Protein AF-0000000067927136 (afdb_homodimer)

Sequence (472 aa):
MTPHIEAGRGDYAETVLLPGDPERAQWMAERFLEAPRCVNRRRGALGFTGRFRGKPVSIQTTGIGVSSFLIYTHELLDYHGVKTLIRTGTCGGLSEAAPLRGMVISSEVRAEGPISGQVFGLYQPAGPDPALHALALRRAADLGIACSAGLTICSDVFHHPGGRARFDEPRALGALAVDMETSALYRIAAQFGARALSLLTVVDHIVTGELTDYSERQALFTDMTRLALEVAAESSMTPHIEAGRGDYAETVLLPGDPERAQWMAERFLEAPRCVNRRRGALGFTGRFRGKPVSIQTTGIGVSSFLIYTHELLDYHGVKTLIRTGTCGGLSEAAPLRGMVISSEVRAEGPISGQVFGLYQPAGPDPALHALALRRAADLGIACSAGLTICSDVFHHPGGRARFDEPRALGALAVDMETSALYRIAAQFGARALSLLTVVDHIVTGELTDYSERQALFTDMTRLALEVAAESS

Foldseek 3Di:
DDPQFQAAAPQADLEEEEEQDLVLQVVLCVPAFDPKDWRGCGVHFTKIWGHHPRHIYMYTHQHAFAVSNCVVVVCCCPPRVHFEYEYQYAWAFLDPLQDALAKEWEFEEDELDPVWRPSPVPFDWFGADPVLSVLLVVVCVVVVGRYYYYYEYAGRDDDDPVALVSCVVVVVVVHGTYGGHRRSQGGVSVVSVHGYIYMYTHQHYSVVGDGHDPVVDSVSRVSVSVSSNVSVRVVD/DDPQFPAAAPQADLEEEEEQDLVLQVVLCVPAFDPKDWRGCGVHFTKIWGDHPRHIYMYTHQHAFAVSNCVVVVCCCPPRVHFEYEYQYAWAFLDPLQDALAKEWEFEEDELDPVFPPPVVPFDWFGADPVLSVLLVVVCVVVVGRYYYYYEYAGRDDDDPVALVSCVVVVVVVHGTYGGHRRSQGGVSVVSVGGYIYMYTHQHYSVVGDGHDPVVDSVSRVSVSVSSNVSVRVVD

Organism: Mesorhizobium plurifarium (NCBI:txid69974)

Nearest PDB structures (foldseek):
  4m7w-assembly1_A  TM=9.208E-01  e=7.621E-29  Leptotrichia buccalis C-1013-b
  3uaw-assembly1_A  TM=9.325E-01  e=9.752E-29  Bacillus cereus
  1oum-assembly1_C  TM=9.290E-01  e=1.806E-28  Escherichia coli
  1pr6-assembly1_C-2  TM=9.394E-01  e=5.827E-28  Escherichia coli O157:H7
  1pr4-assembly1_C-2  TM=9.368E-01  e=1.015E-27  Escherichia coli O157:H7

pLDDT: mean 93.88, std 8.24, range [58.12, 98.94]

Secondary structure (DSSP, 8-state):
--SS--PPTTSS-SEEEE-S-HHHHHHHHHHH-EEEEEEE-GGG--EEEEEETTEEEEEE---SSHHHHHHHHHHHHHTS---EEEEEEEEEE-STTS-TT-EEEEEEEEESSSSSS---S-S------HHHHHHHHHHHHHHT--EEEEEEEE-S-SS-TTGGGGGHHHHHTT--EEESSHHHHHHHHHHTT-EEEEEEEEEEETTT--B--GGGGGGGGHHHHHHHHHHHHHH-/--SS--PPTTSS-SEEEE-S-HHHHHHHHHHH-EEEEEEE-GGG--EEEEEETTEEEEEE---SSHHHHHHHHHHHHHTS---EEEEEEEEEE-STTS-TT-EEEEEEEEESSSSTT---S-S------HHHHHHHHHHHHHHT--EEEEEEEE-S-SS-TTGGGGGHHHHHTT--EEESSHHHHHHHHHHTT-EEEEEEEEEEETTT--B--GGGGGGGGHHHHHHHHHHHHHH-

Solvent-accessible surface area (backbone atoms only — not comparable to full-atom values): 23559 Å² total; per-residue (Å²): 93,53,99,70,40,66,36,48,76,73,59,52,32,48,36,33,36,34,22,38,34,24,61,54,35,51,49,49,35,72,73,63,32,49,78,55,38,78,47,24,57,49,67,57,41,28,21,34,25,28,22,42,96,85,33,65,33,19,35,39,25,29,46,48,24,44,34,24,33,49,47,47,53,46,46,38,40,72,69,43,57,35,44,33,42,34,35,48,39,64,25,31,11,50,35,85,74,26,37,75,71,27,32,37,40,45,60,35,59,41,47,61,40,94,57,31,30,49,63,56,78,77,55,62,90,50,48,44,28,65,66,55,49,53,47,43,55,53,49,27,58,76,70,67,50,75,63,34,70,38,36,28,30,13,33,44,59,83,85,45,93,65,54,74,65,64,46,52,63,49,38,74,73,57,24,32,29,37,34,37,41,61,47,51,48,18,15,53,23,53,74,72,73,33,36,24,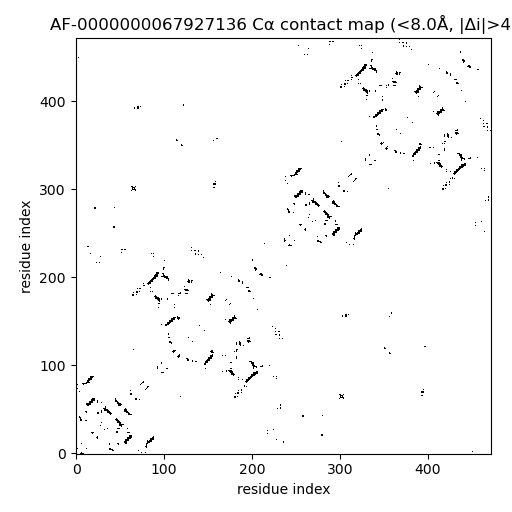39,45,38,28,36,18,47,28,21,69,81,82,65,49,70,61,57,86,75,62,39,71,66,73,44,45,66,60,50,50,50,52,50,54,44,49,50,68,71,104,93,53,100,69,40,66,35,49,75,73,58,51,32,48,35,33,36,34,25,37,34,24,62,55,34,50,49,50,35,72,73,64,32,49,78,56,38,78,46,25,58,48,66,59,39,28,21,33,24,28,22,42,95,84,33,66,32,19,35,39,24,28,47,48,23,44,34,26,33,49,46,48,51,46,47,37,41,71,68,43,57,35,44,34,42,34,34,49,39,65,24,32,11,50,35,84,76,26,38,74,71,28,32,38,40,47,59,36,60,44,49,62,40,91,56,31,34,50,57,55,76,76,55,63,91,49,49,44,29,67,67,56,49,52,45,44,54,53,50,27,58,74,70,67,48,76,65,33,72,37,34,27,31,16,33,44,58,83,84,45,93,64,56,75,66,63,46,51,62,49,38,74,74,58,22,32,28,36,35,39,40,60,49,51,48,18,15,54,24,53,75,71,73,31,38,25,38,43,39,28,37,17,46,27,23,68,81,80,64,50,68,61,58,85,74,62,39,72,65,73,45,47,66,60,49,50,48,52,51,53,44,51,49,68,69,104

Radius of gyration: 21.46 Å; Cα contacts (8 Å, |Δi|>4): 1158; chains: 2; bounding box: 45×63×50 Å

InterPro domains:
  IPR000845 Nucleoside phosphorylase domain [PF01048] (16-230)
  IPR035994 Nucleoside phosphorylase superfamily [G3DSA:3.40.50.1580] (2-233)
  IPR035994 Nucleoside phosphorylase superfamily [SSF53167] (1-233)

Structure (mmCIF, N/CA/C/O backbone):
data_AF-0000000067927136-model_v1
#
loop_
_entity.id
_entity.type
_entity.pdbx_description
1 polymer 'Uridine phosphorylase'
#
loop_
_atom_site.group_PDB
_atom_site.id
_atom_site.type_symbol
_atom_site.label_atom_id
_atom_site.label_alt_id
_atom_site.label_comp_id
_atom_site.label_asym_id
_atom_site.label_entity_id
_atom_site.label_seq_id
_atom_site.pdbx_PDB_ins_code
_atom_site.Cartn_x
_atom_site.Cartn_y
_atom_site.Cartn_z
_atom_site.occupancy
_atom_site.B_iso_or_equiv
_atom_site.auth_seq_id
_atom_site.auth_comp_id
_atom_site.auth_asym_id
_atom_site.auth_atom_id
_atom_site.pdbx_PDB_model_num
ATOM 1 N N . MET A 1 1 ? -19.125 -2.111 8.133 1 90.19 1 MET A N 1
ATOM 2 C CA . MET A 1 1 ? -17.812 -2.629 7.77 1 90.19 1 MET A CA 1
ATOM 3 C C . MET A 1 1 ? -17.578 -2.52 6.266 1 90.19 1 MET A C 1
ATOM 5 O O . MET A 1 1 ? -18.531 -2.518 5.484 1 90.19 1 MET A O 1
ATOM 9 N N . THR A 1 2 ? -16.406 -2.23 5.996 1 91.38 2 THR A N 1
ATOM 10 C CA . THR A 1 2 ? -15.992 -2.207 4.598 1 91.38 2 THR A CA 1
ATOM 11 C C . THR A 1 2 ? -15 -3.334 4.312 1 91.38 2 THR A C 1
ATOM 13 O O . THR A 1 2 ? -14.586 -4.051 5.227 1 91.38 2 THR A O 1
ATOM 16 N N . PRO A 1 3 ? -14.641 -3.578 3.082 1 88.81 3 PRO A N 1
ATOM 17 C CA . PRO A 1 3 ? -13.711 -4.66 2.752 1 88.81 3 PRO A CA 1
ATOM 18 C C . PRO A 1 3 ? -12.359 -4.516 3.455 1 88.81 3 PRO A C 1
ATOM 20 O O . PRO A 1 3 ? -11.703 -5.516 3.75 1 88.81 3 PRO A O 1
ATOM 23 N N . HIS A 1 4 ? -11.945 -3.252 3.811 1 95.31 4 HIS A N 1
ATOM 24 C CA . HIS A 1 4 ? -10.586 -3.08 4.309 1 95.31 4 HIS A CA 1
ATOM 25 C C . HIS A 1 4 ? -10.586 -2.541 5.734 1 95.31 4 HIS A C 1
ATOM 27 O O . HIS A 1 4 ? -9.539 -2.516 6.391 1 95.31 4 HIS A O 1
ATOM 33 N N . ILE A 1 5 ? -11.719 -2.059 6.156 1 96.31 5 ILE A N 1
ATOM 34 C CA . ILE A 1 5 ? -11.859 -1.542 7.512 1 96.31 5 ILE A CA 1
ATOM 35 C C . ILE A 1 5 ? -12.953 -2.318 8.25 1 96.31 5 ILE A C 1
ATOM 37 O O . ILE A 1 5 ? -14.117 -2.291 7.848 1 96.31 5 ILE A O 1
ATOM 41 N N . GLU A 1 6 ? -12.602 -2.91 9.383 1 95.75 6 GLU A N 1
ATOM 42 C CA . GLU A 1 6 ? -13.547 -3.773 10.07 1 95.75 6 GLU A CA 1
ATOM 43 C C . GLU A 1 6 ? -14.414 -2.977 11.039 1 95.75 6 GLU A C 1
ATOM 45 O O . GLU A 1 6 ? -15.391 -3.5 11.586 1 95.75 6 GLU A O 1
ATOM 50 N N . ALA A 1 7 ? -14.078 -1.688 11.234 1 97.06 7 ALA A N 1
ATOM 51 C CA . ALA A 1 7 ? -14.852 -0.831 12.125 1 97.06 7 ALA A CA 1
ATOM 52 C C . ALA A 1 7 ? -16.281 -0.657 11.617 1 97.06 7 ALA A C 1
ATOM 54 O O . ALA A 1 7 ? -16.531 -0.706 10.414 1 97.06 7 ALA A O 1
ATOM 55 N N . GLY A 1 8 ? -17.203 -0.463 12.523 1 96.81 8 GLY A N 1
ATOM 56 C CA . GLY A 1 8 ? -18.578 -0.153 12.172 1 96.81 8 GLY A CA 1
ATOM 57 C C . GLY A 1 8 ? -18.828 1.332 11.984 1 96.81 8 GLY A C 1
ATOM 58 O O . GLY A 1 8 ? -17.984 2.156 12.344 1 96.81 8 GLY A O 1
ATOM 59 N N . ARG A 1 9 ? -20.031 1.605 11.414 1 96.56 9 ARG A N 1
ATOM 60 C CA . ARG A 1 9 ? -20.422 3.006 11.32 1 96.56 9 ARG A CA 1
ATOM 61 C C . ARG A 1 9 ? -20.422 3.672 12.695 1 96.56 9 ARG A C 1
ATOM 63 O O . ARG A 1 9 ? -20.859 3.072 13.68 1 96.56 9 ARG A O 1
ATOM 70 N N . GLY A 1 10 ? -19.859 4.848 12.742 1 97.44 10 GLY A N 1
ATOM 71 C CA . GLY A 1 10 ? -19.828 5.582 14 1 97.44 10 GLY A CA 1
ATOM 72 C C . GLY A 1 10 ? -18.562 5.359 14.797 1 97.44 10 GLY A C 1
ATOM 73 O O . GLY A 1 10 ? -18.297 6.082 15.758 1 97.44 10 GLY A O 1
ATOM 74 N N . ASP A 1 11 ? -17.734 4.438 14.383 1 98.5 11 ASP A N 1
ATOM 75 C CA . ASP A 1 11 ? -16.5 4.125 15.117 1 98.5 11 ASP A CA 1
ATOM 76 C C . ASP A 1 11 ? -15.43 5.18 14.867 1 98.5 11 ASP A C 1
ATOM 78 O O . ASP A 1 11 ? -14.508 5.34 15.68 1 98.5 11 ASP A O 1
ATOM 82 N N . TYR A 1 12 ? -15.516 5.867 13.789 1 98.69 12 TYR A N 1
ATOM 83 C CA . TYR A 1 12 ? -14.539 6.898 13.469 1 98.69 12 TYR A CA 1
ATOM 84 C C . TYR A 1 12 ? -15.078 8.281 13.797 1 98.69 12 TYR A C 1
ATOM 86 O O . TYR A 1 12 ? -16.266 8.547 13.633 1 98.69 12 TYR A O 1
ATOM 94 N N . ALA A 1 13 ? -14.234 9.133 14.273 1 98.5 13 ALA A N 1
ATOM 95 C CA . ALA A 1 13 ? -14.547 10.555 14.414 1 98.5 13 ALA A CA 1
ATOM 96 C C . ALA A 1 13 ? -14.633 11.234 13.047 1 98.5 13 ALA A C 1
ATOM 98 O O . ALA A 1 13 ? -14.234 10.656 12.039 1 98.5 13 ALA A O 1
ATOM 99 N N . GLU A 1 14 ? -15.141 12.438 13.039 1 98.38 14 GLU A N 1
ATOM 100 C CA . GLU A 1 14 ? -15.258 13.203 11.805 1 98.38 14 GLU A CA 1
ATOM 101 C C . GLU A 1 14 ? -13.891 13.617 11.273 1 98.38 14 GLU A C 1
ATOM 103 O O . GLU A 1 14 ? -13.734 13.875 10.078 1 98.38 14 GLU A O 1
ATOM 108 N N . THR A 1 15 ? -12.914 13.766 12.18 1 98.81 15 THR A N 1
ATOM 109 C CA . THR A 1 15 ? -11.539 14.086 11.805 1 98.81 15 THR A CA 1
ATOM 110 C C . THR A 1 15 ? -10.633 12.867 11.992 1 98.81 15 THR A C 1
ATOM 112 O O . THR A 1 15 ? -10.625 12.258 13.062 1 98.81 15 THR A O 1
ATOM 115 N N . VAL A 1 16 ? -9.883 12.5 10.969 1 98.94 16 VAL A N 1
ATOM 116 C CA . VAL A 1 16 ? -9.008 11.336 11.008 1 98.94 16 VAL A CA 1
ATOM 117 C C . VAL A 1 16 ? -7.594 11.727 10.594 1 98.94 16 VAL A C 1
ATOM 119 O O . VAL A 1 16 ? -7.398 12.367 9.562 1 98.94 16 VAL A O 1
ATOM 122 N N . LEU A 1 17 ? -6.605 11.445 11.445 1 98.94 17 LEU A N 1
ATOM 123 C CA . LEU A 1 17 ? -5.199 11.523 11.078 1 98.94 17 LEU A CA 1
ATOM 124 C C . LEU A 1 17 ? -4.773 10.297 10.281 1 98.94 17 LEU A C 1
ATOM 126 O O . LEU A 1 17 ? -5.199 9.18 10.586 1 98.94 17 LEU A O 1
ATOM 130 N N . LEU A 1 18 ? -3.893 10.508 9.305 1 98.94 18 LEU A N 1
ATOM 131 C CA . LEU A 1 18 ? -3.586 9.445 8.359 1 98.94 18 LEU A CA 1
ATOM 132 C C . LEU A 1 18 ? -2.082 9.211 8.273 1 98.94 18 LEU A C 1
ATOM 134 O O . LEU A 1 18 ? -1.439 9.625 7.305 1 98.94 18 LEU A O 1
ATOM 138 N N . PRO A 1 19 ? -1.499 8.492 9.195 1 98.62 19 PRO A N 1
ATOM 139 C CA . PRO A 1 19 ? -0.131 8.008 9 1 98.62 19 PRO A CA 1
ATOM 140 C C . PRO A 1 19 ? -0.058 6.816 8.047 1 98.62 19 PRO A C 1
ATOM 142 O O . PRO A 1 19 ? -1.011 6.039 7.953 1 98.62 19 PRO A O 1
ATOM 145 N N . GLY A 1 20 ? 1.067 6.688 7.316 1 97.38 20 GLY A N 1
ATOM 146 C CA . GLY A 1 20 ? 1.25 5.531 6.449 1 97.38 20 GLY A CA 1
ATOM 147 C C . GLY A 1 20 ? 1.643 4.277 7.207 1 97.38 20 GLY A C 1
ATOM 148 O O . GLY A 1 20 ? 1.33 3.164 6.777 1 97.38 20 GLY A O 1
ATOM 149 N N . ASP A 1 21 ? 2.307 4.43 8.328 1 96.38 21 ASP A N 1
ATOM 150 C CA . ASP A 1 21 ? 2.914 3.357 9.117 1 96.38 21 ASP A CA 1
ATOM 151 C C . ASP A 1 21 ? 2.021 2.959 10.289 1 96.38 21 ASP A C 1
ATOM 153 O O . ASP A 1 21 ? 1.769 3.768 11.18 1 96.38 21 ASP A O 1
ATOM 157 N N . PRO A 1 22 ? 1.607 1.635 10.328 1 97.12 22 PRO A N 1
ATOM 158 C CA . PRO A 1 22 ? 0.753 1.205 11.438 1 97.12 22 PRO A CA 1
ATOM 159 C C . PRO A 1 22 ? 1.44 1.333 12.797 1 97.12 22 PRO A C 1
ATOM 161 O O . PRO A 1 22 ? 0.778 1.587 13.805 1 97.12 22 PRO A O 1
ATOM 164 N N . GLU A 1 23 ? 2.723 1.166 12.812 1 94.38 23 GLU A N 1
ATOM 165 C CA . GLU A 1 23 ? 3.438 1.353 14.078 1 94.38 23 GLU A CA 1
ATOM 166 C C . GLU A 1 23 ? 3.342 2.799 14.555 1 94.38 23 GLU A C 1
ATOM 168 O O . GLU A 1 23 ? 3.209 3.051 15.75 1 94.38 23 GLU A O 1
ATOM 173 N N . ARG A 1 24 ? 3.408 3.717 13.648 1 95.75 24 ARG A N 1
ATOM 174 C CA . ARG A 1 24 ? 3.25 5.125 14 1 95.75 24 ARG A CA 1
ATOM 175 C C . ARG A 1 24 ? 1.826 5.418 14.461 1 95.75 24 ARG A C 1
ATOM 177 O O . ARG A 1 24 ? 1.621 6.188 15.406 1 95.75 24 ARG A O 1
ATOM 184 N N . ALA A 1 25 ? 0.865 4.816 13.781 1 97.75 25 ALA A N 1
ATOM 185 C CA . ALA A 1 25 ? -0.525 4.996 14.188 1 97.75 25 ALA A CA 1
ATOM 186 C C . ALA A 1 25 ? -0.727 4.566 15.641 1 97.75 25 ALA A C 1
ATOM 188 O O . ALA A 1 25 ? -1.354 5.285 16.422 1 97.75 25 ALA A O 1
ATOM 189 N N . GLN A 1 26 ? -0.212 3.424 15.953 1 97.25 26 GLN A N 1
ATOM 190 C CA . GLN A 1 26 ? -0.335 2.898 17.312 1 97.25 26 GLN A CA 1
ATOM 191 C C . GLN A 1 26 ? 0.373 3.803 18.312 1 97.25 26 GLN A C 1
ATOM 193 O O . GLN A 1 26 ? -0.179 4.117 19.375 1 97.25 26 GLN A O 1
ATOM 198 N N . TRP A 1 27 ? 1.562 4.211 18 1 96.62 27 TRP A N 1
ATOM 199 C CA . TRP A 1 27 ? 2.332 5.094 18.859 1 96.62 27 TRP A CA 1
ATOM 200 C C . TRP A 1 27 ? 1.589 6.402 19.109 1 96.62 27 TRP A C 1
ATOM 202 O O . TRP A 1 27 ? 1.489 6.859 20.25 1 96.62 27 TRP A O 1
ATOM 212 N N . MET A 1 28 ? 1.058 6.996 18.047 1 97.81 28 MET A N 1
ATOM 213 C CA . MET A 1 28 ? 0.306 8.242 18.156 1 97.81 28 MET A CA 1
ATOM 214 C C . MET A 1 28 ? -0.893 8.078 19.078 1 97.81 28 MET A C 1
ATOM 216 O O . MET A 1 28 ? -1.133 8.922 19.938 1 97.81 28 MET A O 1
ATOM 220 N N . ALA A 1 29 ? -1.623 7.008 18.859 1 98.5 29 ALA A N 1
ATOM 221 C CA . ALA A 1 29 ? -2.83 6.766 19.656 1 98.5 29 ALA A CA 1
ATOM 222 C C . ALA A 1 29 ? -2.494 6.594 21.125 1 98.5 29 ALA A C 1
ATOM 224 O O . ALA A 1 29 ? -3.1 7.238 21.984 1 98.5 29 ALA A O 1
ATOM 225 N N . GLU A 1 30 ? -1.54 5.781 21.438 1 97.69 30 GLU A N 1
ATOM 226 C CA . GLU A 1 30 ? -1.191 5.422 22.812 1 97.69 30 GLU A CA 1
ATOM 227 C C . GLU A 1 30 ? -0.555 6.602 23.547 1 97.69 30 GLU A C 1
ATOM 229 O O . GLU A 1 30 ? -0.751 6.766 24.75 1 97.69 30 GLU A O 1
ATOM 234 N N . ARG A 1 31 ? 0.146 7.391 22.812 1 96.88 31 ARG A N 1
ATOM 235 C CA . ARG A 1 31 ? 0.913 8.461 23.438 1 96.88 31 ARG A CA 1
ATOM 236 C C . ARG A 1 31 ? 0.064 9.711 23.609 1 96.88 31 ARG A C 1
ATOM 238 O O . ARG A 1 31 ? 0.239 10.461 24.578 1 96.88 31 ARG A O 1
ATOM 245 N N . PHE A 1 32 ? -0.867 9.953 22.672 1 98.06 32 PHE A N 1
ATOM 246 C CA . PHE A 1 32 ? -1.428 11.305 22.656 1 98.06 32 PHE A CA 1
ATOM 247 C C . PHE A 1 32 ? -2.932 11.266 22.891 1 98.06 32 PHE A C 1
ATOM 249 O O . PHE A 1 32 ? -3.527 12.273 23.281 1 98.06 32 PHE A O 1
ATOM 256 N N . LEU A 1 33 ? -3.578 10.148 22.609 1 98.56 33 LEU A N 1
ATOM 257 C CA . LEU A 1 33 ? -5.035 10.148 22.703 1 98.56 33 LEU A CA 1
ATOM 258 C C . LEU A 1 33 ? -5.48 9.727 24.109 1 98.56 33 LEU A C 1
ATOM 260 O O . LEU A 1 33 ? -4.84 8.875 24.734 1 98.56 33 LEU A O 1
ATOM 264 N N . GLU A 1 34 ? -6.531 10.289 24.516 1 98.12 34 GLU A N 1
ATOM 265 C CA . GLU A 1 34 ? -7.258 9.828 25.688 1 98.12 34 GLU A CA 1
ATOM 266 C C . GLU A 1 34 ? -8.125 8.617 25.359 1 98.12 34 GLU A C 1
ATOM 268 O O . GLU A 1 34 ? -8.898 8.641 24.406 1 98.12 34 GLU A O 1
ATOM 273 N N . ALA A 1 35 ? -8.031 7.516 26.078 1 97.12 35 ALA A N 1
ATOM 274 C CA . ALA A 1 35 ? -8.836 6.305 25.984 1 97.12 35 ALA A CA 1
ATOM 275 C C . ALA A 1 35 ? -8.844 5.77 24.547 1 97.12 35 ALA A C 1
ATOM 277 O O . ALA A 1 35 ? -9.914 5.516 23.984 1 97.12 35 ALA A O 1
ATOM 278 N N . PRO A 1 36 ? -7.719 5.59 23.984 1 98.5 36 PRO A N 1
ATOM 279 C CA . PRO A 1 36 ? -7.699 5.074 22.609 1 98.5 36 PRO A CA 1
ATOM 280 C C . PRO A 1 36 ? -8.281 3.666 22.5 1 98.5 36 PRO A C 1
ATOM 282 O O . PRO A 1 36 ? -8.07 2.834 23.391 1 98.5 36 PRO A O 1
ATOM 285 N N . ARG A 1 37 ? -9.008 3.416 21.5 1 98.5 37 ARG A N 1
ATOM 286 C CA . ARG A 1 37 ? -9.555 2.109 21.141 1 98.5 37 ARG A CA 1
ATOM 287 C C . ARG A 1 37 ? -9.156 1.724 19.719 1 98.5 37 ARG A C 1
ATOM 289 O O . ARG A 1 37 ? -9.328 2.51 18.781 1 98.5 37 ARG A O 1
ATOM 296 N N . CYS A 1 38 ? -8.648 0.58 19.609 1 98.75 38 CYS A N 1
ATOM 297 C CA . CYS A 1 38 ? -8.352 0.082 18.266 1 98.75 38 CYS A CA 1
ATOM 298 C C . CYS A 1 38 ? -9.633 -0.303 17.531 1 98.75 38 CYS A C 1
ATOM 300 O O . CYS A 1 38 ? -10.422 -1.103 18.031 1 98.75 38 CYS A O 1
ATOM 302 N N . VAL A 1 39 ? -9.844 0.236 16.359 1 98.62 39 VAL A N 1
ATOM 303 C CA . VAL A 1 39 ? -11.125 0.024 15.688 1 98.62 39 VAL A CA 1
ATOM 304 C C . VAL A 1 39 ? -10.898 -0.708 14.367 1 98.62 39 VAL A C 1
ATOM 306 O O . VAL A 1 39 ? -11.852 -1.109 13.703 1 98.62 39 VAL A O 1
ATOM 309 N N . ASN A 1 40 ? -9.641 -0.879 13.977 1 98.31 40 ASN A N 1
ATOM 310 C CA . ASN A 1 40 ? -9.32 -1.669 12.797 1 98.31 40 ASN A CA 1
ATOM 311 C C . ASN A 1 40 ? -8 -2.41 12.953 1 98.31 40 ASN A C 1
ATOM 313 O O . ASN A 1 40 ? -7.012 -1.834 13.414 1 98.31 40 ASN A O 1
ATOM 317 N N . ARG A 1 41 ?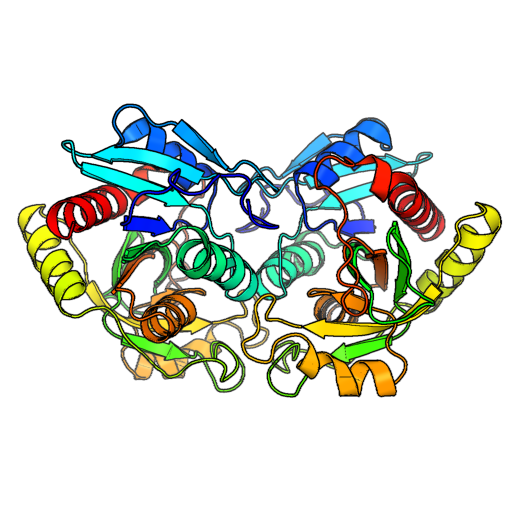 -7.953 -3.65 12.555 1 96.25 41 ARG A N 1
ATOM 318 C CA . ARG A 1 41 ? -6.738 -4.457 12.57 1 96.25 41 ARG A CA 1
ATOM 319 C C . ARG A 1 41 ? -6.566 -5.203 11.25 1 96.25 41 ARG A C 1
ATOM 321 O O . ARG A 1 41 ? -5.551 -5.871 11.031 1 96.25 41 ARG A O 1
ATOM 328 N N . ARG A 1 42 ? -7.578 -5.082 10.375 1 93.81 42 ARG A N 1
ATOM 329 C CA . ARG A 1 42 ? -7.57 -5.836 9.125 1 93.81 42 ARG A CA 1
ATOM 330 C C . ARG A 1 42 ? -6.312 -5.547 8.32 1 93.81 42 ARG A C 1
ATOM 332 O O . ARG A 1 42 ? -5.988 -4.387 8.055 1 93.81 42 ARG A O 1
ATOM 339 N N . ARG A 1 43 ? -5.598 -6.625 7.953 1 94.19 43 ARG A N 1
ATOM 340 C CA . ARG A 1 43 ? -4.379 -6.562 7.152 1 94.19 43 ARG A CA 1
ATOM 341 C C . ARG A 1 43 ? -3.281 -5.801 7.883 1 94.19 43 ARG A C 1
ATOM 343 O O . ARG A 1 43 ? -2.355 -5.281 7.254 1 94.19 43 ARG A O 1
ATOM 350 N N . GLY A 1 44 ? -3.418 -5.613 9.164 1 95.19 44 GLY A N 1
ATOM 351 C CA . GLY A 1 44 ? -2.424 -4.891 9.945 1 95.19 44 GLY A CA 1
ATOM 352 C C . GLY A 1 44 ? -2.531 -3.385 9.797 1 95.19 44 GLY A C 1
ATOM 353 O O . GLY A 1 44 ? -1.69 -2.64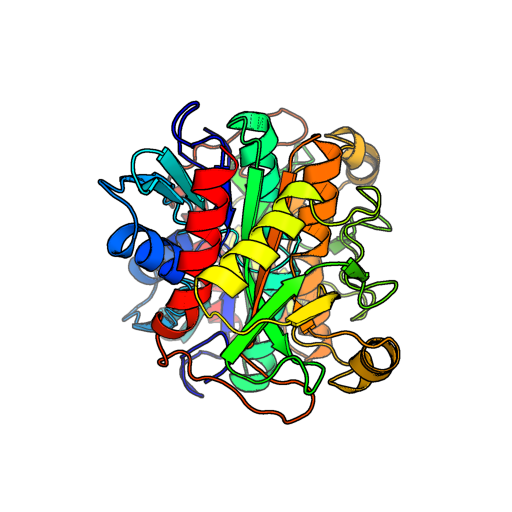3 10.305 1 95.19 44 GLY A O 1
ATOM 354 N N . ALA A 1 45 ? -3.547 -2.938 9.055 1 97.62 45 ALA A N 1
ATOM 355 C CA . ALA A 1 45 ? -3.771 -1.503 8.898 1 97.62 45 ALA A CA 1
ATOM 356 C C . ALA A 1 45 ? -4.477 -0.924 10.117 1 97.62 45 ALA A C 1
ATOM 358 O O . ALA A 1 45 ? -5.676 -0.634 10.078 1 97.62 45 ALA A O 1
ATOM 359 N N . LEU A 1 46 ? -3.764 -0.619 11.109 1 98.56 46 LEU A N 1
ATOM 360 C CA . LEU A 1 46 ? -4.309 -0.279 12.422 1 98.56 46 LEU A CA 1
ATOM 361 C C . LEU A 1 46 ? -5.059 1.047 12.375 1 98.56 46 LEU A C 1
ATOM 363 O O . LEU A 1 46 ? -4.625 1.985 11.703 1 98.56 46 LEU A O 1
ATOM 367 N N . GLY A 1 47 ? -6.176 1.089 12.992 1 98.75 47 GLY A N 1
ATOM 368 C CA . GLY A 1 47 ? -6.98 2.277 13.219 1 98.75 47 GLY A CA 1
ATOM 369 C C . GLY A 1 47 ? -7.371 2.469 14.672 1 98.75 47 GLY A C 1
ATOM 370 O O . GLY A 1 47 ? -7.637 1.497 15.383 1 98.75 47 GLY A O 1
ATOM 371 N N . PHE A 1 48 ? -7.422 3.682 15.102 1 98.94 48 PHE A N 1
ATOM 372 C CA . PHE A 1 48 ? -7.75 4.008 16.484 1 98.94 48 PHE A CA 1
ATOM 373 C C . PHE A 1 48 ? -8.719 5.184 16.547 1 98.94 48 PHE A C 1
ATOM 375 O O . PHE A 1 48 ? -8.688 6.062 15.688 1 98.94 48 PHE A O 1
ATOM 382 N N . THR A 1 49 ? -9.547 5.145 17.531 1 98.88 49 THR A N 1
ATOM 383 C CA . THR A 1 49 ? -10.391 6.289 17.875 1 98.88 49 THR A CA 1
ATOM 384 C C . THR A 1 49 ? -10.242 6.652 19.344 1 98.88 49 THR A C 1
ATOM 386 O O . THR A 1 49 ? -10.164 5.77 20.203 1 98.88 49 THR A O 1
ATOM 389 N N . GLY A 1 50 ? -10.141 7.879 19.609 1 98.62 50 GLY A N 1
ATOM 390 C CA . GLY A 1 50 ? -10.062 8.406 20.969 1 98.62 50 GLY A CA 1
ATOM 391 C C . GLY A 1 50 ? -10.43 9.875 21.047 1 98.62 50 GLY A C 1
ATOM 392 O O . GLY A 1 50 ? -11.344 10.336 20.359 1 98.62 50 GLY A O 1
ATOM 393 N N . ARG A 1 51 ? -9.828 10.484 22.031 1 98.5 51 ARG A N 1
ATOM 394 C CA . ARG A 1 51 ? -10.047 11.922 22.219 1 98.5 51 ARG A CA 1
ATOM 395 C C . ARG A 1 51 ? -8.719 12.648 22.422 1 98.5 51 ARG A C 1
ATOM 397 O O . ARG A 1 51 ? -7.75 12.055 22.891 1 98.5 51 ARG A O 1
ATOM 404 N N . PHE A 1 52 ? -8.672 13.852 22.016 1 98.62 52 PHE A N 1
ATOM 405 C CA . PHE A 1 52 ? -7.602 14.797 22.312 1 98.62 52 PHE A CA 1
ATOM 406 C C . PHE A 1 52 ? -8.164 16.109 22.812 1 98.62 52 PHE A C 1
ATOM 408 O O . PHE A 1 52 ? -8.922 16.781 22.109 1 98.62 52 PHE A O 1
ATOM 415 N N . ARG A 1 53 ? -7.867 16.406 24.078 1 96.19 53 ARG A N 1
ATOM 416 C CA . ARG A 1 53 ? -8.445 17.562 24.766 1 96.19 53 ARG A CA 1
ATOM 417 C C . ARG A 1 53 ? -9.969 17.531 24.688 1 96.19 53 ARG A C 1
ATOM 419 O O . ARG A 1 53 ? -10.594 18.531 24.328 1 96.19 53 ARG A O 1
ATOM 426 N N . GLY A 1 54 ? -10.508 16.375 24.844 1 96.62 54 GLY A N 1
ATOM 427 C CA . GLY A 1 54 ? -11.938 16.156 24.938 1 96.62 54 GLY A CA 1
ATOM 428 C C . GLY A 1 54 ? -12.617 16.031 23.594 1 96.62 54 GLY A C 1
ATOM 429 O O . GLY A 1 54 ? -13.805 15.688 23.516 1 96.62 54 GLY A O 1
ATOM 430 N N . LYS A 1 55 ? -11.93 16.266 22.5 1 97.62 55 LYS A N 1
ATOM 431 C CA . LYS A 1 55 ? -12.523 16.219 21.156 1 97.62 55 LYS A CA 1
ATOM 432 C C . LYS A 1 55 ? -12.258 14.875 20.484 1 97.62 55 LYS A C 1
ATOM 434 O O . LYS A 1 55 ? -11.141 14.359 20.547 1 97.62 55 LYS A O 1
ATOM 439 N N . PRO A 1 56 ? -13.266 14.273 19.891 1 98.12 56 PRO A N 1
ATOM 440 C CA . PRO A 1 56 ? -13.055 13.008 19.188 1 98.12 56 PRO A CA 1
ATOM 441 C C . PRO A 1 56 ? -12.109 13.133 18 1 98.12 56 PRO A C 1
ATOM 443 O O . PRO A 1 56 ? -12.164 14.117 17.266 1 98.12 56 PRO A O 1
ATOM 446 N N . VAL A 1 57 ? -11.258 12.234 17.906 1 98.81 57 VAL A N 1
ATOM 447 C CA . VAL A 1 57 ? -10.328 12.164 16.781 1 98.81 57 VAL A CA 1
ATOM 448 C C . VAL A 1 57 ? -9.938 10.711 16.531 1 98.81 57 VAL A C 1
ATOM 450 O O . VAL A 1 57 ? -9.883 9.898 17.453 1 98.81 57 VAL A O 1
ATOM 453 N N . SER A 1 58 ? -9.766 10.336 15.289 1 98.88 58 SER A N 1
ATOM 454 C CA . SER A 1 58 ? -9.328 8.984 14.93 1 98.88 58 SER A CA 1
ATOM 455 C C . SER A 1 58 ? -8 9.016 14.172 1 98.88 58 SER A C 1
ATOM 457 O O . SER A 1 58 ? -7.559 10.078 13.727 1 98.88 58 SER A O 1
ATOM 459 N N . ILE A 1 59 ? -7.359 7.938 14.18 1 98.94 59 ILE A N 1
ATOM 460 C CA . ILE A 1 59 ? -6.133 7.676 13.438 1 98.94 59 ILE A CA 1
ATOM 461 C C . ILE A 1 59 ? -6.301 6.414 12.594 1 98.94 59 ILE A C 1
ATOM 463 O O . ILE A 1 59 ? -6.785 5.391 13.086 1 98.94 59 ILE A O 1
ATOM 467 N N . GLN A 1 60 ? -5.973 6.445 11.289 1 98.94 60 GLN A N 1
ATOM 468 C CA . GLN A 1 60 ? -6.07 5.285 10.406 1 98.94 60 GLN A CA 1
ATOM 469 C C . GLN A 1 60 ? -4.852 5.18 9.5 1 98.94 60 GLN A C 1
ATOM 471 O O . GLN A 1 60 ? -4.559 6.105 8.734 1 98.94 60 GLN A O 1
ATOM 476 N N . THR A 1 61 ? -4.168 4.074 9.594 1 98.69 61 THR A N 1
ATOM 477 C CA . THR A 1 61 ? -3.043 3.803 8.711 1 98.69 61 THR A CA 1
ATOM 478 C C . THR A 1 61 ? -3.516 3.645 7.27 1 98.69 61 THR A C 1
ATOM 480 O O . THR A 1 61 ? -4.539 3.006 7.012 1 98.69 61 THR A O 1
ATOM 483 N N . THR A 1 62 ? -2.66 4.148 6.363 1 98.44 62 THR A N 1
ATOM 484 C CA . THR A 1 62 ? -3.082 4.102 4.969 1 98.44 62 THR A CA 1
ATOM 485 C C . THR A 1 62 ? -2.107 3.273 4.137 1 98.44 62 THR A C 1
ATOM 487 O O . THR A 1 62 ? -2.375 2.98 2.971 1 98.44 62 THR A O 1
ATOM 490 N N . GLY A 1 63 ? -0.965 2.9 4.734 1 97.38 63 GLY A N 1
ATOM 491 C CA . GLY A 1 63 ? 0.051 2.209 3.955 1 97.38 63 GLY A CA 1
ATOM 492 C C . GLY A 1 63 ? 0.847 3.135 3.055 1 97.38 63 GLY A C 1
ATOM 493 O O . GLY A 1 63 ? 0.967 4.328 3.336 1 97.38 63 GLY A O 1
ATOM 494 N N . ILE A 1 64 ? 1.468 2.537 2.033 1 96.88 64 ILE A N 1
ATOM 495 C CA . ILE A 1 64 ? 2.363 3.299 1.17 1 96.88 64 ILE A CA 1
ATOM 496 C C . ILE A 1 64 ? 1.753 3.424 -0.225 1 96.88 64 ILE A C 1
ATOM 498 O O . ILE A 1 64 ? 1.335 2.428 -0.818 1 96.88 64 ILE A O 1
ATOM 502 N N . GLY A 1 65 ? 1.672 4.68 -0.672 1 94.12 65 GLY A N 1
ATOM 503 C CA . GLY A 1 65 ? 1.353 4.887 -2.076 1 94.12 65 GLY A CA 1
ATOM 504 C C . GLY A 1 65 ? -0.118 5.172 -2.318 1 94.12 65 GLY A C 1
ATOM 505 O O . GLY A 1 65 ? -0.955 4.922 -1.447 1 94.12 65 GLY A O 1
ATOM 506 N N . VAL A 1 66 ? -0.389 5.516 -3.516 1 91.56 66 VAL A N 1
ATOM 507 C CA . VAL A 1 66 ? -1.676 6.098 -3.883 1 91.56 66 VAL A CA 1
ATOM 508 C C . VAL A 1 66 ? -2.758 5.02 -3.852 1 91.56 66 VAL A C 1
ATOM 510 O O . VAL A 1 66 ? -3.881 5.27 -3.412 1 91.56 66 VAL A O 1
ATOM 513 N N . SER A 1 67 ? -2.459 3.818 -4.305 1 91.81 67 SER A N 1
ATOM 514 C CA . SER A 1 67 ? -3.477 2.777 -4.414 1 91.81 67 SER A CA 1
ATOM 515 C C . SER A 1 67 ? -4.027 2.391 -3.047 1 91.81 67 SER A C 1
ATOM 517 O O . SER A 1 67 ? -5.242 2.365 -2.846 1 91.81 67 SER A O 1
ATOM 519 N N . SER A 1 68 ? -3.109 2.104 -2.125 1 96 68 SER A N 1
ATOM 520 C CA . SER A 1 68 ? -3.529 1.777 -0.766 1 96 68 SER A CA 1
ATOM 521 C C . SER A 1 68 ? -4.211 2.967 -0.097 1 96 68 SER A C 1
ATOM 523 O O . SER A 1 68 ? -5.262 2.814 0.531 1 96 68 SER A O 1
ATOM 525 N N . PHE A 1 69 ? -3.666 4.125 -0.261 1 96.81 69 PHE A N 1
ATOM 526 C CA . PHE A 1 69 ? -4.176 5.352 0.342 1 96.81 69 PHE A CA 1
ATOM 527 C C . PHE A 1 69 ? -5.621 5.594 -0.067 1 96.81 69 PHE A C 1
ATOM 529 O O . PHE A 1 69 ? -6.469 5.902 0.777 1 96.81 69 PHE A O 1
ATOM 536 N N . LEU A 1 70 ? -5.926 5.426 -1.346 1 95.19 70 LEU A N 1
ATOM 537 C CA . LEU A 1 70 ? -7.246 5.73 -1.886 1 95.19 70 LEU A CA 1
ATOM 538 C C . LEU A 1 70 ? -8.289 4.75 -1.357 1 95.19 70 LEU A C 1
ATOM 540 O O . LEU A 1 70 ? -9.453 5.113 -1.168 1 95.19 70 LEU A O 1
ATOM 544 N N . ILE A 1 71 ? -7.883 3.525 -1.108 1 96.81 71 ILE A N 1
ATOM 545 C CA . ILE A 1 71 ? -8.812 2.555 -0.54 1 96.81 71 ILE A CA 1
ATOM 546 C C . ILE A 1 71 ? -9.297 3.043 0.822 1 96.81 71 ILE A C 1
ATOM 548 O O . ILE A 1 71 ? -10.508 3.186 1.041 1 96.81 71 ILE A O 1
ATOM 552 N N . TYR A 1 72 ? -8.383 3.365 1.687 1 98.56 72 TYR A N 1
ATOM 553 C CA . TYR A 1 72 ? -8.734 3.705 3.061 1 98.56 72 TYR A CA 1
ATOM 554 C C . TYR A 1 72 ? -9.453 5.047 3.121 1 98.56 72 TYR A C 1
ATOM 556 O O . TYR A 1 72 ? -10.453 5.191 3.826 1 98.56 72 TYR A O 1
ATOM 564 N N . THR A 1 73 ? -8.992 6.035 2.375 1 98.31 73 THR A N 1
ATOM 565 C CA . THR A 1 73 ? -9.641 7.344 2.42 1 98.31 73 THR A CA 1
ATOM 566 C C . THR A 1 73 ? -11.023 7.289 1.79 1 98.31 73 THR A C 1
ATOM 568 O O . THR A 1 73 ? -11.961 7.93 2.275 1 98.31 73 THR A O 1
ATOM 571 N N . HIS A 1 74 ? -11.156 6.527 0.711 1 97.5 74 HIS A N 1
ATOM 572 C CA . HIS A 1 74 ? -12.484 6.379 0.123 1 97.5 74 HIS A CA 1
ATOM 573 C C . HIS A 1 74 ? -13.469 5.781 1.124 1 97.5 74 HIS A C 1
ATOM 575 O O . HIS A 1 74 ? -14.586 6.277 1.275 1 97.5 74 HIS A O 1
ATOM 581 N N . GLU A 1 75 ? -13.062 4.707 1.789 1 98.38 75 GLU A N 1
ATOM 582 C CA . GLU A 1 75 ? -13.953 4.027 2.725 1 98.38 75 GLU A CA 1
ATOM 583 C C . GLU A 1 75 ? -14.258 4.906 3.934 1 98.38 75 GLU A C 1
ATOM 585 O O . GLU A 1 75 ? -15.383 4.906 4.441 1 98.38 75 GLU A O 1
ATOM 590 N N . LEU A 1 76 ? -13.266 5.672 4.414 1 98.81 76 LEU A N 1
ATOM 591 C CA . LEU A 1 76 ? -13.477 6.609 5.508 1 98.81 76 LEU A CA 1
ATOM 592 C C . LEU A 1 76 ? -14.5 7.676 5.117 1 98.81 76 LEU A C 1
ATOM 594 O O . LEU A 1 76 ? -15.391 8 5.902 1 98.81 76 LEU A O 1
ATOM 598 N N . LEU A 1 77 ? -14.359 8.211 3.902 1 98.56 77 LEU A N 1
ATOM 599 C CA . LEU A 1 77 ? -15.219 9.297 3.441 1 98.56 77 LEU A CA 1
ATOM 600 C C . LEU A 1 77 ? -16.609 8.781 3.1 1 98.56 77 LEU A C 1
ATOM 602 O O . LEU A 1 77 ? -17.609 9.344 3.549 1 98.56 77 LEU A O 1
ATOM 606 N N . ASP A 1 78 ? -16.672 7.73 2.361 1 97.69 78 ASP A N 1
ATOM 607 C CA . ASP A 1 78 ? -17.922 7.246 1.79 1 97.69 78 ASP A CA 1
ATOM 608 C C . ASP A 1 78 ? -18.75 6.492 2.832 1 97.69 78 ASP A C 1
ATOM 610 O O . ASP A 1 78 ? -19.953 6.727 2.971 1 97.69 78 ASP A O 1
ATOM 614 N N . TYR A 1 79 ? -18.141 5.598 3.59 1 97.69 79 TYR A N 1
ATOM 615 C CA . TYR A 1 79 ? -18.875 4.715 4.492 1 97.69 79 TYR A CA 1
ATOM 616 C C . TYR A 1 79 ? -18.906 5.289 5.902 1 97.69 79 TYR A C 1
ATOM 618 O O . TYR A 1 79 ? -19.953 5.27 6.559 1 97.69 79 TYR A O 1
ATOM 626 N N . HIS A 1 80 ? -17.797 5.82 6.414 1 98.44 80 HIS A N 1
ATOM 627 C CA . HIS A 1 80 ? -17.703 6.203 7.82 1 98.44 80 HIS A CA 1
ATOM 628 C C . HIS A 1 80 ? -18.047 7.676 8.016 1 98.44 80 HIS A C 1
ATOM 630 O O . HIS A 1 80 ? -18.109 8.156 9.148 1 98.44 80 HIS A O 1
ATOM 636 N N . GLY A 1 81 ? -18.219 8.43 6.902 1 98 81 GLY A N 1
ATOM 637 C CA . GLY A 1 81 ? -18.719 9.789 6.977 1 98 81 GLY A CA 1
ATOM 638 C C . GLY A 1 81 ? -17.688 10.773 7.508 1 98 81 GLY A C 1
ATOM 639 O O . GLY A 1 81 ? -18.047 11.805 8.086 1 98 81 GLY A O 1
ATOM 640 N N . VAL A 1 82 ? -16.453 10.492 7.387 1 98.56 82 VAL A N 1
ATOM 641 C CA . VAL A 1 82 ? -15.367 11.367 7.797 1 98.56 82 VAL A CA 1
ATOM 642 C C . VAL A 1 82 ? -15.43 12.672 6.996 1 98.56 82 VAL A C 1
ATOM 644 O O . VAL A 1 82 ? -15.742 12.656 5.805 1 98.56 82 VAL A O 1
ATOM 647 N N . LYS A 1 83 ? -15.062 13.789 7.633 1 98.75 83 LYS A N 1
ATOM 648 C CA . LYS A 1 83 ? -15.219 15.094 7 1 98.75 83 LYS A CA 1
ATOM 649 C C . LYS A 1 83 ? -13.875 15.797 6.855 1 98.75 83 LYS A C 1
ATOM 651 O O . LYS A 1 83 ? -13.742 16.75 6.074 1 98.75 83 LYS A O 1
ATOM 656 N N . THR A 1 84 ? -12.938 15.414 7.652 1 98.88 84 THR A N 1
ATOM 657 C CA . THR A 1 84 ? -11.625 16.047 7.652 1 98.88 84 THR A CA 1
ATOM 658 C C . THR A 1 84 ? -10.516 15 7.688 1 98.88 84 THR A C 1
ATOM 660 O O . THR A 1 84 ? -10.523 14.109 8.547 1 98.88 84 THR A O 1
ATOM 663 N N . LEU A 1 85 ? -9.641 15.102 6.742 1 98.94 85 LEU A N 1
ATOM 664 C CA . LEU A 1 85 ? -8.484 14.211 6.645 1 98.94 85 LEU A CA 1
ATOM 665 C C . LEU A 1 85 ? -7.188 14.992 6.84 1 98.94 85 LEU A C 1
ATOM 667 O O . LEU A 1 85 ? -6.93 15.961 6.133 1 98.94 85 LEU A O 1
ATOM 671 N N . ILE A 1 86 ? -6.367 14.578 7.793 1 98.94 86 ILE A N 1
ATOM 672 C CA . ILE A 1 86 ? -5.055 15.18 8.008 1 98.94 86 ILE A CA 1
ATOM 673 C C . ILE A 1 86 ? -3.971 14.109 7.875 1 98.94 86 ILE A C 1
ATOM 675 O O . ILE A 1 86 ? -3.85 13.227 8.734 1 98.94 86 ILE A O 1
ATOM 679 N N . ARG A 1 87 ? -3.236 14.203 6.828 1 98.88 87 ARG A N 1
ATOM 680 C CA . ARG A 1 87 ? -2.129 13.266 6.652 1 98.88 87 ARG A CA 1
ATOM 681 C C . ARG A 1 87 ? -0.96 13.625 7.562 1 98.88 87 ARG A C 1
ATOM 683 O O . ARG A 1 87 ? -0.574 14.797 7.66 1 98.88 87 ARG A O 1
ATOM 690 N N . THR A 1 88 ? -0.506 12.711 8.281 1 98.69 88 THR A N 1
ATOM 691 C CA . THR A 1 88 ? 0.74 12.75 9.031 1 98.69 88 THR A CA 1
ATOM 692 C C . THR A 1 88 ? 1.761 11.781 8.445 1 98.69 88 THR A C 1
ATOM 694 O O . THR A 1 88 ? 1.848 10.625 8.875 1 98.69 88 THR A O 1
ATOM 697 N N . GLY A 1 89 ? 2.518 12.266 7.512 1 97.62 89 GLY A N 1
ATOM 698 C CA . GLY A 1 89 ? 3.32 11.352 6.711 1 97.62 89 GLY A CA 1
ATOM 699 C C . GLY A 1 89 ? 4.793 11.719 6.695 1 97.62 89 GLY A C 1
ATOM 700 O O . GLY A 1 89 ? 5.23 12.586 7.449 1 97.62 89 GLY A O 1
ATOM 701 N N . THR A 1 90 ? 5.574 10.938 5.938 1 96.75 90 THR A N 1
ATOM 702 C CA . THR A 1 90 ? 6.992 11.18 5.695 1 96.75 90 THR A CA 1
ATOM 703 C C . THR A 1 90 ? 7.227 11.641 4.258 1 96.75 90 THR A C 1
ATOM 705 O O . THR A 1 90 ? 6.375 11.438 3.391 1 96.75 90 THR A O 1
ATOM 708 N N . CYS A 1 91 ? 8.328 12.312 4.07 1 97.25 91 CYS A N 1
ATOM 709 C CA . CYS A 1 91 ? 8.703 12.789 2.74 1 97.25 91 CYS A CA 1
ATOM 710 C C . CYS A 1 91 ? 10.219 12.875 2.598 1 97.25 91 CYS A C 1
ATOM 712 O O . CYS A 1 91 ? 10.945 12.727 3.58 1 97.25 91 CYS A O 1
ATOM 714 N N . GLY A 1 92 ? 10.641 12.93 1.353 1 96.88 92 GLY A N 1
ATOM 715 C CA . GLY A 1 92 ? 12.016 13.297 1.044 1 96.88 92 GLY A CA 1
ATOM 716 C C . GLY A 1 92 ? 12.203 14.781 0.831 1 96.88 92 GLY A C 1
ATOM 717 O O . GLY A 1 92 ? 11.43 15.414 0.11 1 96.88 92 GLY A O 1
ATOM 718 N N . GLY A 1 93 ? 13.234 15.297 1.452 1 97.69 93 GLY A N 1
ATOM 719 C CA . GLY A 1 93 ? 13.531 16.703 1.253 1 97.69 93 GLY A CA 1
ATOM 720 C C . GLY A 1 93 ? 14.141 17 -0.106 1 97.69 93 GLY A C 1
ATOM 721 O O . GLY A 1 93 ? 14.984 16.234 -0.589 1 97.69 93 GLY A O 1
ATOM 722 N N . LEU A 1 94 ? 13.734 18.109 -0.733 1 97.56 94 LEU A N 1
ATOM 723 C CA . LEU A 1 94 ? 14.227 18.484 -2.055 1 97.56 94 LEU A CA 1
ATOM 724 C C . LEU A 1 94 ? 14.93 19.844 -2.014 1 97.56 94 LEU A C 1
ATOM 726 O O . LEU A 1 94 ? 15.422 20.312 -3.037 1 97.56 94 LEU A O 1
ATOM 730 N N . SER A 1 95 ? 14.914 20.516 -0.875 1 96.38 95 SER A N 1
ATOM 731 C CA . SER A 1 95 ? 15.453 21.859 -0.733 1 96.38 95 SER A CA 1
ATOM 732 C C . SER A 1 95 ? 16.062 22.062 0.646 1 96.38 95 SER A C 1
ATOM 734 O O . SER A 1 95 ? 15.773 21.312 1.58 1 96.38 95 SER A O 1
ATOM 736 N N . GLU A 1 96 ? 16.859 23.109 0.795 1 95.19 96 GLU A N 1
ATOM 737 C CA . GLU A 1 96 ? 17.438 23.453 2.088 1 95.19 96 GLU A CA 1
ATOM 738 C C . GLU A 1 96 ? 16.375 23.922 3.064 1 95.19 96 GLU A C 1
ATOM 740 O O . GLU A 1 96 ? 16.531 23.812 4.281 1 95.19 96 GLU A O 1
ATOM 745 N N . ALA A 1 97 ? 15.344 24.344 2.531 1 96.69 97 ALA A N 1
ATOM 746 C CA . ALA A 1 97 ? 14.234 24.812 3.357 1 96.69 97 ALA A CA 1
ATOM 747 C C . ALA A 1 97 ? 13.492 23.656 3.994 1 96.69 97 ALA A C 1
ATOM 749 O O . ALA A 1 97 ? 12.695 23.844 4.914 1 96.69 97 ALA A O 1
ATOM 750 N N . ALA A 1 98 ? 13.727 22.438 3.539 1 97.19 98 ALA A N 1
ATOM 751 C CA . ALA A 1 98 ? 13.18 21.219 4.109 1 97.19 98 ALA A CA 1
ATOM 752 C C . ALA A 1 98 ? 14.289 20.281 4.582 1 97.19 98 ALA A C 1
ATOM 754 O O . ALA A 1 98 ? 14.492 19.203 4.008 1 97.19 98 ALA A O 1
ATOM 755 N N . PRO A 1 99 ? 14.969 20.688 5.664 1 95.44 99 PRO A N 1
ATOM 756 C CA . PRO A 1 99 ? 16.094 19.891 6.141 1 95.44 99 PRO A CA 1
ATOM 757 C C . PRO A 1 99 ? 15.664 18.547 6.727 1 95.44 99 PRO A C 1
ATOM 759 O O . PRO A 1 99 ? 14.492 18.375 7.07 1 95.44 99 PRO A O 1
ATOM 762 N N . LEU A 1 100 ? 16.641 17.656 6.824 1 93.75 100 LEU A N 1
ATOM 763 C CA . LEU A 1 100 ? 16.391 16.391 7.492 1 93.75 100 LEU A CA 1
ATOM 764 C C .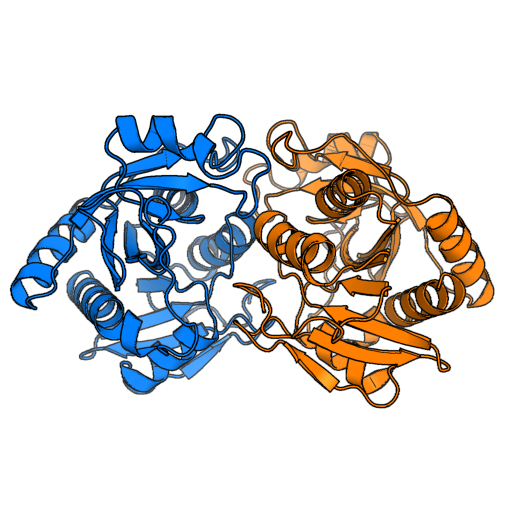 LEU A 1 100 ? 15.773 16.609 8.867 1 93.75 100 LEU A C 1
ATOM 766 O O . LEU A 1 100 ? 16.219 17.484 9.617 1 93.75 100 LEU A O 1
ATOM 770 N N . ARG A 1 101 ? 14.656 15.898 9.188 1 94.19 101 ARG A N 1
ATOM 771 C CA . ARG A 1 101 ? 13.922 15.938 10.445 1 94.19 101 ARG A CA 1
ATOM 772 C C . ARG A 1 101 ? 13.031 17.172 10.516 1 94.19 101 ARG A C 1
ATOM 774 O O . ARG A 1 101 ? 12.32 17.375 11.5 1 94.19 101 ARG A O 1
ATOM 781 N N . GLY A 1 102 ? 13.141 17.984 9.516 1 95.56 102 GLY A N 1
ATOM 782 C CA . GLY A 1 102 ? 12.242 19.125 9.438 1 95.56 102 GLY A CA 1
ATOM 783 C C . GLY A 1 102 ? 10.82 18.734 9.094 1 95.56 102 GLY A C 1
ATOM 784 O O . GLY A 1 102 ? 10.531 17.562 8.82 1 95.56 102 GLY A O 1
ATOM 785 N N . MET A 1 103 ? 9.93 19.766 9.141 1 97.75 103 MET A N 1
ATOM 786 C CA . MET A 1 103 ? 8.523 19.547 8.852 1 97.75 103 MET A CA 1
ATOM 787 C C . MET A 1 103 ? 8.055 20.406 7.688 1 97.75 103 MET A C 1
ATOM 789 O O . MET A 1 103 ? 8.43 21.578 7.586 1 97.75 103 MET A O 1
ATOM 793 N N . VAL A 1 104 ? 7.266 19.828 6.848 1 98.75 104 VAL A N 1
ATOM 794 C CA . VAL A 1 104 ? 6.699 20.531 5.703 1 98.75 104 VAL A CA 1
ATOM 795 C C . VAL A 1 104 ? 5.176 20.547 5.805 1 98.75 104 VAL A C 1
ATOM 797 O O . VAL A 1 104 ? 4.551 19.5 6.035 1 98.75 104 VAL A O 1
ATOM 800 N N . ILE A 1 105 ? 4.582 21.703 5.77 1 98.88 105 ILE A N 1
ATOM 801 C CA . ILE A 1 105 ? 3.146 21.859 5.57 1 98.88 105 ILE A CA 1
ATOM 802 C C . ILE A 1 105 ? 2.848 22.047 4.086 1 98.88 105 ILE A C 1
ATOM 804 O O . ILE A 1 105 ? 3.186 23.078 3.502 1 98.88 105 ILE A O 1
ATOM 808 N N . SER A 1 106 ? 2.234 21.094 3.467 1 98.88 106 SER A N 1
ATOM 809 C CA . SER A 1 106 ? 2.033 21.141 2.021 1 98.88 106 SER A CA 1
ATOM 810 C C . SER A 1 106 ? 1.003 22.188 1.636 1 98.88 106 SER A C 1
ATOM 812 O O . SER A 1 106 ? -0.163 22.094 2.025 1 98.88 106 SER A O 1
ATOM 814 N N . SER A 1 107 ? 1.383 23.141 0.842 1 98.75 107 SER A N 1
ATOM 815 C CA . SER A 1 107 ? 0.514 24.234 0.414 1 98.75 107 SER A CA 1
ATOM 816 C C . SER A 1 107 ? -0.024 23.984 -0.993 1 98.75 107 SER A C 1
ATOM 818 O O . SER A 1 107 ? -1.049 24.547 -1.377 1 98.75 107 SER A O 1
ATOM 820 N N . GLU A 1 108 ? 0.75 23.312 -1.742 1 97.38 108 GLU A N 1
ATOM 821 C CA . GLU A 1 108 ? 0.453 22.922 -3.117 1 97.38 108 GLU A CA 1
ATOM 822 C C . GLU A 1 108 ? 1.089 21.578 -3.463 1 97.38 108 GLU A C 1
ATOM 824 O O . GLU A 1 108 ? 2.098 21.203 -2.869 1 97.38 108 GLU A O 1
ATOM 829 N N . VAL A 1 109 ? 0.45 20.906 -4.398 1 96.38 109 VAL A N 1
ATOM 830 C CA . VAL A 1 109 ? 0.992 19.609 -4.781 1 96.38 109 VAL A CA 1
ATOM 831 C C . VAL A 1 109 ? 1.001 19.484 -6.305 1 96.38 109 VAL A C 1
ATOM 833 O O . VAL A 1 109 ? 0.093 19.969 -6.98 1 96.38 109 VAL A O 1
ATOM 836 N N . ARG A 1 110 ? 2.006 18.906 -6.797 1 92.88 110 ARG A N 1
ATOM 837 C CA . ARG A 1 110 ? 2.129 18.594 -8.211 1 92.88 110 ARG A CA 1
ATOM 838 C C . ARG A 1 110 ? 2.615 17.156 -8.414 1 92.88 110 ARG A C 1
ATOM 840 O O . ARG A 1 110 ? 3.418 16.656 -7.633 1 92.88 110 ARG A O 1
ATOM 847 N N . ALA A 1 111 ? 2.131 16.594 -9.477 1 87.81 111 ALA A N 1
ATOM 848 C CA . ALA A 1 111 ? 2.648 15.281 -9.859 1 87.81 111 ALA A CA 1
ATOM 849 C C . ALA A 1 111 ? 4.117 15.367 -10.266 1 87.81 111 ALA A C 1
ATOM 851 O O . ALA A 1 111 ? 4.562 16.375 -10.797 1 87.81 111 ALA A O 1
ATOM 852 N N . GLU A 1 112 ? 4.824 14.32 -9.938 1 86.5 112 GLU A N 1
ATOM 853 C CA . GLU A 1 112 ? 6.223 14.258 -10.344 1 86.5 112 GLU A CA 1
ATOM 854 C C . GLU A 1 112 ? 6.355 14.375 -11.859 1 86.5 112 GLU A C 1
ATOM 856 O O . GLU A 1 112 ? 7.312 14.977 -12.359 1 86.5 112 GLU A O 1
ATOM 861 N N . GLY A 1 113 ? 5.457 13.781 -12.555 1 76.56 113 GLY A N 1
ATOM 862 C CA . GLY A 1 113 ? 5.477 13.781 -14.008 1 76.56 113 GLY A CA 1
ATOM 863 C C . GLY A 1 113 ? 4.184 13.281 -14.625 1 76.56 113 GLY A C 1
ATOM 864 O O . GLY A 1 113 ? 3.211 13.023 -13.914 1 76.56 113 GLY A O 1
ATOM 865 N N . PRO A 1 114 ? 4.203 13.25 -15.938 1 68.88 114 PRO A N 1
ATOM 866 C CA . PRO A 1 114 ? 2.984 12.836 -16.641 1 68.88 114 PRO A CA 1
ATOM 867 C C . PRO A 1 114 ? 2.582 11.398 -16.328 1 68.88 114 PRO A C 1
ATOM 869 O O . PRO A 1 114 ? 1.405 11.047 -16.438 1 68.88 114 PRO A O 1
ATOM 872 N N . ILE A 1 115 ? 3.561 10.656 -15.961 1 64.81 115 ILE A N 1
ATOM 873 C CA . ILE A 1 115 ? 3.311 9.242 -15.711 1 64.81 115 ILE A CA 1
ATOM 874 C C . ILE A 1 115 ? 3.146 9 -14.211 1 64.81 115 ILE A C 1
ATOM 876 O O . ILE A 1 115 ? 2.203 8.336 -13.781 1 64.81 115 ILE A O 1
ATOM 880 N N . SER A 1 116 ? 4.039 9.695 -13.469 1 66.06 116 SER A N 1
ATOM 881 C CA . SER A 1 116 ? 4.117 9.438 -12.031 1 66.06 116 SER A CA 1
ATOM 882 C C . SER A 1 116 ? 3.432 10.547 -11.234 1 66.06 116 SER A C 1
ATOM 884 O O . SER A 1 116 ? 3.721 11.727 -11.43 1 66.06 116 SER A O 1
ATOM 886 N N . GLY A 1 117 ? 2.621 10.18 -10.352 1 64.44 117 GLY A N 1
ATOM 887 C CA . GLY A 1 117 ? 2.066 11.133 -9.406 1 64.44 117 GLY A CA 1
ATOM 888 C C . GLY A 1 117 ? 0.708 11.664 -9.82 1 64.44 117 GLY A C 1
ATOM 889 O O . GLY A 1 117 ? 0.134 12.516 -9.141 1 64.44 117 GLY A O 1
ATOM 890 N N . GLN A 1 118 ? 0.344 11.234 -11.117 1 61.69 118 GLN A N 1
ATOM 891 C CA . GLN A 1 118 ? -0.955 11.773 -11.508 1 61.69 118 GLN A CA 1
ATOM 892 C C . GLN A 1 118 ? -2.092 10.891 -11 1 61.69 118 GLN A C 1
ATOM 894 O O . GLN A 1 118 ? -2.023 9.664 -11.102 1 61.69 118 GLN A O 1
ATOM 899 N N . VAL A 1 119 ? -2.338 10.883 -9.977 1 58.88 119 VAL A N 1
ATOM 900 C CA . VAL A 1 119 ? -3.383 10.008 -9.445 1 58.88 119 VAL A CA 1
ATOM 901 C C . VAL A 1 119 ? -4.512 9.875 -10.469 1 58.88 119 VAL A C 1
ATOM 903 O O . VAL A 1 119 ? -4.973 10.875 -11.031 1 58.88 119 VAL A O 1
ATOM 906 N N . PHE A 1 120 ? -4.934 9.234 -11.508 1 58.12 120 PHE A N 1
ATOM 907 C CA . PHE A 1 120 ? -5.383 8.555 -12.711 1 58.12 120 PHE A CA 1
ATOM 908 C C . PHE A 1 120 ? -6.34 9.438 -13.508 1 58.12 120 PHE A C 1
ATOM 910 O O . PHE A 1 120 ? -7 8.961 -14.438 1 58.12 120 PHE A O 1
ATOM 917 N N . GLY A 1 121 ? -6.02 10.688 -13.328 1 66.56 121 GLY A N 1
ATOM 918 C CA . GLY A 1 121 ? -7.043 11.477 -14 1 66.56 121 GLY A CA 1
ATOM 919 C C . GLY A 1 121 ? -8.445 11.172 -13.5 1 66.56 121 GLY A C 1
ATOM 920 O O . GLY A 1 121 ? -9.43 11.586 -14.117 1 66.56 121 GLY A O 1
ATOM 921 N N . LEU A 1 122 ? -8.445 10.586 -12.25 1 75.94 122 LEU A N 1
ATOM 922 C CA . LEU A 1 122 ? -9.688 10.172 -11.609 1 75.94 122 LEU A CA 1
ATOM 923 C C . LEU A 1 122 ? -10.43 11.383 -11.047 1 75.94 122 LEU A C 1
ATOM 925 O O . LEU A 1 122 ? -11.656 11.461 -11.141 1 75.94 122 LEU A O 1
ATOM 929 N N . TYR A 1 123 ? -9.586 12.273 -10.359 1 86.5 123 TYR A N 1
ATOM 930 C CA . TYR A 1 123 ? -10.203 13.43 -9.711 1 86.5 123 TYR A CA 1
ATOM 931 C C . TYR A 1 123 ? -9.516 14.719 -10.141 1 86.5 123 TYR A C 1
ATOM 933 O O . TYR A 1 123 ? -8.367 14.695 -10.602 1 86.5 123 TYR A O 1
ATOM 941 N N . GLN A 1 124 ? -10.211 15.805 -10 1 91.06 124 GLN A N 1
ATOM 942 C CA . GLN A 1 124 ? -9.672 17.109 -10.352 1 91.06 124 GLN A CA 1
ATOM 943 C C . GLN A 1 124 ? -8.555 17.531 -9.398 1 91.06 124 GLN A C 1
ATOM 945 O O . GLN A 1 124 ? -8.555 17.141 -8.227 1 91.06 124 GLN A O 1
ATOM 950 N N . PRO A 1 125 ? -7.598 18.328 -9.977 1 91.88 125 PRO A N 1
ATOM 951 C CA . PRO A 1 125 ? -6.566 18.844 -9.078 1 91.88 125 PRO A CA 1
ATOM 952 C C . PRO A 1 125 ? -7.141 19.641 -7.91 1 91.88 125 PRO A C 1
ATOM 954 O O . PRO A 1 125 ? -8.148 20.328 -8.07 1 91.88 125 PRO A O 1
ATOM 957 N N . ALA A 1 126 ? -6.52 19.516 -6.797 1 95.31 126 ALA A N 1
ATOM 958 C CA . ALA A 1 126 ? -6.938 20.234 -5.59 1 95.31 126 ALA A CA 1
ATOM 959 C C . ALA A 1 126 ? -5.758 20.469 -4.652 1 95.31 126 ALA A C 1
ATOM 961 O O . ALA A 1 126 ? -4.676 19.906 -4.859 1 95.31 126 ALA A O 1
ATOM 962 N N . GLY A 1 127 ? -5.926 21.344 -3.711 1 97 127 GLY A N 1
ATOM 963 C CA . GLY A 1 127 ? -4.969 21.641 -2.654 1 97 127 GLY A CA 1
ATOM 964 C C . GLY A 1 127 ? -5.559 21.5 -1.263 1 97 127 GLY A C 1
ATOM 965 O O . GLY A 1 127 ? -6.656 20.953 -1.098 1 97 127 GLY A O 1
ATOM 966 N N . PRO A 1 128 ? -4.789 21.938 -0.265 1 98.81 128 PRO A N 1
ATOM 967 C CA . PRO A 1 128 ? -5.305 21.859 1.104 1 98.81 128 PRO A CA 1
ATOM 968 C C . PRO A 1 128 ? -6.52 22.75 1.337 1 98.81 128 PRO A C 1
ATOM 970 O O . PRO A 1 128 ? -6.711 23.734 0.619 1 98.81 128 PRO A O 1
ATOM 973 N N . ASP A 1 129 ? -7.32 22.312 2.305 1 98.81 129 ASP A N 1
ATOM 974 C CA . ASP A 1 129 ? -8.344 23.25 2.791 1 98.81 129 ASP A CA 1
ATOM 975 C C . ASP A 1 129 ? -7.715 24.531 3.307 1 98.81 129 ASP A C 1
ATOM 977 O O . ASP A 1 129 ? -6.844 24.5 4.176 1 98.81 129 ASP A O 1
ATOM 981 N N . PRO A 1 130 ? -8.172 25.672 2.828 1 98.5 130 PRO A N 1
ATOM 982 C CA . PRO A 1 130 ? -7.508 26.922 3.186 1 98.5 130 PRO A CA 1
ATOM 983 C C . PRO A 1 130 ? -7.562 27.219 4.684 1 98.5 130 PRO A C 1
ATOM 985 O O . PRO A 1 130 ? -6.594 27.734 5.254 1 98.5 130 PRO A O 1
ATOM 988 N N . ALA A 1 131 ? -8.625 26.875 5.281 1 98.56 131 ALA A N 1
ATOM 989 C CA . ALA A 1 131 ? -8.766 27.141 6.711 1 98.56 131 ALA A CA 1
ATOM 990 C C . ALA A 1 131 ? -7.859 26.234 7.531 1 98.56 131 ALA A C 1
ATOM 992 O O . ALA A 1 131 ? -7.234 26.672 8.5 1 98.56 131 ALA A O 1
ATOM 993 N N . LEU A 1 132 ? -7.801 24.969 7.176 1 98.81 132 LEU A N 1
ATOM 994 C CA . LEU A 1 132 ? -6.914 24.047 7.871 1 98.81 132 LEU A CA 1
ATOM 995 C C . LEU A 1 132 ? -5.457 24.453 7.699 1 98.81 132 LEU A C 1
ATOM 997 O O . LEU A 1 132 ? -4.672 24.375 8.648 1 98.81 132 LEU A O 1
ATOM 1001 N N . HIS A 1 133 ? -5.129 24.812 6.496 1 98.81 133 HIS A N 1
ATOM 1002 C CA . HIS A 1 133 ? -3.77 25.234 6.188 1 98.81 133 HIS A CA 1
ATOM 1003 C C . HIS A 1 133 ? -3.361 26.453 7.023 1 98.81 133 HIS A C 1
ATOM 1005 O O . HIS A 1 133 ? -2.293 26.453 7.641 1 98.81 133 HIS A O 1
ATOM 1011 N N . ALA A 1 134 ? -4.203 27.453 7.082 1 98.69 134 ALA A N 1
ATOM 1012 C CA . ALA A 1 134 ? -3.936 28.656 7.867 1 98.69 134 ALA A CA 1
ATOM 1013 C C . ALA A 1 134 ? -3.822 28.328 9.352 1 98.69 134 ALA A C 1
ATOM 1015 O O . ALA A 1 134 ? -2.955 28.859 10.047 1 98.69 134 ALA A O 1
ATOM 1016 N N . LEU A 1 135 ? -4.676 27.484 9.773 1 98.75 135 LEU A N 1
ATOM 1017 C CA . LEU A 1 135 ? -4.664 27.062 11.172 1 98.75 135 LEU A CA 1
ATOM 1018 C C . LEU A 1 135 ? -3.361 26.344 11.516 1 98.75 135 LEU A C 1
ATOM 1020 O O . LEU A 1 135 ? -2.783 26.578 12.586 1 98.75 135 LEU A O 1
ATOM 1024 N N . ALA A 1 136 ? -2.904 25.5 10.641 1 98.81 136 ALA A N 1
ATOM 1025 C CA . ALA A 1 136 ? -1.664 24.75 10.875 1 98.81 136 ALA A CA 1
ATOM 1026 C C . ALA A 1 136 ? -0.474 25.703 10.984 1 98.81 136 ALA A C 1
ATOM 1028 O O . ALA A 1 136 ? 0.385 25.531 11.852 1 98.81 136 ALA A O 1
ATOM 1029 N N . LEU A 1 137 ? -0.454 26.688 10.133 1 98.62 137 LEU A N 1
ATOM 1030 C CA . LEU A 1 137 ? 0.636 27.656 10.156 1 98.62 137 LEU A CA 1
ATOM 1031 C C . LEU A 1 137 ? 0.635 28.438 11.469 1 98.62 137 LEU A C 1
ATOM 1033 O O . LEU A 1 137 ? 1.681 28.594 12.102 1 98.62 137 LEU A O 1
ATOM 1037 N N . ARG A 1 138 ? -0.483 28.875 11.844 1 98.38 138 ARG A N 1
ATOM 1038 C CA . ARG A 1 138 ? -0.606 29.641 13.078 1 98.38 138 ARG A CA 1
ATOM 1039 C C . ARG A 1 138 ? -0.234 28.797 14.297 1 98.38 138 ARG A C 1
ATOM 1041 O O . ARG A 1 138 ? 0.513 29.25 15.164 1 98.38 138 ARG A O 1
ATOM 1048 N N . ARG A 1 139 ? -0.75 27.578 14.328 1 98.06 139 ARG A N 1
ATOM 1049 C CA . ARG A 1 139 ? -0.518 26.734 15.484 1 98.06 139 ARG A CA 1
ATOM 1050 C C . ARG A 1 139 ? 0.941 26.281 15.555 1 98.06 139 ARG A C 1
ATOM 1052 O O . ARG A 1 139 ? 1.494 26.125 16.641 1 98.06 139 ARG A O 1
ATOM 1059 N N . ALA A 1 140 ? 1.544 26.031 14.406 1 98.19 140 ALA A N 1
ATOM 1060 C CA . ALA A 1 140 ? 2.971 25.719 14.391 1 98.19 140 ALA A CA 1
ATOM 1061 C C . ALA A 1 140 ? 3.783 26.828 15.031 1 98.19 140 ALA A C 1
ATOM 1063 O O . ALA A 1 140 ? 4.68 26.578 15.836 1 98.19 140 ALA A O 1
ATOM 1064 N N . ALA A 1 141 ? 3.467 28.031 14.688 1 97.81 141 ALA A N 1
ATOM 1065 C CA . ALA A 1 141 ? 4.141 29.188 15.258 1 97.81 141 ALA A CA 1
ATOM 1066 C C . ALA A 1 141 ? 3.912 29.266 16.766 1 97.81 141 ALA A C 1
ATOM 1068 O O . ALA A 1 141 ? 4.852 29.484 17.531 1 97.81 141 ALA A O 1
ATOM 1069 N N . ASP A 1 142 ? 2.67 29.062 17.188 1 97.88 142 ASP A N 1
ATOM 1070 C CA . ASP A 1 142 ? 2.318 29.125 18.609 1 97.88 142 ASP A CA 1
ATOM 1071 C C . ASP A 1 142 ? 3.09 28.078 19.406 1 97.88 142 ASP A C 1
ATOM 1073 O O . ASP A 1 142 ? 3.453 28.328 20.562 1 97.88 142 ASP A O 1
ATOM 1077 N N . LEU A 1 143 ? 3.293 26.938 18.781 1 96.81 143 LEU A N 1
ATOM 1078 C CA . LEU A 1 143 ? 3.924 25.812 19.469 1 96.81 143 LEU A CA 1
ATOM 1079 C C . LEU A 1 143 ? 5.441 25.875 19.328 1 96.81 143 LEU A C 1
ATOM 1081 O O . LEU A 1 143 ? 6.152 25.047 19.906 1 96.81 143 LEU A O 1
ATOM 1085 N N . GLY A 1 144 ? 5.961 26.766 18.469 1 96.88 144 GLY A N 1
ATOM 1086 C CA . GLY A 1 144 ? 7.391 26.875 18.234 1 96.88 144 GLY A CA 1
ATOM 1087 C C . GLY A 1 144 ? 7.926 25.766 17.344 1 96.88 144 GLY A C 1
ATOM 1088 O O . GLY A 1 144 ? 9.086 25.375 17.469 1 96.88 144 GLY A O 1
ATOM 1089 N N . ILE A 1 145 ? 7.051 25.203 16.547 1 96 145 ILE A N 1
ATOM 1090 C CA . ILE A 1 145 ? 7.461 24.156 15.625 1 96 145 ILE A CA 1
ATOM 1091 C C . ILE A 1 145 ? 7.938 24.781 14.312 1 96 145 ILE A C 1
ATOM 1093 O O . ILE A 1 145 ? 7.164 25.438 13.617 1 96 145 ILE A O 1
ATOM 1097 N N . ALA A 1 146 ? 9.211 24.656 14.07 1 94.5 146 ALA A N 1
ATOM 1098 C CA . ALA A 1 146 ? 9.758 25.125 12.805 1 94.5 146 ALA A CA 1
ATOM 1099 C C . ALA A 1 146 ? 9.258 24.281 11.633 1 94.5 146 ALA A C 1
ATOM 1101 O O . ALA A 1 146 ? 9.383 23.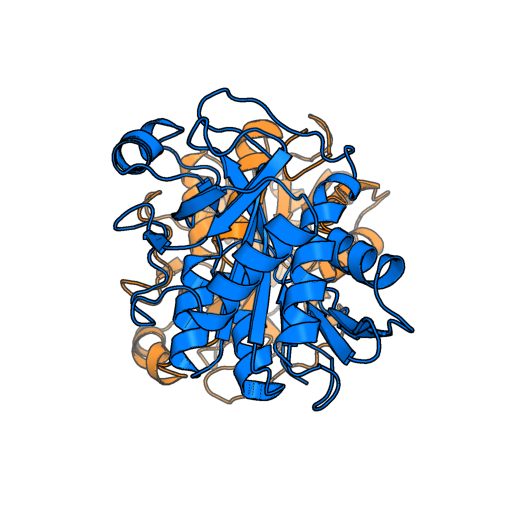062 11.656 1 94.5 146 ALA A O 1
ATOM 1102 N N . CYS A 1 147 ? 8.648 24.938 10.641 1 96.56 147 CYS A N 1
ATOM 1103 C CA . CYS A 1 147 ? 8.164 24.234 9.461 1 96.56 147 CYS A CA 1
ATOM 1104 C C . CYS A 1 147 ? 8.266 25.109 8.227 1 96.56 147 CYS A C 1
ATOM 1106 O O . CYS A 1 147 ? 8.375 26.328 8.336 1 96.56 147 CYS A O 1
ATOM 1108 N N . SER A 1 148 ? 8.359 24.531 7.141 1 98.25 148 SER A N 1
ATOM 1109 C CA . SER A 1 148 ? 8.242 25.188 5.848 1 98.25 148 SER A CA 1
ATOM 1110 C C . SER A 1 148 ? 6.926 24.828 5.16 1 98.25 148 SER A C 1
ATOM 1112 O O . SER A 1 148 ? 6.434 23.703 5.293 1 98.25 148 SER A O 1
ATOM 1114 N N . ALA A 1 149 ? 6.352 25.797 4.512 1 98.75 149 ALA A N 1
ATOM 1115 C CA . ALA A 1 149 ? 5.113 25.578 3.77 1 98.75 149 ALA A CA 1
ATOM 1116 C C . ALA A 1 149 ? 5.301 25.859 2.281 1 98.75 149 ALA A C 1
ATOM 1118 O O . ALA A 1 149 ? 5.848 26.891 1.906 1 98.75 149 ALA A O 1
ATOM 1119 N N . GLY A 1 150 ? 4.977 24.891 1.447 1 98.5 150 GLY A N 1
ATOM 1120 C CA . GLY A 1 150 ? 5.172 25.125 0.026 1 98.5 150 GLY A CA 1
ATOM 1121 C C . GLY A 1 150 ? 4.793 23.938 -0.833 1 98.5 150 GLY A C 1
ATOM 1122 O O . GLY A 1 150 ? 3.859 23.203 -0.508 1 98.5 150 GLY A O 1
ATOM 1123 N N . LEU A 1 151 ? 5.508 23.812 -1.989 1 98.31 151 LEU A N 1
ATOM 1124 C CA . LEU A 1 151 ? 5.195 22.844 -3.029 1 98.31 151 LEU A CA 1
ATOM 1125 C C . LEU A 1 151 ? 5.723 21.453 -2.654 1 98.31 151 LEU A C 1
ATOM 1127 O O . LEU A 1 151 ? 6.895 21.312 -2.309 1 98.31 151 LEU A O 1
ATOM 1131 N N . THR A 1 152 ? 4.828 20.516 -2.705 1 97.94 152 THR A N 1
ATOM 1132 C CA . THR A 1 152 ? 5.168 19.094 -2.566 1 97.94 152 THR A CA 1
ATOM 1133 C C . THR A 1 152 ? 4.98 18.359 -3.891 1 97.94 152 THR A C 1
ATOM 1135 O O . THR A 1 152 ? 3.973 18.562 -4.574 1 97.94 152 THR A O 1
ATOM 1138 N N . ILE A 1 153 ? 5.938 17.578 -4.219 1 96.25 153 ILE A N 1
ATOM 1139 C CA . ILE A 1 153 ? 5.836 16.719 -5.391 1 96.25 153 ILE A CA 1
ATOM 1140 C C . ILE A 1 153 ? 5.344 15.336 -4.969 1 96.25 153 ILE A C 1
ATOM 1142 O O . ILE A 1 153 ? 5.777 14.797 -3.947 1 96.25 153 ILE A O 1
ATOM 1146 N N . CYS A 1 154 ? 4.469 14.805 -5.738 1 93.69 154 CYS A N 1
ATOM 1147 C CA . CYS A 1 154 ? 3.953 13.477 -5.43 1 93.69 154 CYS A CA 1
ATOM 1148 C C . CYS A 1 154 ? 4.352 12.469 -6.504 1 93.69 154 CYS A C 1
ATOM 1150 O O . CYS A 1 154 ? 4.121 12.703 -7.691 1 93.69 154 CYS A O 1
ATOM 1152 N N . SER A 1 155 ? 4.934 11.383 -6.047 1 90.06 155 SER A N 1
ATOM 1153 C CA . SER A 1 155 ? 5.371 10.32 -6.945 1 90.06 155 SER A CA 1
ATOM 1154 C C . SER A 1 155 ? 4.719 8.992 -6.59 1 90.06 155 SER A C 1
ATOM 1156 O O . SER A 1 155 ? 4.523 8.68 -5.41 1 90.06 155 SER A O 1
ATOM 1158 N N . ASP A 1 156 ? 4.469 8.117 -7.664 1 86.81 156 ASP A N 1
ATOM 1159 C CA . ASP A 1 156 ? 3.936 6.777 -7.434 1 86.81 156 ASP A CA 1
ATOM 1160 C C . ASP A 1 156 ? 5.055 5.742 -7.379 1 86.81 156 ASP A C 1
ATOM 1162 O O . ASP A 1 156 ? 4.805 4.559 -7.129 1 86.81 156 ASP A O 1
ATOM 1166 N N . VAL A 1 157 ? 6.195 6.168 -7.652 1 88.69 157 VAL A N 1
ATOM 1167 C CA . VAL A 1 157 ? 7.316 5.238 -7.754 1 88.69 157 VAL A CA 1
ATOM 1168 C C . VAL A 1 157 ? 8.438 5.68 -6.812 1 88.69 157 VAL A C 1
ATOM 1170 O O . VAL A 1 157 ? 9.016 6.754 -6.984 1 88.69 157 VAL A O 1
ATOM 1173 N N . PHE A 1 158 ? 8.719 4.84 -5.891 1 91.44 158 PHE A N 1
ATOM 1174 C CA . PHE A 1 158 ? 9.773 5.148 -4.938 1 91.44 158 PHE A CA 1
ATOM 1175 C C . PHE A 1 158 ? 11.148 4.891 -5.547 1 91.44 158 PHE A C 1
ATOM 1177 O O . PHE A 1 158 ? 11.977 5.797 -5.629 1 91.44 158 PHE A O 1
ATOM 1184 N N . HIS A 1 159 ? 11.336 3.639 -5.996 1 91.75 159 HIS A N 1
ATOM 1185 C CA . HIS A 1 159 ? 12.562 3.275 -6.703 1 91.75 159 HIS A CA 1
ATOM 1186 C C . HIS A 1 159 ? 12.406 3.455 -8.211 1 91.75 159 HIS A C 1
ATOM 1188 O O . HIS A 1 159 ? 12.062 2.508 -8.914 1 91.75 159 HIS A O 1
ATOM 1194 N N . HIS A 1 160 ? 12.719 4.629 -8.648 1 87.19 160 HIS A N 1
ATOM 1195 C CA . HIS A 1 160 ? 12.539 4.992 -10.055 1 87.19 160 HIS A CA 1
ATOM 1196 C C . HIS A 1 160 ? 13.844 4.824 -10.836 1 87.19 160 HIS A C 1
ATOM 1198 O O . HIS A 1 160 ? 14.914 5.199 -10.352 1 87.19 160 HIS A O 1
ATOM 1204 N N . PRO A 1 161 ? 13.703 4.262 -12.023 1 84 161 PRO A N 1
ATOM 1205 C CA . PRO A 1 161 ? 14.914 4.059 -12.82 1 84 161 PRO A CA 1
ATOM 1206 C C . PRO A 1 161 ? 15.633 5.363 -13.141 1 84 161 PRO A C 1
ATOM 1208 O O . PRO A 1 161 ? 16.844 5.367 -13.367 1 84 161 PRO A O 1
ATOM 1211 N N . GLY A 1 162 ? 14.93 6.469 -13.141 1 83.38 162 GLY A N 1
ATOM 1212 C CA . GLY A 1 162 ? 15.523 7.762 -13.43 1 83.38 162 GLY A CA 1
ATOM 1213 C C . GLY A 1 162 ? 16.375 8.297 -12.289 1 83.38 162 GLY A C 1
ATOM 1214 O O . GLY A 1 162 ? 17.016 9.336 -12.422 1 83.38 162 GLY A O 1
ATOM 1215 N N . GLY A 1 163 ? 16.391 7.598 -11.219 1 84.06 163 GLY A N 1
ATOM 1216 C CA . GLY A 1 163 ? 17.188 8.008 -10.078 1 84.06 163 GLY A CA 1
ATOM 1217 C C . GLY A 1 163 ? 16.828 9.391 -9.555 1 84.06 163 GLY A C 1
ATOM 1218 O O . GLY A 1 163 ? 15.664 9.773 -9.57 1 84.06 163 GLY A O 1
ATOM 1219 N N . ARG A 1 164 ? 17.828 10.141 -9.055 1 87.19 164 ARG A N 1
ATOM 1220 C CA . ARG A 1 164 ? 17.609 11.43 -8.406 1 87.19 164 ARG A CA 1
ATOM 1221 C C . ARG A 1 164 ? 17.438 12.539 -9.438 1 87.19 164 ARG A C 1
ATOM 1223 O O . ARG A 1 164 ? 16.938 13.617 -9.125 1 87.19 164 ARG A O 1
ATOM 1230 N N . ALA A 1 165 ? 17.859 12.266 -10.648 1 88.69 165 ALA A N 1
ATOM 1231 C CA . ALA A 1 165 ? 17.797 13.273 -11.703 1 88.69 165 ALA A CA 1
ATOM 1232 C C . ALA A 1 165 ? 16.344 13.648 -12 1 88.69 165 ALA A C 1
ATOM 1234 O O . ALA A 1 165 ? 16.062 14.742 -12.5 1 88.69 165 ALA A O 1
ATOM 1235 N N . ARG A 1 166 ? 15.469 12.781 -11.625 1 87.75 166 ARG A N 1
ATOM 1236 C CA . ARG A 1 166 ? 14.055 13.023 -11.898 1 87.75 166 ARG A CA 1
ATOM 1237 C C . ARG A 1 166 ? 13.523 14.188 -11.07 1 87.75 166 ARG A C 1
ATOM 1239 O O . ARG A 1 166 ? 12.453 14.719 -11.359 1 87.75 166 ARG A O 1
ATOM 1246 N N . PHE A 1 167 ? 14.312 14.617 -10.086 1 91.88 167 PHE A N 1
ATOM 1247 C CA . PHE A 1 167 ? 13.844 15.68 -9.203 1 91.88 167 PHE A CA 1
ATOM 1248 C C . PHE A 1 167 ? 14.445 17.016 -9.594 1 91.88 167 PHE A C 1
ATOM 1250 O O . PHE A 1 167 ? 14.203 18.031 -8.938 1 91.88 167 PHE A O 1
ATOM 1257 N N . ASP A 1 168 ? 15.203 17.062 -10.695 1 92.31 168 ASP A N 1
ATOM 1258 C CA . ASP A 1 168 ? 15.82 18.328 -11.117 1 92.31 168 ASP A CA 1
ATOM 1259 C C . ASP A 1 168 ? 14.758 19.375 -11.43 1 92.31 168 ASP A C 1
ATOM 1261 O O . ASP A 1 168 ? 14.836 20.516 -10.961 1 92.31 168 ASP A O 1
ATOM 1265 N N . GLU A 1 169 ? 13.797 19.016 -12.195 1 91.75 169 GLU A N 1
ATOM 1266 C CA . GLU A 1 169 ? 12.742 19.969 -12.547 1 91.75 169 GLU A CA 1
ATOM 1267 C C . GLU A 1 169 ? 11.93 20.375 -11.328 1 91.75 169 GLU A C 1
ATOM 1269 O O . GLU A 1 169 ? 11.703 21.562 -11.094 1 91.75 169 GLU A O 1
ATOM 1274 N N . PRO A 1 170 ? 11.5 19.422 -10.531 1 93.5 170 PRO A N 1
ATOM 1275 C CA . PRO A 1 170 ? 10.789 19.797 -9.305 1 93.5 170 PRO A CA 1
ATOM 1276 C C . PRO A 1 170 ? 11.586 20.781 -8.445 1 93.5 170 PRO A C 1
ATOM 1278 O O . PRO A 1 170 ? 11.016 21.734 -7.91 1 93.5 170 PRO A O 1
ATOM 1281 N N . ARG A 1 171 ? 12.789 20.562 -8.32 1 94.75 171 ARG A N 1
ATOM 1282 C CA . ARG A 1 171 ? 13.625 21.438 -7.52 1 94.75 171 ARG A CA 1
ATOM 1283 C C . ARG A 1 171 ? 13.711 22.828 -8.141 1 94.75 171 ARG A C 1
ATOM 1285 O O . ARG A 1 171 ? 13.672 23.828 -7.426 1 94.75 171 ARG A O 1
ATOM 1292 N N . ALA A 1 172 ? 13.828 22.844 -9.422 1 95 172 ALA A N 1
ATOM 1293 C CA . ALA A 1 172 ? 13.867 24.125 -10.125 1 95 172 ALA A CA 1
ATOM 1294 C C . ALA A 1 172 ? 12.57 24.906 -9.914 1 95 172 ALA A C 1
ATOM 1296 O O . ALA A 1 172 ? 12.578 26.141 -9.922 1 95 172 ALA A O 1
ATOM 1297 N N . LEU A 1 173 ? 11.508 24.219 -9.688 1 95.56 173 LEU A N 1
ATOM 1298 C CA . LEU A 1 173 ? 10.203 24.828 -9.469 1 95.56 173 LEU A CA 1
ATOM 1299 C C . LEU A 1 173 ? 10.047 25.266 -8.016 1 95.56 173 LEU A C 1
ATOM 1301 O O . LEU A 1 173 ? 9.023 25.844 -7.641 1 95.56 173 LEU A O 1
ATOM 1305 N N . GLY A 1 174 ? 11.047 24.922 -7.195 1 96.88 174 GLY A N 1
ATOM 1306 C CA . GLY A 1 174 ? 11.016 25.344 -5.805 1 96.88 174 GLY A CA 1
ATOM 1307 C C . GLY A 1 174 ? 10.312 24.359 -4.895 1 96.88 174 GLY A C 1
ATOM 1308 O O . GLY A 1 174 ? 9.844 24.719 -3.816 1 96.88 174 GLY A O 1
ATOM 1309 N N . ALA A 1 175 ? 10.203 23.125 -5.32 1 98.06 175 ALA A N 1
ATOM 1310 C CA . ALA A 1 175 ? 9.562 22.109 -4.492 1 98.06 175 ALA A CA 1
ATOM 1311 C C . ALA A 1 175 ? 10.336 21.891 -3.199 1 98.06 175 ALA A C 1
ATOM 1313 O O . ALA A 1 175 ? 11.57 21.859 -3.203 1 98.06 175 ALA A O 1
ATOM 1314 N N . LEU A 1 176 ? 9.609 21.703 -2.119 1 98.5 176 LEU A N 1
ATOM 1315 C CA . LEU A 1 176 ? 10.211 21.484 -0.809 1 98.5 176 LEU A CA 1
ATOM 1316 C C . LEU A 1 176 ? 10.453 20 -0.555 1 98.5 176 LEU A C 1
ATOM 1318 O O . LEU A 1 176 ? 11.461 19.625 0.048 1 98.5 176 LEU A O 1
ATOM 1322 N N . ALA A 1 177 ? 9.531 19.172 -1.047 1 98.19 177 ALA A N 1
ATOM 1323 C CA . ALA A 1 177 ? 9.555 17.781 -0.641 1 98.19 177 ALA A CA 1
ATOM 1324 C C . ALA A 1 177 ? 8.859 16.891 -1.677 1 98.19 177 ALA A C 1
ATOM 1326 O O . ALA A 1 177 ? 8.125 17.391 -2.533 1 98.19 177 ALA A O 1
ATOM 1327 N N . VAL A 1 178 ? 9.148 15.633 -1.615 1 96.94 178 VAL A N 1
ATOM 1328 C CA . VAL A 1 178 ? 8.469 14.633 -2.428 1 96.94 178 VAL A CA 1
ATOM 1329 C C . VAL A 1 178 ? 7.863 13.555 -1.523 1 96.94 178 VAL A C 1
ATOM 1331 O O . VAL A 1 178 ? 8.484 13.141 -0.539 1 96.94 178 VAL A O 1
ATOM 1334 N N . ASP A 1 179 ? 6.633 13.25 -1.713 1 96.81 179 ASP A N 1
ATOM 1335 C CA . ASP A 1 179 ? 6.016 12.102 -1.058 1 96.81 179 ASP A CA 1
ATOM 1336 C C . ASP A 1 179 ? 5.18 11.289 -2.045 1 96.81 179 ASP A C 1
ATOM 1338 O O . ASP A 1 179 ? 5.418 11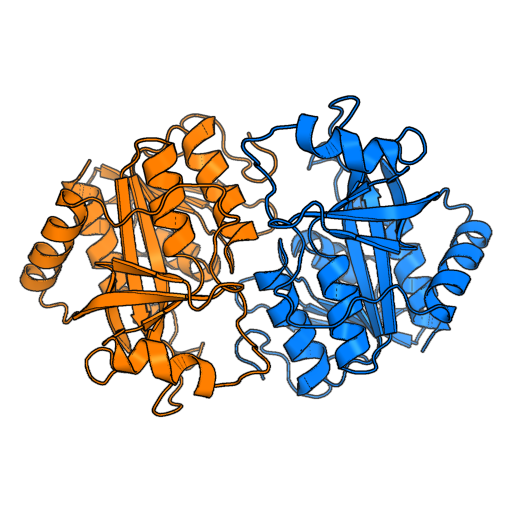.336 -3.254 1 96.81 179 ASP A O 1
ATOM 1342 N N . MET A 1 180 ? 4.285 10.406 -1.5 1 95.31 180 MET A N 1
ATOM 1343 C CA . MET A 1 180 ? 3.629 9.492 -2.43 1 95.31 180 MET A CA 1
ATOM 1344 C C . MET A 1 180 ? 2.111 9.562 -2.281 1 95.31 180 MET A C 1
ATOM 1346 O O . MET A 1 180 ? 1.382 8.883 -3.006 1 95.31 180 MET A O 1
ATOM 1350 N N . GLU A 1 181 ? 1.569 10.414 -1.351 1 96.38 181 GLU A N 1
ATOM 1351 C CA . GLU A 1 181 ? 0.143 10.297 -1.062 1 96.38 181 GLU A CA 1
ATOM 1352 C C . GLU A 1 181 ? -0.551 11.648 -1.151 1 96.38 181 GLU A C 1
ATOM 1354 O O . GLU A 1 181 ? -1.766 11.719 -1.352 1 96.38 181 GLU A O 1
ATOM 1359 N N . THR A 1 182 ? 0.116 12.758 -1.041 1 97.12 182 THR A N 1
ATOM 1360 C CA . THR A 1 182 ? -0.485 14.062 -0.794 1 97.12 182 THR A CA 1
ATOM 1361 C C . THR A 1 182 ? -1.414 14.453 -1.94 1 97.12 182 THR A C 1
ATOM 1363 O O . THR A 1 182 ? -2.504 14.984 -1.709 1 97.12 182 THR A O 1
ATOM 1366 N N . SER A 1 183 ? -1.016 14.211 -3.158 1 94.25 183 SER A N 1
ATOM 1367 C CA . SER A 1 183 ? -1.871 14.539 -4.293 1 94.25 183 SER A CA 1
ATOM 1368 C C . SER A 1 183 ? -3.201 13.797 -4.219 1 94.25 183 SER A C 1
ATOM 1370 O O . SER A 1 183 ? -4.262 14.391 -4.422 1 94.25 183 SER A O 1
ATOM 1372 N N . ALA A 1 184 ? -3.145 12.516 -3.945 1 94 184 ALA A N 1
ATOM 1373 C CA . ALA A 1 184 ? -4.359 11.711 -3.807 1 94 184 ALA A CA 1
ATOM 1374 C C . ALA A 1 184 ? -5.234 12.234 -2.672 1 94 184 ALA A C 1
ATOM 1376 O O . ALA A 1 184 ? -6.457 12.297 -2.801 1 94 184 ALA A O 1
ATOM 1377 N N . LEU A 1 185 ? -4.605 12.641 -1.573 1 97.12 185 LEU A N 1
ATOM 1378 C CA . LEU A 1 185 ? -5.32 13.18 -0.419 1 97.12 185 LEU A CA 1
ATOM 1379 C C . LEU A 1 185 ? -6.18 14.367 -0.819 1 97.12 185 LEU A C 1
ATOM 1381 O O . LEU A 1 185 ? -7.391 14.375 -0.587 1 97.12 185 LEU A O 1
ATOM 1385 N N . TYR A 1 186 ? -5.555 15.328 -1.407 1 97.19 186 TYR A N 1
ATOM 1386 C CA . TYR A 1 186 ? -6.254 16.562 -1.719 1 97.19 186 TYR A CA 1
ATOM 1387 C C . TYR A 1 186 ? -7.344 16.328 -2.758 1 97.19 186 TYR A C 1
ATOM 1389 O O . TYR A 1 186 ? -8.461 16.844 -2.625 1 97.19 186 TYR A O 1
ATOM 1397 N N . ARG A 1 187 ? -7.059 15.555 -3.732 1 94.88 187 ARG A N 1
ATOM 1398 C CA . ARG A 1 187 ? -8 15.344 -4.828 1 94.88 187 ARG A CA 1
ATOM 1399 C C . ARG A 1 187 ? -9.227 14.578 -4.352 1 94.88 187 ARG A C 1
ATOM 1401 O O . ARG A 1 187 ? -10.359 14.953 -4.66 1 94.88 187 ARG A O 1
ATOM 1408 N N . ILE A 1 188 ? -9.039 13.547 -3.58 1 96 188 ILE A N 1
ATOM 1409 C CA . ILE A 1 188 ? -10.195 12.75 -3.166 1 96 188 ILE A CA 1
ATOM 1410 C C . ILE A 1 188 ? -11.016 13.531 -2.141 1 96 188 ILE A C 1
ATOM 1412 O O . ILE A 1 188 ? -12.242 13.445 -2.133 1 96 188 ILE A O 1
ATOM 1416 N N . ALA A 1 189 ? -10.336 14.242 -1.231 1 97.75 189 ALA A N 1
ATOM 1417 C CA . ALA A 1 189 ? -11.078 15.062 -0.277 1 97.75 189 ALA A CA 1
ATOM 1418 C C . ALA A 1 189 ? -11.984 16.062 -0.995 1 97.75 189 ALA A C 1
ATOM 1420 O O . ALA A 1 189 ? -13.164 16.188 -0.663 1 97.75 189 ALA A O 1
ATOM 1421 N N . ALA A 1 190 ? -11.43 16.688 -1.977 1 96.94 190 ALA A N 1
ATOM 1422 C CA . ALA A 1 190 ? -12.203 17.656 -2.754 1 96.94 190 ALA A CA 1
ATOM 1423 C C . ALA A 1 190 ? -13.391 16.969 -3.438 1 96.94 190 ALA A C 1
ATOM 1425 O O . ALA A 1 190 ? -14.5 17.516 -3.445 1 96.94 190 ALA A O 1
ATOM 1426 N N . GLN A 1 191 ? -13.188 15.844 -3.998 1 95.44 191 GLN A N 1
ATOM 1427 C CA . GLN A 1 191 ? -14.234 15.094 -4.688 1 95.44 191 GLN A CA 1
ATOM 1428 C C . GLN A 1 191 ? -15.414 14.82 -3.76 1 95.44 191 GLN A C 1
ATOM 1430 O O . GLN A 1 191 ? -16.562 14.828 -4.195 1 95.44 191 GLN A O 1
ATOM 1435 N N . PHE A 1 192 ? -15.141 14.594 -2.48 1 97.44 192 PHE A N 1
ATOM 1436 C CA . PHE A 1 192 ? -16.188 14.227 -1.528 1 97.44 192 PHE A CA 1
ATOM 1437 C C . PHE A 1 192 ? -16.672 15.445 -0.76 1 97.44 192 PHE A C 1
ATOM 1439 O O . PHE A 1 192 ? -17.516 15.328 0.133 1 97.44 192 PHE A O 1
ATOM 1446 N N . GLY A 1 193 ? -16.094 16.625 -1.062 1 98.06 193 GLY A N 1
ATOM 1447 C CA . GLY A 1 193 ? -16.453 17.828 -0.327 1 98.06 193 GLY A CA 1
ATOM 1448 C C . GLY A 1 193 ? -15.922 17.844 1.092 1 98.06 193 GLY A C 1
ATOM 1449 O O . GLY A 1 193 ? -16.5 18.469 1.977 1 98.06 193 GLY A O 1
ATOM 1450 N N . ALA A 1 194 ? -14.859 17.078 1.353 1 98.69 194 ALA A N 1
ATOM 1451 C CA . ALA A 1 194 ? -14.203 17.016 2.654 1 98.69 194 ALA A CA 1
ATOM 1452 C C . ALA A 1 194 ? -13.008 17.969 2.711 1 98.69 194 ALA A C 1
ATOM 1454 O O . ALA A 1 194 ? -12.602 18.531 1.69 1 98.69 194 ALA A O 1
ATOM 1455 N N . ARG A 1 195 ? -12.477 18.188 3.91 1 98.81 195 ARG A N 1
ATOM 1456 C CA . ARG A 1 195 ? -11.297 19.016 4.133 1 98.81 195 ARG A CA 1
ATOM 1457 C C . ARG A 1 195 ? -10.039 18.172 4.258 1 98.81 195 ARG A C 1
ATOM 1459 O O . ARG A 1 195 ? -10.086 17.062 4.797 1 98.81 195 ARG A O 1
ATOM 1466 N N . ALA A 1 196 ? -8.906 18.75 3.758 1 98.81 196 ALA A N 1
ATOM 1467 C CA . ALA A 1 196 ? -7.68 17.969 3.842 1 98.81 196 ALA A CA 1
ATOM 1468 C C . ALA A 1 196 ? -6.477 18.859 4.129 1 98.81 196 ALA A C 1
ATOM 1470 O O . ALA A 1 196 ? -6.469 20.031 3.762 1 98.81 196 ALA A O 1
ATOM 1471 N N . LEU A 1 197 ? -5.527 18.297 4.773 1 98.94 197 LEU A N 1
ATOM 1472 C CA . LEU A 1 197 ? -4.227 18.891 5.07 1 98.94 197 LEU A CA 1
ATOM 1473 C C . LEU A 1 197 ? -3.141 17.828 5.125 1 98.94 197 LEU A C 1
ATOM 1475 O O . LEU A 1 197 ? -3.369 16.734 5.641 1 98.94 197 LEU A O 1
ATOM 1479 N N . SER A 1 198 ? -1.987 18.156 4.574 1 98.88 198 SER A N 1
ATOM 1480 C CA . SER A 1 198 ? -0.857 17.234 4.637 1 98.88 198 SER A CA 1
ATOM 1481 C C . SER A 1 198 ? 0.305 17.828 5.418 1 98.88 198 SER A C 1
ATOM 1483 O O . SER A 1 198 ? 0.816 18.891 5.059 1 98.88 198 SER A O 1
ATOM 1485 N N . LEU A 1 199 ? 0.671 17.219 6.484 1 98.94 199 LEU A N 1
ATOM 1486 C CA . LEU A 1 199 ? 1.853 17.484 7.297 1 98.94 199 LEU A CA 1
ATOM 1487 C C . LEU A 1 199 ? 2.896 16.391 7.121 1 98.94 199 LEU A C 1
ATOM 1489 O O . LEU A 1 199 ? 2.596 15.203 7.285 1 98.94 199 LEU A O 1
ATOM 1493 N N . LEU A 1 200 ? 4.145 16.812 6.82 1 98.62 200 LEU A N 1
ATOM 1494 C CA . LEU A 1 200 ? 5.152 15.82 6.445 1 98.62 200 LEU A CA 1
ATOM 1495 C C . LEU A 1 200 ? 6.438 16.031 7.238 1 98.62 200 LEU A C 1
ATOM 1497 O O . LEU A 1 200 ? 6.879 17.172 7.43 1 98.62 200 LEU A O 1
ATOM 1501 N N . THR A 1 201 ? 6.992 14.961 7.734 1 97.56 201 THR A N 1
ATOM 1502 C CA . THR A 1 201 ? 8.328 14.977 8.32 1 97.56 201 THR A CA 1
ATOM 1503 C C . THR A 1 201 ? 9.367 14.477 7.316 1 97.56 201 THR A C 1
ATOM 1505 O O . THR A 1 201 ? 9.172 13.438 6.691 1 97.56 201 THR A O 1
ATOM 1508 N N . VAL A 1 202 ? 10.477 15.227 7.156 1 97.19 202 VAL A N 1
ATOM 1509 C CA . VAL A 1 202 ? 11.539 14.852 6.23 1 97.19 202 VAL A CA 1
ATOM 1510 C C . VAL A 1 202 ? 12.398 13.75 6.844 1 97.19 202 VAL A C 1
ATOM 1512 O O . VAL A 1 202 ? 13.078 13.969 7.852 1 97.19 202 VAL A O 1
ATOM 1515 N N . VAL A 1 203 ? 12.367 12.57 6.195 1 94.44 203 VAL A N 1
ATOM 1516 C CA . VAL A 1 203 ? 13.07 11.438 6.789 1 94.44 203 VAL A CA 1
ATOM 1517 C C . VAL A 1 203 ? 14.266 11.062 5.918 1 94.44 203 VAL A C 1
ATOM 1519 O O . VAL A 1 203 ? 15.125 10.281 6.336 1 94.44 203 VAL A O 1
ATOM 1522 N N . ASP A 1 204 ? 14.328 11.539 4.766 1 93.12 204 ASP A N 1
ATOM 1523 C CA . ASP A 1 204 ? 15.484 11.453 3.879 1 93.12 204 ASP A CA 1
ATOM 1524 C C . ASP A 1 204 ? 15.609 12.711 3.021 1 93.12 204 ASP A C 1
ATOM 1526 O O . ASP A 1 204 ? 14.609 13.375 2.732 1 93.12 204 ASP A O 1
ATOM 1530 N N . HIS A 1 205 ? 16.859 13.031 2.75 1 94.31 205 HIS A N 1
ATOM 1531 C CA . HIS A 1 205 ? 17.094 14.219 1.937 1 94.31 205 HIS A CA 1
ATOM 1532 C C . HIS A 1 205 ? 17.688 13.852 0.582 1 94.31 205 HIS A C 1
ATOM 1534 O O . HIS A 1 205 ? 18.844 13.461 0.497 1 94.31 205 HIS A O 1
ATOM 1540 N N . ILE A 1 206 ? 16.938 14.133 -0.462 1 92.06 206 ILE A N 1
ATOM 1541 C CA . ILE A 1 206 ? 17.25 13.648 -1.807 1 92.06 206 ILE A CA 1
ATOM 1542 C C . ILE A 1 206 ? 18.516 14.32 -2.318 1 92.06 206 ILE A C 1
ATOM 1544 O O . ILE A 1 206 ? 19.312 13.688 -3.012 1 92.06 206 ILE A O 1
ATOM 1548 N N . VAL A 1 207 ? 18.734 15.523 -1.974 1 89.19 207 VAL A N 1
ATOM 1549 C CA . VAL A 1 207 ? 19.844 16.312 -2.488 1 89.19 207 VAL A CA 1
ATOM 1550 C C . VAL A 1 207 ? 21.141 15.906 -1.765 1 89.19 207 VAL A C 1
ATOM 1552 O O . VAL A 1 207 ? 22.156 15.625 -2.402 1 89.19 207 VAL A O 1
ATOM 1555 N N . THR A 1 208 ? 21.078 15.734 -0.48 1 90.12 208 THR A N 1
ATOM 1556 C CA . THR A 1 208 ? 22.281 15.5 0.305 1 90.12 208 THR A CA 1
ATOM 1557 C C . THR A 1 208 ? 22.531 14 0.464 1 90.12 208 THR A C 1
ATOM 1559 O O . THR A 1 208 ? 23.656 13.586 0.773 1 90.12 208 THR A O 1
ATOM 1562 N N . GLY A 1 209 ? 21.453 13.219 0.356 1 89.75 209 GLY A N 1
ATOM 1563 C CA . GLY A 1 209 ? 21.578 11.781 0.544 1 89.75 209 GLY A CA 1
ATOM 1564 C C . GLY A 1 209 ? 21.453 11.359 1.996 1 89.75 209 GLY A C 1
ATOM 1565 O O . GLY A 1 209 ? 21.516 10.172 2.309 1 89.75 209 GLY A O 1
ATOM 1566 N N . GLU A 1 210 ? 21.234 12.32 2.895 1 88.88 210 GLU A N 1
ATOM 1567 C CA . GLU A 1 210 ? 21.109 12.008 4.312 1 88.88 210 GLU A CA 1
ATOM 1568 C C . GLU A 1 210 ? 19.844 11.203 4.586 1 88.88 210 GLU A C 1
ATOM 1570 O O . GLU A 1 210 ? 18.828 11.398 3.912 1 88.88 210 GLU A O 1
ATOM 1575 N N . LEU A 1 211 ? 19.938 10.266 5.582 1 86.94 211 LEU A N 1
ATOM 1576 C CA . LEU A 1 211 ? 18.828 9.414 5.984 1 86.94 211 LEU A CA 1
ATOM 1577 C C . LEU A 1 211 ? 18.656 9.422 7.5 1 86.94 211 LEU A C 1
ATOM 1579 O O . LEU A 1 211 ? 19.625 9.555 8.234 1 86.94 211 LEU A O 1
ATOM 1583 N N . THR A 1 212 ? 17.422 9.391 7.871 1 85.88 212 THR A N 1
ATOM 1584 C CA . THR A 1 212 ? 17.172 9.086 9.273 1 85.88 212 THR A CA 1
ATOM 1585 C C . THR A 1 212 ? 17.141 7.574 9.5 1 85.88 212 THR A C 1
ATOM 1587 O O . THR A 1 212 ? 16.938 6.805 8.555 1 85.88 212 THR A O 1
ATOM 1590 N N . ASP A 1 213 ? 17.453 7.203 10.766 1 80.06 213 ASP A N 1
ATOM 1591 C CA . ASP A 1 213 ? 17.328 5.785 11.094 1 80.06 213 ASP A CA 1
ATOM 1592 C C . ASP A 1 213 ? 15.906 5.434 11.5 1 80.06 213 ASP A C 1
ATOM 1594 O O . ASP A 1 213 ? 15.234 6.215 12.188 1 80.06 213 ASP A O 1
ATOM 1598 N N . TYR A 1 214 ? 15.531 4.332 11.031 1 71.62 214 TYR A N 1
ATOM 1599 C CA . TYR A 1 214 ? 14.211 3.861 11.438 1 71.62 214 TYR A CA 1
ATOM 1600 C C . TYR A 1 214 ? 14.117 3.748 12.953 1 71.62 214 TYR A C 1
ATOM 1602 O O . TYR A 1 214 ? 13.031 3.873 13.523 1 71.62 214 TYR A O 1
ATOM 1610 N N . SER A 1 215 ? 15.242 3.664 13.539 1 67.31 215 SER A N 1
ATOM 1611 C CA . SER A 1 215 ? 15.305 3.518 14.984 1 67.31 215 SER A CA 1
ATOM 1612 C C . SER A 1 215 ? 15 4.836 15.688 1 67.31 215 SER A C 1
ATOM 1614 O O . SER A 1 215 ? 14.727 4.859 16.891 1 67.31 215 SER A O 1
ATOM 1616 N N . GLU A 1 216 ? 15.43 6.008 14.977 1 66.56 216 GLU A N 1
ATOM 1617 C CA . GLU A 1 216 ? 15.094 7.289 15.586 1 66.56 216 GLU A CA 1
ATOM 1618 C C . GLU A 1 216 ? 13.633 7.328 16.031 1 66.56 216 GLU A C 1
ATOM 1620 O O . GLU A 1 216 ? 13.227 8.227 16.766 1 66.56 216 GLU A O 1
ATOM 1625 N N . ARG A 1 217 ? 13.281 6.344 16 1 63.94 217 ARG A N 1
ATOM 1626 C CA . ARG A 1 217 ? 12 5.98 16.594 1 63.94 217 ARG A CA 1
ATOM 1627 C C . ARG A 1 217 ? 10.945 7.051 16.328 1 63.94 217 ARG A C 1
ATOM 1629 O O . ARG A 1 217 ? 11.227 8.055 15.672 1 63.94 217 ARG A O 1
ATOM 1636 N N . GLN A 1 218 ? 9.906 6.879 16.828 1 72.94 218 GLN A N 1
ATOM 1637 C CA . GLN A 1 218 ? 8.641 7.605 16.719 1 72.94 218 GLN A CA 1
ATOM 1638 C C . GLN A 1 218 ? 8.766 9.008 17.297 1 72.94 218 GLN A C 1
ATOM 1640 O O . GLN A 1 218 ? 7.953 9.883 17 1 72.94 218 GLN A O 1
ATOM 1645 N N . ALA A 1 219 ? 9.766 9.297 17.938 1 77.81 219 ALA A N 1
ATOM 1646 C CA . ALA A 1 219 ? 9.945 10.625 18.516 1 77.81 219 ALA A CA 1
ATOM 1647 C C . ALA A 1 219 ? 10.117 11.688 17.438 1 77.81 219 ALA A C 1
ATOM 1649 O O . ALA A 1 219 ? 9.758 12.844 17.641 1 77.81 219 ALA A O 1
ATOM 1650 N N . LEU A 1 220 ? 10.602 11.172 16.359 1 85.81 220 LEU A N 1
ATOM 1651 C CA . LEU A 1 220 ? 10.805 12.039 15.203 1 85.81 220 LEU A CA 1
ATOM 1652 C C . LEU A 1 220 ? 9.492 12.688 14.773 1 85.81 220 LEU A C 1
ATOM 1654 O O . LEU A 1 220 ? 9.492 13.773 14.195 1 85.81 220 LEU A O 1
ATOM 1658 N N . PHE A 1 221 ? 8.438 12.062 15.203 1 94.06 221 PHE A N 1
ATOM 1659 C CA . PHE A 1 221 ? 7.148 12.477 14.664 1 94.06 221 PHE A CA 1
ATOM 1660 C C . PHE A 1 221 ? 6.34 13.227 15.711 1 94.06 221 PHE A C 1
ATOM 1662 O O . PHE A 1 221 ? 5.172 13.547 15.492 1 94.06 221 PHE A O 1
ATOM 1669 N N . THR A 1 222 ? 6.941 13.523 16.859 1 95.62 222 THR A N 1
ATOM 1670 C CA . THR A 1 222 ? 6.238 14.125 17.984 1 95.62 222 THR A CA 1
ATOM 1671 C C . THR A 1 222 ? 5.641 15.477 17.594 1 95.62 222 THR A C 1
ATOM 1673 O O . THR A 1 222 ? 4.445 15.711 17.781 1 95.62 222 THR A O 1
ATOM 1676 N N . ASP A 1 223 ? 6.465 16.344 17 1 96.62 223 ASP A N 1
ATOM 1677 C CA . ASP A 1 223 ? 6.004 17.688 16.656 1 96.62 223 ASP A CA 1
ATOM 1678 C C . ASP A 1 223 ? 4.891 17.641 15.609 1 96.62 223 ASP A C 1
ATOM 1680 O O . ASP A 1 223 ? 3.895 18.359 15.719 1 96.62 223 ASP A O 1
ATOM 1684 N N . MET A 1 224 ? 5.062 16.828 14.602 1 98.06 224 MET A N 1
ATOM 1685 C CA . MET A 1 224 ? 4.035 16.672 13.57 1 98.06 224 MET A CA 1
ATOM 1686 C C . MET A 1 224 ? 2.727 16.172 14.18 1 98.06 224 MET A C 1
ATOM 1688 O O . MET A 1 224 ? 1.652 16.688 13.844 1 98.06 224 MET A O 1
ATOM 1692 N N . THR A 1 225 ? 2.82 15.203 15.086 1 97.94 225 THR A N 1
ATOM 1693 C CA . THR A 1 225 ? 1.637 14.625 15.711 1 97.94 225 THR A CA 1
ATOM 1694 C C . THR A 1 225 ? 0.929 15.664 16.578 1 97.94 225 THR A C 1
ATOM 1696 O O . THR A 1 225 ? -0.293 15.812 16.5 1 97.94 225 THR A O 1
ATOM 1699 N N . ARG A 1 226 ? 1.696 16.375 17.312 1 97.69 226 ARG A N 1
ATOM 1700 C CA . ARG A 1 226 ? 1.129 17.422 18.156 1 97.69 226 ARG A CA 1
ATOM 1701 C C . ARG A 1 226 ? 0.403 18.469 17.312 1 97.69 226 ARG A C 1
ATOM 1703 O O . ARG A 1 226 ? -0.726 18.844 17.641 1 97.69 226 ARG A O 1
ATOM 1710 N N . LEU A 1 227 ? 1.065 18.906 16.312 1 98.56 227 LEU A N 1
ATOM 1711 C CA . LEU A 1 227 ? 0.46 19.906 15.445 1 98.56 227 LEU A CA 1
ATOM 1712 C C . LEU A 1 227 ? -0.827 19.375 14.82 1 98.56 227 LEU A C 1
ATOM 1714 O O . LEU A 1 227 ? -1.845 20.078 14.805 1 98.56 227 LEU A O 1
ATOM 1718 N N . ALA A 1 228 ? -0.792 18.172 14.297 1 98.81 228 ALA A N 1
ATOM 1719 C CA . ALA A 1 228 ? -1.962 17.562 13.664 1 98.81 228 ALA A CA 1
ATOM 1720 C C . ALA A 1 228 ? -3.137 17.5 14.641 1 98.81 228 ALA A C 1
ATOM 1722 O O . ALA A 1 228 ? -4.27 17.828 14.273 1 98.81 228 ALA A O 1
ATOM 1723 N N . LEU A 1 229 ? -2.844 17.109 15.852 1 98.75 229 LEU A N 1
ATOM 1724 C CA . LEU A 1 229 ? -3.891 16.953 16.859 1 98.75 229 LEU A CA 1
ATOM 1725 C C . LEU A 1 229 ? -4.445 18.312 17.266 1 98.75 229 LEU A C 1
ATOM 1727 O O . LEU A 1 229 ? -5.652 18.453 17.484 1 98.75 229 LEU A O 1
ATOM 1731 N N . GLU A 1 230 ? -3.596 19.297 17.375 1 98.38 230 GLU A N 1
ATOM 1732 C CA . GLU A 1 230 ? -4.055 20.656 17.672 1 98.38 230 GLU A CA 1
ATOM 1733 C C . GLU A 1 230 ? -4.977 21.172 16.578 1 98.38 230 GLU A C 1
ATOM 1735 O O . GLU A 1 230 ? -6.023 21.766 16.859 1 98.38 230 GLU A O 1
ATOM 1740 N N . VAL A 1 231 ? -4.562 20.953 15.328 1 98.5 231 VAL A N 1
ATOM 1741 C CA . VAL A 1 231 ? -5.371 21.375 14.188 1 98.5 231 VAL A CA 1
ATOM 1742 C C . VAL A 1 231 ? -6.699 20.625 14.195 1 98.5 231 VAL A C 1
ATOM 1744 O O . VAL A 1 231 ? -7.758 21.219 13.984 1 98.5 231 VAL A O 1
ATOM 1747 N N . ALA A 1 232 ? -6.637 19.344 14.453 1 98.19 232 ALA A N 1
ATOM 1748 C CA . ALA A 1 232 ? -7.844 18.516 14.492 1 98.19 232 ALA A CA 1
ATOM 1749 C C . ALA A 1 232 ? -8.805 19.016 15.57 1 98.19 232 ALA A C 1
ATOM 1751 O O . ALA A 1 232 ? -10.008 19.125 15.328 1 98.19 232 ALA A O 1
ATOM 1752 N N . ALA A 1 233 ? -8.328 19.344 16.703 1 95.81 233 ALA A N 1
ATOM 1753 C CA . ALA A 1 233 ? -9.148 19.734 17.844 1 95.81 233 ALA A CA 1
ATOM 1754 C C . ALA A 1 233 ? -9.805 21.094 17.609 1 95.81 233 ALA A C 1
ATOM 1756 O O . ALA A 1 233 ? -10.938 21.328 18.016 1 95.81 233 ALA A O 1
ATOM 1757 N N . GLU A 1 234 ? -9.141 21.891 16.922 1 93.38 234 GLU A N 1
ATOM 1758 C CA . GLU A 1 234 ? -9.617 23.266 16.719 1 93.38 234 GLU A CA 1
ATOM 1759 C C . GLU A 1 234 ? -10.547 23.359 15.516 1 93.38 234 GLU A C 1
ATOM 1761 O O . GLU A 1 234 ? -11.328 24.297 15.406 1 93.38 234 GLU A O 1
ATOM 1766 N N . SER A 1 235 ? -10.398 22.438 14.594 1 86.31 235 SER A N 1
ATOM 1767 C CA . SER A 1 235 ? -11.188 22.5 13.375 1 86.31 235 SER A CA 1
ATOM 1768 C C . SER A 1 235 ? -12.508 21.75 13.531 1 86.31 235 SER A C 1
ATOM 1770 O O . SER A 1 235 ? -13.359 21.781 12.641 1 86.31 235 SER A O 1
ATOM 1772 N N . SER A 1 236 ? -12.695 20.938 14.539 1 78.31 236 SER A N 1
ATOM 1773 C CA . SER A 1 236 ? -13.93 20.203 14.773 1 78.31 236 SER A CA 1
ATOM 1774 C C . SER A 1 236 ? -15.023 21.125 15.32 1 78.31 236 SER A C 1
ATOM 1776 O O . SER A 1 236 ? -14.734 22.109 15.984 1 78.31 236 SER A O 1
ATOM 1778 N N . MET B 1 1 ? 20.375 -3.971 4.875 1 90.38 1 MET B N 1
ATOM 1779 C CA . MET B 1 1 ? 19.062 -3.41 5.172 1 90.38 1 MET B CA 1
ATOM 1780 C C . MET B 1 1 ? 18.672 -2.35 4.145 1 90.38 1 MET B C 1
ATOM 1782 O O . MET B 1 1 ? 19.547 -1.72 3.539 1 90.38 1 MET B O 1
ATOM 1786 N N . THR B 1 2 ? 17.484 -2.385 3.867 1 91.44 2 THR B N 1
ATOM 1787 C CA . THR B 1 2 ? 16.922 -1.361 2.986 1 91.44 2 THR B CA 1
ATOM 1788 C C . THR B 1 2 ? 15.969 -0.452 3.748 1 91.44 2 THR B C 1
ATOM 1790 O O . THR B 1 2 ? 15.68 -0.69 4.922 1 91.44 2 THR B O 1
ATOM 1793 N N . PRO B 1 3 ? 15.5 0.622 3.17 1 88.88 3 PRO B N 1
ATOM 1794 C CA . PRO B 1 3 ? 14.586 1.536 3.865 1 88.88 3 PRO B CA 1
ATOM 1795 C C . PRO B 1 3 ? 13.312 0.85 4.344 1 88.88 3 PRO B C 1
ATOM 1797 O O . PRO B 1 3 ? 12.727 1.255 5.352 1 88.88 3 PRO B O 1
ATOM 1800 N N . HIS B 1 4 ? 12.875 -0.275 3.674 1 95.38 4 HIS B N 1
ATOM 1801 C CA . HIS B 1 4 ? 11.57 -0.827 3.998 1 95.38 4 HIS B CA 1
ATOM 1802 C C . HIS B 1 4 ? 11.68 -2.258 4.516 1 95.38 4 HIS B C 1
ATOM 1804 O O . HIS B 1 4 ? 10.711 -2.814 5.031 1 95.38 4 HIS B O 1
ATOM 1810 N N . ILE B 1 5 ? 12.828 -2.846 4.301 1 96.38 5 ILE B N 1
ATOM 1811 C CA . ILE B 1 5 ? 13.086 -4.199 4.773 1 96.38 5 ILE B CA 1
ATOM 1812 C C . ILE B 1 5 ? 14.281 -4.199 5.719 1 96.38 5 ILE B C 1
ATOM 1814 O O . ILE B 1 5 ? 15.398 -3.861 5.32 1 96.38 5 ILE B O 1
ATOM 1818 N N . GLU B 1 6 ? 14.07 -4.688 6.941 1 95.81 6 GLU B N 1
ATOM 1819 C CA . GLU B 1 6 ? 15.133 -4.598 7.945 1 95.81 6 GLU B CA 1
ATOM 1820 C C . GLU B 1 6 ? 16.062 -5.812 7.875 1 95.81 6 GLU B C 1
ATOM 1822 O O . GLU B 1 6 ? 17.109 -5.836 8.523 1 95.81 6 GLU B O 1
ATOM 1827 N N . ALA B 1 7 ? 15.672 -6.816 7.078 1 97.12 7 ALA B N 1
ATOM 1828 C CA . ALA B 1 7 ? 16.484 -8.016 6.926 1 97.12 7 ALA B CA 1
ATOM 1829 C C . ALA B 1 7 ? 17.844 -7.676 6.316 1 97.12 7 ALA B C 1
ATOM 1831 O O . ALA B 1 7 ? 17.969 -6.727 5.539 1 97.12 7 ALA B O 1
ATOM 1832 N N . GLY B 1 8 ? 18.859 -8.438 6.66 1 96.81 8 GLY B N 1
ATOM 1833 C CA . GLY B 1 8 ? 20.172 -8.312 6.055 1 96.81 8 GLY B CA 1
ATOM 1834 C C . GLY B 1 8 ? 20.328 -9.133 4.793 1 96.81 8 GLY B C 1
ATOM 1835 O O . GLY B 1 8 ? 19.5 -9.992 4.496 1 96.81 8 GLY B O 1
ATOM 1836 N N . ARG B 1 9 ? 21.438 -8.828 4.09 1 96.5 9 ARG B N 1
ATOM 1837 C CA . ARG B 1 9 ? 21.766 -9.656 2.934 1 96.5 9 ARG B CA 1
ATOM 1838 C C . ARG B 1 9 ? 21.875 -11.125 3.322 1 96.5 9 ARG B C 1
ATOM 1840 O O . ARG B 1 9 ? 22.438 -11.453 4.371 1 96.5 9 ARG B O 1
ATOM 1847 N N . GLY B 1 10 ? 21.281 -11.961 2.525 1 97.38 10 GLY B N 1
ATOM 1848 C CA . GLY B 1 10 ? 21.344 -13.391 2.791 1 97.38 10 GLY B CA 1
ATOM 1849 C C . GLY B 1 10 ? 20.172 -13.906 3.605 1 97.38 10 GLY B C 1
ATOM 1850 O O . GLY B 1 10 ? 19.969 -15.117 3.711 1 97.38 10 GLY B O 1
ATOM 1851 N N . ASP B 1 11 ? 19.344 -13.023 4.121 1 98.5 11 ASP B N 1
ATOM 1852 C CA . ASP B 1 11 ? 18.219 -13.43 4.957 1 98.5 11 ASP B CA 1
ATOM 1853 C C . ASP B 1 11 ? 17.078 -13.977 4.113 1 98.5 11 ASP B C 1
ATOM 1855 O O . ASP B 1 11 ? 16.234 -14.742 4.605 1 98.5 11 ASP B O 1
ATOM 1859 N N . TYR B 1 12 ? 17.016 -13.617 2.885 1 98.69 12 TYR B N 1
ATOM 1860 C CA . TYR B 1 12 ? 15.969 -14.094 1.994 1 98.69 12 TYR B CA 1
ATOM 1861 C C . TYR B 1 12 ? 16.469 -15.227 1.108 1 98.69 12 TYR B C 1
ATOM 1863 O O . TYR B 1 12 ? 17.625 -15.219 0.678 1 98.69 12 TYR B O 1
ATOM 1871 N N . ALA B 1 13 ? 15.648 -16.172 0.874 1 98.56 13 ALA B N 1
ATOM 1872 C CA . ALA B 1 13 ? 15.906 -17.188 -0.138 1 98.56 13 ALA B CA 1
ATOM 1873 C C . ALA B 1 13 ? 15.828 -16.609 -1.544 1 98.56 13 ALA B C 1
ATOM 1875 O O . ALA B 1 13 ? 15.344 -15.484 -1.729 1 98.56 13 ALA B O 1
ATOM 1876 N N . GLU B 1 14 ? 16.266 -17.359 -2.516 1 98.38 14 GLU B N 1
ATOM 1877 C CA . GLU B 1 14 ? 16.234 -16.938 -3.91 1 98.38 14 GLU B CA 1
ATOM 1878 C C . GLU B 1 14 ? 14.797 -16.859 -4.426 1 98.38 14 GLU B C 1
ATOM 1880 O O . GLU B 1 14 ? 14.508 -16.141 -5.375 1 98.38 14 GLU B O 1
ATOM 1885 N N . THR B 1 15 ? 13.914 -17.688 -3.854 1 98.81 15 THR B N 1
ATOM 1886 C CA . THR B 1 15 ? 12.5 -17.672 -4.199 1 98.81 15 THR B CA 1
ATOM 1887 C C . THR B 1 15 ? 11.672 -17.062 -3.07 1 98.81 15 THR B C 1
ATOM 1889 O O . THR B 1 15 ? 11.797 -17.469 -1.913 1 98.81 15 THR B O 1
ATOM 1892 N N . VAL B 1 16 ? 10.828 -16.078 -3.387 1 98.94 16 VAL B N 1
ATOM 1893 C CA . VAL B 1 16 ? 10.023 -15.391 -2.387 1 98.94 16 VAL B CA 1
ATOM 1894 C C . VAL B 1 16 ? 8.555 -15.406 -2.809 1 98.94 16 VAL B C 1
ATOM 1896 O O . VAL B 1 16 ? 8.234 -15.055 -3.947 1 98.94 16 VAL B O 1
ATOM 1899 N N . LEU B 1 17 ? 7.676 -15.906 -1.95 1 98.94 17 LEU B N 1
ATOM 1900 C CA . LEU B 1 17 ? 6.234 -15.75 -2.109 1 98.94 17 LEU B CA 1
ATOM 1901 C C . LEU B 1 17 ? 5.785 -14.367 -1.649 1 98.94 17 LEU B C 1
ATOM 1903 O O . LEU B 1 17 ? 6.285 -13.852 -0.649 1 98.94 17 LEU B O 1
ATOM 1907 N N . LEU B 1 18 ? 4.797 -13.797 -2.361 1 98.94 18 LEU B N 1
ATOM 1908 C CA . LEU B 1 18 ? 4.445 -12.398 -2.139 1 98.94 18 LEU B CA 1
ATOM 1909 C C . LEU B 1 18 ? 2.951 -12.25 -1.868 1 98.94 18 LEU B C 1
ATOM 1911 O O . LEU B 1 18 ? 2.197 -11.82 -2.742 1 98.94 18 LEU B O 1
ATOM 1915 N N . PRO B 1 19 ? 2.496 -12.516 -0.67 1 98.56 19 PRO B N 1
ATOM 1916 C CA . PRO B 1 19 ? 1.139 -12.117 -0.291 1 98.56 19 PRO B CA 1
ATOM 1917 C C . PRO B 1 19 ? 1.026 -10.617 -0.002 1 98.56 19 PRO B C 1
ATOM 1919 O O . PRO B 1 19 ? 2 -9.992 0.426 1 98.56 19 PRO B O 1
ATOM 1922 N N . GLY B 1 20 ? -0.16 -10.031 -0.275 1 97.38 20 GLY B N 1
ATOM 1923 C CA . GLY B 1 20 ? -0.373 -8.633 0.055 1 97.38 20 GLY B CA 1
ATOM 1924 C C . GLY B 1 20 ? -0.626 -8.398 1.532 1 97.38 20 GLY B C 1
ATOM 1925 O O . GLY B 1 20 ? -0.3 -7.34 2.062 1 97.38 20 GLY B O 1
ATOM 1926 N N . ASP B 1 21 ? -1.187 -9.375 2.215 1 96.38 21 ASP B N 1
ATOM 1927 C CA . ASP B 1 21 ? -1.663 -9.289 3.592 1 96.38 21 ASP B CA 1
ATOM 1928 C C . ASP B 1 21 ? -0.638 -9.867 4.562 1 96.38 21 ASP B C 1
ATOM 1930 O O . ASP B 1 21 ? -0.332 -11.062 4.512 1 96.38 21 ASP B O 1
ATOM 1934 N N . PRO B 1 22 ? -0.157 -9.023 5.543 1 97.06 22 PRO B N 1
ATOM 1935 C CA . PRO B 1 22 ? 0.824 -9.539 6.5 1 97.06 22 PRO B CA 1
ATOM 1936 C C . PRO B 1 22 ? 0.273 -10.68 7.352 1 97.06 22 PRO B C 1
ATOM 1938 O O . PRO B 1 22 ? 1.021 -11.578 7.746 1 97.06 22 PRO B O 1
ATOM 1941 N N . GLU B 1 23 ? -0.993 -10.641 7.629 1 94.31 23 GLU B N 1
ATOM 1942 C CA . GLU B 1 23 ? -1.584 -11.75 8.375 1 94.31 23 GLU B CA 1
ATOM 1943 C C . GLU B 1 23 ? -1.509 -13.055 7.59 1 94.31 23 GLU B C 1
ATOM 1945 O O . GLU B 1 23 ? -1.272 -14.117 8.164 1 94.31 23 GLU B O 1
ATOM 1950 N N . ARG B 1 24 ? -1.701 -12.977 6.312 1 95.75 24 ARG B N 1
ATOM 1951 C CA . ARG B 1 24 ? -1.574 -14.156 5.457 1 95.75 24 ARG B CA 1
ATOM 1952 C C . ARG B 1 24 ? -0.128 -14.633 5.395 1 95.75 24 ARG B C 1
ATOM 1954 O O . ARG B 1 24 ? 0.133 -15.844 5.406 1 95.75 24 ARG B O 1
ATOM 1961 N N . ALA B 1 25 ? 0.785 -13.68 5.309 1 97.75 25 ALA B N 1
ATOM 1962 C CA . ALA B 1 25 ? 2.199 -14.047 5.301 1 97.75 25 ALA B CA 1
ATOM 1963 C C . ALA B 1 25 ? 2.564 -14.852 6.543 1 97.75 25 ALA B C 1
ATOM 1965 O O . ALA B 1 25 ? 3.234 -15.883 6.449 1 97.75 25 ALA B O 1
ATOM 1966 N N . GLN B 1 26 ? 2.135 -14.367 7.66 1 97.19 26 GLN B N 1
ATOM 1967 C CA . GLN B 1 26 ? 2.418 -15.039 8.922 1 97.19 26 GLN B CA 1
ATOM 1968 C C . GLN B 1 26 ? 1.774 -16.422 8.969 1 97.19 26 GLN B C 1
ATOM 1970 O O . GLN B 1 26 ? 2.416 -17.391 9.359 1 97.19 26 GLN B O 1
ATOM 1975 N N . TRP B 1 27 ? 0.543 -16.5 8.562 1 96.56 27 TRP B N 1
ATOM 1976 C CA . TRP B 1 27 ? -0.175 -17.766 8.547 1 96.56 27 TRP B CA 1
ATOM 1977 C C . TRP B 1 27 ? 0.53 -18.781 7.645 1 96.56 27 TRP B C 1
ATOM 1979 O O . TRP B 1 27 ? 0.727 -19.938 8.031 1 96.56 27 TRP B O 1
ATOM 1989 N N . MET B 1 28 ? 0.92 -18.344 6.449 1 97.75 28 MET B N 1
ATOM 1990 C CA . MET B 1 28 ? 1.622 -19.203 5.504 1 97.75 28 MET B CA 1
ATOM 1991 C C . MET B 1 28 ? 2.912 -19.734 6.109 1 97.75 28 MET B C 1
ATOM 1993 O O . MET B 1 28 ? 3.199 -20.938 6.012 1 97.75 28 MET B O 1
ATOM 1997 N N . ALA B 1 29 ? 3.668 -18.844 6.711 1 98.5 29 ALA B N 1
ATOM 1998 C CA . ALA B 1 29 ? 4.957 -19.219 7.285 1 98.5 29 ALA B CA 1
ATOM 1999 C C . ALA B 1 29 ? 4.777 -20.25 8.406 1 98.5 29 ALA B C 1
ATOM 2001 O O . ALA B 1 29 ? 5.434 -21.281 8.422 1 98.5 29 ALA B O 1
ATOM 2002 N N . GLU B 1 30 ? 3.887 -19.984 9.312 1 97.69 30 GLU B N 1
ATOM 2003 C CA . GLU B 1 30 ? 3.689 -20.797 10.508 1 97.69 30 GLU B CA 1
ATOM 2004 C C . GLU B 1 30 ? 3.078 -22.156 10.156 1 97.69 30 GLU B C 1
ATOM 2006 O O . GLU B 1 30 ? 3.385 -23.172 10.797 1 97.69 30 GLU B O 1
ATOM 2011 N N . ARG B 1 31 ? 2.285 -22.156 9.156 1 96.81 31 ARG B N 1
ATOM 2012 C CA . ARG B 1 31 ? 1.54 -23.359 8.828 1 96.81 31 ARG B CA 1
ATOM 2013 C C . ARG B 1 31 ? 2.35 -24.281 7.914 1 96.81 31 ARG B C 1
ATOM 2015 O O . ARG B 1 31 ? 2.24 -25.5 7.996 1 96.81 31 ARG B O 1
ATOM 2022 N N . PHE B 1 32 ? 3.17 -23.688 7.027 1 98.06 32 PHE B N 1
ATOM 2023 C CA . PHE B 1 32 ? 3.666 -24.516 5.941 1 98.06 32 PHE B CA 1
ATOM 2024 C C . PHE B 1 32 ? 5.188 -24.609 5.98 1 98.06 32 PHE B C 1
ATOM 2026 O O . PHE B 1 32 ? 5.773 -25.531 5.402 1 98.06 32 PHE B O 1
ATOM 2033 N N . LEU B 1 33 ? 5.848 -23.641 6.566 1 98.56 33 LEU B N 1
ATOM 2034 C CA . LEU B 1 33 ? 7.305 -23.641 6.492 1 98.56 33 LEU B CA 1
ATOM 2035 C C . LEU B 1 33 ? 7.906 -24.406 7.672 1 98.56 33 LEU B C 1
ATOM 2037 O O . LEU B 1 33 ? 7.375 -24.359 8.781 1 98.56 33 LEU B O 1
ATOM 2041 N N . GLU B 1 34 ? 8.977 -25.016 7.406 1 98.12 34 GLU B N 1
ATOM 2042 C CA . GLU B 1 34 ? 9.836 -25.562 8.445 1 98.12 34 GLU B CA 1
ATOM 2043 C C . GLU B 1 34 ? 10.727 -24.484 9.062 1 98.12 34 GLU B C 1
ATOM 2045 O O . GLU B 1 34 ? 11.398 -23.75 8.336 1 98.12 34 GLU B O 1
ATOM 2050 N N . ALA B 1 35 ? 10.742 -24.312 10.344 1 97.06 35 ALA B N 1
ATOM 2051 C CA . ALA B 1 35 ? 11.594 -23.406 11.109 1 97.06 35 ALA B CA 1
ATOM 2052 C C . ALA B 1 35 ? 11.477 -21.969 10.594 1 97.06 35 ALA B C 1
ATOM 2054 O O . ALA B 1 35 ? 12.492 -21.328 10.297 1 97.06 35 ALA B O 1
ATOM 2055 N N . PRO B 1 36 ? 10.305 -21.484 10.469 1 98.5 36 PRO B N 1
ATOM 2056 C CA . PRO B 1 36 ? 10.172 -20.109 9.969 1 98.5 36 PRO B CA 1
ATOM 2057 C C . PRO B 1 36 ? 10.805 -19.094 10.906 1 98.5 36 PRO B C 1
ATOM 2059 O O . PRO B 1 36 ? 10.727 -19.219 12.125 1 98.5 36 PRO B O 1
ATOM 2062 N N . ARG B 1 37 ? 11.438 -18.109 10.375 1 98.44 37 ARG B N 1
ATOM 2063 C CA . ARG B 1 37 ? 12.008 -16.969 11.07 1 98.44 37 ARG B CA 1
ATOM 2064 C C . ARG B 1 37 ? 11.492 -15.656 10.484 1 98.44 37 ARG B C 1
ATOM 2066 O O . ARG B 1 37 ? 11.539 -15.461 9.266 1 98.44 37 ARG B O 1
ATOM 2073 N N . CYS B 1 38 ? 11.016 -14.859 11.328 1 98.75 38 CYS B N 1
ATOM 2074 C CA . CYS B 1 38 ? 10.617 -13.539 10.859 1 98.75 38 CYS B CA 1
ATOM 2075 C C . CYS B 1 38 ? 11.828 -12.672 10.555 1 98.75 38 CYS B C 1
ATOM 2077 O O . CYS B 1 38 ? 12.695 -12.484 11.406 1 98.75 38 CYS B O 1
ATOM 2079 N N . VAL B 1 39 ? 11.898 -12.141 9.375 1 98.56 39 VAL B N 1
ATOM 2080 C CA . VAL B 1 39 ? 13.109 -11.43 8.977 1 98.56 39 VAL B CA 1
ATOM 2081 C C . VAL B 1 39 ? 12.789 -9.969 8.695 1 98.56 39 VAL B C 1
ATOM 2083 O O . VAL B 1 39 ? 13.695 -9.156 8.469 1 98.56 39 VAL B O 1
ATOM 2086 N N . ASN B 1 40 ? 11.508 -9.625 8.688 1 98.25 40 ASN B N 1
ATOM 2087 C CA . ASN B 1 40 ? 11.102 -8.227 8.547 1 98.25 40 ASN B CA 1
ATOM 2088 C C . ASN B 1 40 ? 9.836 -7.926 9.352 1 98.25 40 ASN B C 1
ATOM 2090 O O . ASN B 1 40 ? 8.875 -8.695 9.312 1 98.25 40 ASN B O 1
ATOM 2094 N N . ARG B 1 41 ? 9.82 -6.824 10.039 1 96.25 41 ARG B N 1
ATOM 2095 C CA . ARG B 1 41 ? 8.648 -6.359 10.773 1 96.25 41 ARG B CA 1
ATOM 2096 C C . ARG B 1 41 ? 8.383 -4.883 10.508 1 96.25 41 ARG B C 1
ATOM 2098 O O . ARG B 1 41 ? 7.383 -4.332 10.977 1 96.25 41 ARG B O 1
ATOM 2105 N N . ARG B 1 42 ? 9.281 -4.258 9.742 1 93.81 42 ARG B N 1
ATOM 2106 C CA . ARG B 1 42 ? 9.188 -2.82 9.5 1 93.81 42 ARG B CA 1
ATOM 2107 C C . ARG B 1 42 ? 7.84 -2.455 8.883 1 93.81 42 ARG B C 1
ATOM 2109 O O . ARG B 1 42 ? 7.441 -3.029 7.871 1 93.81 42 ARG B O 1
ATOM 2116 N N . ARG B 1 43 ? 7.145 -1.509 9.539 1 94.25 43 ARG B N 1
ATOM 2117 C CA . ARG B 1 43 ? 5.848 -0.998 9.094 1 94.25 43 ARG B CA 1
ATOM 2118 C C . ARG B 1 43 ? 4.793 -2.098 9.102 1 94.25 43 ARG B C 1
ATOM 2120 O O . ARG B 1 43 ? 3.791 -2.008 8.391 1 94.25 43 ARG B O 1
ATOM 2127 N N . GLY B 1 44 ? 5.047 -3.184 9.789 1 95.25 44 GLY B N 1
ATOM 2128 C CA . GLY B 1 44 ? 4.105 -4.289 9.844 1 95.25 44 GLY B CA 1
ATOM 2129 C C . GLY B 1 44 ? 4.129 -5.156 8.602 1 95.25 44 GLY B C 1
ATOM 2130 O O . GLY B 1 44 ? 3.305 -6.062 8.453 1 95.25 44 GLY B O 1
ATOM 2131 N N . ALA B 1 45 ? 5.047 -4.836 7.68 1 97.56 45 ALA B N 1
ATOM 2132 C CA . ALA B 1 45 ? 5.191 -5.648 6.473 1 97.56 45 ALA B CA 1
ATOM 2133 C C . ALA B 1 45 ? 5.988 -6.918 6.758 1 97.56 45 ALA B C 1
ATOM 2135 O O . ALA B 1 45 ? 7.16 -7.02 6.391 1 97.56 45 ALA B O 1
ATOM 2136 N N . LEU B 1 46 ? 5.359 -7.898 7.234 1 98.56 46 LEU B N 1
ATOM 2137 C CA . LEU B 1 46 ? 6.016 -9.086 7.773 1 98.56 46 LEU B CA 1
ATOM 2138 C C . LEU B 1 46 ? 6.695 -9.883 6.66 1 98.56 46 LEU B C 1
ATOM 2140 O O . LEU B 1 46 ? 6.152 -10.008 5.562 1 98.56 46 LEU B O 1
ATOM 2144 N N . GLY B 1 47 ? 7.859 -10.328 6.91 1 98.75 47 GLY B N 1
ATOM 2145 C CA . GLY B 1 47 ? 8.633 -11.234 6.078 1 98.75 47 GLY B CA 1
ATOM 2146 C C . GLY B 1 47 ? 9.156 -12.438 6.836 1 98.75 47 GLY B C 1
ATOM 2147 O O . GLY B 1 47 ? 9.539 -12.328 8 1 98.75 47 GLY B O 1
ATOM 2148 N N . PHE B 1 48 ? 9.195 -13.562 6.195 1 98.94 48 PHE B N 1
ATOM 2149 C CA . PHE B 1 48 ? 9.648 -14.805 6.812 1 98.94 48 PHE B CA 1
ATOM 2150 C C . PHE B 1 48 ? 10.555 -15.578 5.871 1 98.94 48 PHE B C 1
ATOM 2152 O O . PHE B 1 48 ? 10.398 -15.508 4.648 1 98.94 48 PHE B O 1
ATOM 2159 N N . THR B 1 49 ? 11.492 -16.25 6.449 1 98.88 49 THR B N 1
ATOM 2160 C CA . THR B 1 49 ? 12.305 -17.219 5.719 1 98.88 49 THR B CA 1
ATOM 2161 C C . THR B 1 49 ? 12.289 -18.578 6.418 1 98.88 49 THR B C 1
ATOM 2163 O O . THR B 1 49 ? 12.336 -18.641 7.648 1 98.88 49 THR B O 1
ATOM 2166 N N . GLY B 1 50 ? 12.172 -19.578 5.672 1 98.62 50 GLY B N 1
ATOM 2167 C CA . GLY B 1 50 ? 12.211 -20.953 6.156 1 98.62 50 GLY B CA 1
ATOM 2168 C C . GLY B 1 50 ? 12.523 -21.953 5.07 1 98.62 50 GLY B C 1
ATOM 2169 O O . GLY B 1 50 ? 13.344 -21.703 4.188 1 98.62 50 GLY B O 1
ATOM 2170 N N . ARG B 1 51 ? 11.984 -23.125 5.309 1 98.5 51 ARG B N 1
ATOM 2171 C CA . ARG B 1 51 ? 12.156 -24.188 4.324 1 98.5 51 ARG B CA 1
ATOM 2172 C C . ARG B 1 51 ? 10.828 -24.891 4.043 1 98.5 51 ARG B C 1
ATOM 2174 O O . ARG B 1 51 ? 9.938 -24.906 4.895 1 98.5 51 ARG B O 1
ATOM 2181 N N . PHE B 1 52 ? 10.68 -25.359 2.875 1 98.62 52 PHE B N 1
ATOM 2182 C CA . PHE B 1 52 ? 9.602 -26.25 2.455 1 98.62 52 PHE B CA 1
ATOM 2183 C C . PHE B 1 52 ? 10.156 -27.469 1.73 1 98.62 52 PHE B C 1
ATOM 2185 O O . PHE B 1 52 ? 10.805 -27.344 0.688 1 98.62 52 PHE B O 1
ATOM 2192 N N . ARG B 1 53 ? 9.984 -28.625 2.377 1 96.06 53 ARG B N 1
ATOM 2193 C CA . ARG B 1 53 ? 10.578 -29.875 1.89 1 96.06 53 ARG B CA 1
ATOM 2194 C C . ARG B 1 53 ? 12.086 -29.734 1.713 1 96.06 53 ARG B C 1
ATOM 2196 O O . ARG B 1 53 ? 12.625 -30.078 0.664 1 96.06 53 ARG B O 1
ATOM 2203 N N . GLY B 1 54 ? 12.688 -29.062 2.627 1 96.56 54 GLY B N 1
ATOM 2204 C CA . GLY B 1 54 ? 14.133 -28.922 2.715 1 96.56 54 GLY B CA 1
ATOM 2205 C C . GLY B 1 54 ? 14.68 -27.797 1.865 1 96.56 54 GLY B C 1
ATOM 2206 O O . GLY B 1 54 ? 15.867 -27.453 1.953 1 96.56 54 GLY B O 1
ATOM 2207 N N . LYS B 1 55 ? 13.867 -27.156 1.051 1 97.62 55 LYS B N 1
ATOM 2208 C CA . LYS B 1 55 ? 14.312 -26.094 0.158 1 97.62 55 LYS B CA 1
ATOM 2209 C C . LYS B 1 55 ? 14.039 -24.719 0.759 1 97.62 55 LYS B C 1
ATOM 2211 O O . LYS B 1 55 ? 12.961 -24.469 1.294 1 97.62 55 LYS B O 1
ATOM 2216 N N . PRO B 1 56 ? 15.016 -23.828 0.714 1 98.12 56 PRO B N 1
ATOM 2217 C CA . PRO B 1 56 ? 14.797 -22.469 1.242 1 98.12 56 PRO B CA 1
ATOM 2218 C C . PRO B 1 56 ? 13.727 -21.703 0.471 1 98.12 56 PRO B C 1
ATOM 2220 O O . PRO B 1 56 ? 13.656 -21.797 -0.758 1 98.12 56 PRO B O 1
ATOM 2223 N N . VAL B 1 57 ? 12.906 -21.094 1.161 1 98.81 57 VAL B N 1
ATOM 2224 C CA . VAL B 1 57 ? 11.875 -20.234 0.583 1 98.81 57 VAL B CA 1
ATOM 2225 C C . VAL B 1 57 ? 11.523 -19.109 1.556 1 98.81 57 VAL B C 1
ATOM 2227 O O . VAL B 1 57 ? 11.602 -19.297 2.773 1 98.81 57 VAL B O 1
ATOM 2230 N N . SER B 1 58 ? 11.242 -17.938 1.058 1 98.88 58 SER B N 1
ATOM 2231 C CA . SER B 1 58 ? 10.836 -16.812 1.88 1 98.88 58 SER B CA 1
ATOM 2232 C C . SER B 1 58 ? 9.445 -16.312 1.504 1 98.88 58 SER B C 1
ATOM 2234 O O . SER B 1 58 ? 8.906 -16.688 0.457 1 98.88 58 SER B O 1
ATOM 2236 N N . ILE B 1 59 ? 8.852 -15.641 2.389 1 98.94 59 ILE B N 1
ATOM 2237 C CA . ILE B 1 59 ? 7.566 -14.969 2.232 1 98.94 59 ILE B CA 1
ATOM 2238 C C . ILE B 1 59 ? 7.707 -13.5 2.621 1 98.94 59 ILE B C 1
ATOM 2240 O O . ILE B 1 59 ? 8.281 -13.18 3.666 1 98.94 59 ILE B O 1
ATOM 2244 N N . GLN B 1 60 ? 7.242 -12.547 1.784 1 98.94 60 GLN B N 1
ATOM 2245 C CA . GLN B 1 60 ? 7.305 -11.125 2.082 1 98.94 60 GLN B CA 1
ATOM 2246 C C . GLN B 1 60 ? 6.008 -10.422 1.689 1 98.94 60 GLN B C 1
ATOM 2248 O O . GLN B 1 60 ? 5.598 -10.469 0.527 1 98.94 60 GLN B O 1
ATOM 2253 N N . THR B 1 61 ? 5.383 -9.805 2.656 1 98.69 61 THR B N 1
ATOM 2254 C CA . THR B 1 61 ? 4.188 -9.008 2.396 1 98.69 61 THR B CA 1
ATOM 2255 C C . THR B 1 61 ? 4.523 -7.797 1.536 1 98.69 61 THR B C 1
ATOM 2257 O O . THR B 1 61 ? 5.543 -7.141 1.751 1 98.69 61 THR B O 1
ATOM 2260 N N . THR B 1 62 ? 3.559 -7.48 0.657 1 98.44 62 THR B N 1
ATOM 2261 C CA . THR B 1 62 ? 3.842 -6.379 -0.257 1 98.44 62 THR B CA 1
ATOM 2262 C C . THR B 1 62 ? 2.832 -5.25 -0.074 1 98.44 62 THR B C 1
ATOM 2264 O O . THR B 1 62 ? 2.992 -4.164 -0.64 1 98.44 62 THR B O 1
ATOM 2267 N N . GLY B 1 63 ? 1.769 -5.504 0.708 1 97.31 63 GLY B N 1
ATOM 2268 C CA . GLY B 1 63 ? 0.714 -4.508 0.828 1 97.31 63 GLY B CA 1
ATOM 2269 C C . GLY B 1 63 ? -0.213 -4.477 -0.373 1 97.31 63 GLY B C 1
ATOM 2270 O O . GLY B 1 63 ? -0.372 -5.48 -1.069 1 97.31 63 GLY B O 1
ATOM 2271 N N . ILE B 1 64 ? -0.897 -3.334 -0.528 1 96.81 64 ILE B N 1
ATOM 2272 C CA . ILE B 1 64 ? -1.908 -3.219 -1.573 1 96.81 64 ILE B CA 1
ATOM 2273 C C . ILE B 1 64 ? -1.446 -2.221 -2.633 1 96.81 64 ILE B C 1
ATOM 2275 O O . ILE B 1 64 ? -1.035 -1.105 -2.305 1 96.81 64 ILE B O 1
ATOM 2279 N N . GLY B 1 65 ? -1.479 -2.697 -3.881 1 93.81 65 GLY B N 1
ATOM 2280 C CA . GLY B 1 65 ? -1.304 -1.759 -4.977 1 93.81 65 GLY B CA 1
ATOM 2281 C C . GLY B 1 65 ? 0.121 -1.706 -5.496 1 93.81 65 GLY B C 1
ATOM 2282 O O . GLY B 1 65 ? 1.048 -2.174 -4.832 1 93.81 65 GLY B O 1
ATOM 2283 N N . VAL B 1 66 ? 0.266 -1.028 -6.547 1 91.31 66 VAL B N 1
ATOM 2284 C CA . VAL B 1 66 ? 1.487 -1.079 -7.344 1 91.31 66 VAL B CA 1
ATOM 2285 C C . VAL B 1 66 ? 2.609 -0.337 -6.621 1 91.31 66 VAL B C 1
ATOM 2287 O O . VAL B 1 66 ? 3.762 -0.774 -6.633 1 91.31 66 VAL B O 1
ATOM 2290 N N . SER B 1 67 ? 2.311 0.776 -5.98 1 91.81 67 SER B N 1
ATOM 2291 C CA . SER B 1 67 ? 3.352 1.595 -5.363 1 91.81 67 SER B CA 1
ATOM 2292 C C . SER B 1 67 ? 4.055 0.84 -4.242 1 91.81 67 SER B C 1
ATOM 2294 O O . SER B 1 67 ? 5.285 0.769 -4.215 1 91.81 67 SER B O 1
ATOM 2296 N N . SER B 1 68 ? 3.244 0.282 -3.346 1 96 68 SER B N 1
ATOM 2297 C CA . SER B 1 68 ? 3.816 -0.505 -2.258 1 96 68 SER B CA 1
ATOM 2298 C C . SER B 1 68 ? 4.504 -1.758 -2.785 1 96 68 SER B C 1
ATOM 2300 O O . SER B 1 68 ? 5.617 -2.086 -2.363 1 96 68 SER B O 1
ATOM 2302 N N . PHE B 1 69 ? 3.9 -2.416 -3.715 1 96.56 69 PHE B N 1
ATOM 2303 C CA . PHE B 1 69 ? 4.41 -3.652 -4.297 1 96.56 69 PHE B CA 1
ATOM 2304 C C . PHE B 1 69 ? 5.797 -3.438 -4.895 1 96.56 69 PHE B C 1
ATOM 2306 O O . PHE B 1 69 ? 6.707 -4.234 -4.66 1 96.56 69 PHE B O 1
ATOM 2313 N N . LEU B 1 70 ? 5.984 -2.355 -5.621 1 94.94 70 LEU B N 1
ATOM 2314 C CA . LEU B 1 70 ? 7.227 -2.088 -6.336 1 94.94 70 LEU B CA 1
ATOM 2315 C C . LEU B 1 70 ? 8.359 -1.788 -5.359 1 94.94 70 LEU B C 1
ATOM 2317 O O . LEU B 1 70 ? 9.516 -2.109 -5.629 1 94.94 70 LEU B O 1
ATOM 2321 N N . ILE B 1 71 ? 8.031 -1.197 -4.23 1 96.75 71 ILE B N 1
ATOM 2322 C CA . ILE B 1 71 ? 9.055 -0.948 -3.225 1 96.75 71 ILE B CA 1
ATOM 2323 C C . ILE B 1 71 ? 9.656 -2.271 -2.76 1 96.75 71 ILE B C 1
ATOM 2325 O O . ILE B 1 71 ? 10.875 -2.475 -2.844 1 96.75 71 ILE B O 1
ATOM 2329 N N . TYR B 1 72 ? 8.82 -3.176 -2.35 1 98.56 72 TYR B N 1
ATOM 2330 C CA . TYR B 1 72 ? 9.289 -4.418 -1.747 1 98.56 72 TYR B CA 1
ATOM 2331 C C . TYR B 1 72 ? 9.953 -5.312 -2.789 1 98.56 72 TYR B C 1
ATOM 2333 O O . TYR B 1 72 ? 11.016 -5.891 -2.539 1 98.56 72 TYR B O 1
ATOM 2341 N N . THR B 1 73 ? 9.383 -5.41 -3.977 1 98.25 73 THR B N 1
ATOM 2342 C CA . THR B 1 73 ? 9.969 -6.273 -4.996 1 98.25 73 THR B CA 1
ATOM 2343 C C . THR B 1 73 ? 11.289 -5.695 -5.5 1 98.25 73 THR B C 1
ATOM 2345 O O . THR B 1 73 ? 12.234 -6.441 -5.762 1 98.25 73 THR B O 1
ATOM 2348 N N . HIS B 1 74 ? 11.344 -4.379 -5.641 1 97.25 74 HIS B N 1
ATOM 2349 C CA . HIS B 1 74 ? 12.609 -3.775 -6.039 1 97.25 74 HIS B CA 1
ATOM 2350 C C . HIS B 1 74 ? 13.711 -4.094 -5.035 1 97.25 74 HIS B C 1
ATOM 2352 O O . HIS B 1 7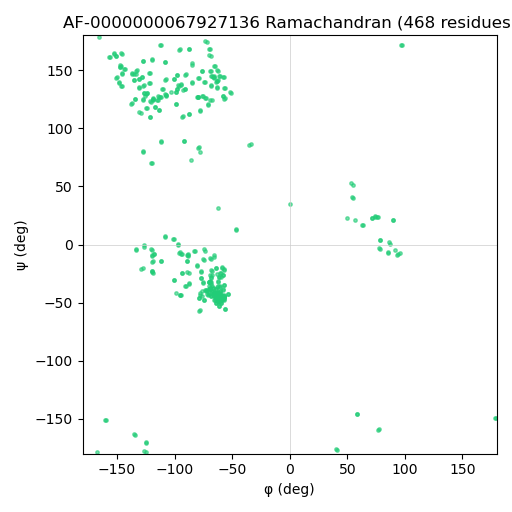4 ? 14.812 -4.48 -5.422 1 97.25 74 HIS B O 1
ATOM 2358 N N . GLU B 1 75 ? 13.43 -3.918 -3.752 1 98.38 75 GLU B N 1
ATOM 2359 C CA . GLU B 1 75 ? 14.438 -4.137 -2.721 1 98.38 75 GLU B CA 1
ATOM 2360 C C . GLU B 1 75 ? 14.82 -5.609 -2.633 1 98.38 75 GLU B C 1
ATOM 2362 O O . GLU B 1 75 ? 15.992 -5.941 -2.414 1 98.38 75 GLU B O 1
ATOM 2367 N N . LEU B 1 76 ? 13.844 -6.512 -2.803 1 98.81 76 LEU B N 1
ATOM 2368 C CA . LEU B 1 76 ? 14.125 -7.941 -2.824 1 98.81 76 LEU B CA 1
ATOM 2369 C C . LEU B 1 76 ? 15.047 -8.297 -3.982 1 98.81 76 LEU B C 1
ATOM 2371 O O . LEU B 1 76 ? 16 -9.062 -3.809 1 98.81 76 LEU B O 1
ATOM 2375 N N . LEU B 1 77 ? 14.766 -7.734 -5.172 1 98.5 77 LEU B N 1
ATOM 2376 C CA . LEU B 1 77 ? 15.523 -8.055 -6.375 1 98.5 77 LEU B CA 1
ATOM 2377 C C . LEU B 1 77 ? 16.906 -7.395 -6.348 1 98.5 77 LEU B C 1
ATOM 2379 O O . LEU B 1 77 ? 17.922 -8.055 -6.578 1 98.5 77 LEU B O 1
ATOM 2383 N N . ASP B 1 78 ? 16.922 -6.145 -6.027 1 97.62 78 ASP B N 1
ATOM 2384 C CA . ASP B 1 78 ? 18.141 -5.336 -6.152 1 97.62 78 ASP B CA 1
ATOM 2385 C C . ASP B 1 78 ? 19.094 -5.594 -4.992 1 97.62 78 ASP B C 1
ATOM 2387 O O . ASP B 1 78 ? 20.297 -5.793 -5.199 1 97.62 78 ASP B O 1
ATOM 2391 N N . TYR B 1 79 ? 18.609 -5.609 -3.764 1 97.69 79 TYR B N 1
ATOM 2392 C CA . TYR B 1 79 ? 19.469 -5.68 -2.584 1 97.69 79 TYR B CA 1
ATOM 2393 C C . TYR B 1 79 ? 19.625 -7.121 -2.109 1 97.69 79 TYR B C 1
ATOM 2395 O O . TYR B 1 79 ? 20.719 -7.559 -1.779 1 97.69 79 TYR B O 1
ATOM 2403 N N . HIS B 1 80 ? 18.547 -7.902 -2.076 1 98.44 80 HIS B N 1
ATOM 2404 C CA . HIS B 1 80 ? 18.578 -9.219 -1.445 1 98.44 80 HIS B CA 1
ATOM 2405 C C . HIS B 1 80 ? 18.875 -10.312 -2.465 1 98.44 80 HIS B C 1
ATOM 2407 O O . HIS B 1 80 ? 19.031 -11.477 -2.102 1 98.44 80 HIS B O 1
ATOM 2413 N N . GLY B 1 81 ? 18.891 -9.961 -3.768 1 97.94 81 GLY B N 1
ATOM 2414 C CA . GLY B 1 81 ? 19.328 -10.883 -4.801 1 97.94 81 GLY B CA 1
ATOM 2415 C C . GLY B 1 81 ? 18.328 -11.969 -5.098 1 97.94 81 GLY B C 1
ATOM 2416 O O . GLY B 1 81 ? 18.688 -13.062 -5.531 1 97.94 81 GLY B O 1
ATOM 2417 N N . VAL B 1 82 ? 17.109 -11.758 -4.828 1 98.56 82 VAL B N 1
ATOM 2418 C CA . VAL B 1 82 ? 16.016 -12.688 -5.121 1 98.56 82 VAL B CA 1
ATOM 2419 C C . VAL B 1 82 ? 15.945 -12.93 -6.625 1 98.56 82 VAL B C 1
ATOM 2421 O O . VAL B 1 82 ? 16.141 -12.008 -7.422 1 98.56 82 VAL B O 1
ATOM 2424 N N . LYS B 1 83 ? 15.594 -14.156 -7.027 1 98.69 83 LYS B N 1
ATOM 2425 C CA . LYS B 1 83 ? 15.625 -14.523 -8.438 1 98.69 83 LYS B CA 1
ATOM 2426 C C . LYS B 1 83 ? 14.242 -14.938 -8.938 1 98.69 83 LYS B C 1
ATOM 2428 O O . LYS B 1 83 ? 13.992 -14.969 -10.141 1 98.69 83 LYS B O 1
ATOM 2433 N N . THR B 1 84 ? 13.406 -15.344 -8.039 1 98.88 84 THR B N 1
ATOM 2434 C CA . THR B 1 84 ? 12.07 -15.82 -8.383 1 98.88 84 THR B CA 1
ATOM 2435 C C . THR B 1 84 ? 11.023 -15.211 -7.457 1 98.88 84 THR B C 1
ATOM 2437 O O . THR B 1 84 ? 11.156 -15.281 -6.234 1 98.88 84 THR B O 1
ATOM 2440 N N . LEU B 1 85 ? 10.055 -14.602 -8.062 1 98.94 85 LEU B N 1
ATOM 2441 C CA . LEU B 1 85 ? 8.938 -14 -7.34 1 98.94 85 LEU B CA 1
ATOM 2442 C C . LEU B 1 85 ? 7.633 -14.711 -7.668 1 98.94 85 LEU B C 1
ATOM 2444 O O . LEU B 1 85 ? 7.258 -14.828 -8.836 1 98.94 85 LEU B O 1
ATOM 2448 N N . ILE B 1 86 ? 6.93 -15.203 -6.664 1 98.94 86 ILE B N 1
ATOM 2449 C CA . ILE B 1 86 ? 5.617 -15.82 -6.844 1 98.94 86 ILE B CA 1
ATOM 2450 C C . ILE B 1 86 ? 4.578 -15.07 -6.012 1 98.94 86 ILE B C 1
ATOM 2452 O O . ILE B 1 86 ? 4.582 -15.156 -4.781 1 98.94 86 ILE B O 1
ATOM 2456 N N . ARG B 1 87 ? 3.732 -14.383 -6.688 1 98.88 87 ARG B N 1
ATOM 2457 C CA . ARG B 1 87 ? 2.654 -13.688 -5.988 1 98.88 87 ARG B CA 1
ATOM 2458 C C . ARG B 1 87 ? 1.569 -14.664 -5.551 1 98.88 87 ARG B C 1
ATOM 2460 O O . ARG B 1 87 ? 1.145 -15.516 -6.332 1 98.88 87 ARG B O 1
ATOM 2467 N N . THR B 1 88 ? 1.23 -14.633 -4.355 1 98.69 88 THR B N 1
ATOM 2468 C CA . THR B 1 88 ? 0.065 -15.289 -3.77 1 98.69 88 THR B CA 1
ATOM 2469 C C . THR B 1 88 ? -0.965 -14.258 -3.318 1 98.69 88 THR B C 1
ATOM 2471 O O . THR B 1 88 ? -0.958 -13.828 -2.162 1 98.69 88 THR B O 1
ATOM 2474 N N . GLY B 1 89 ? -1.833 -13.898 -4.223 1 97.56 89 GLY B N 1
ATOM 2475 C CA . GLY B 1 89 ? -2.672 -12.742 -3.979 1 97.56 89 GLY B CA 1
ATOM 2476 C C . GLY B 1 89 ? -4.156 -13.031 -4.105 1 97.56 89 GLY B C 1
ATOM 2477 O O . GLY B 1 89 ? -4.551 -14.195 -4.23 1 97.56 89 GLY B O 1
ATOM 2478 N N . THR B 1 90 ? -4.973 -11.984 -3.926 1 96.69 90 THR B N 1
ATOM 2479 C CA . THR B 1 90 ? -6.418 -12.031 -4.121 1 96.69 90 THR B CA 1
ATOM 2480 C C . THR B 1 90 ? -6.812 -11.258 -5.379 1 96.69 90 THR B C 1
ATOM 2482 O O . THR B 1 90 ? -6.047 -10.43 -5.875 1 96.69 90 THR B O 1
ATOM 2485 N N . CYS B 1 91 ? -7.961 -11.609 -5.91 1 97.12 91 CYS B N 1
ATOM 2486 C CA . CYS B 1 91 ? -8.484 -10.938 -7.09 1 97.12 91 CYS B CA 1
ATOM 2487 C C . CYS B 1 91 ? -10.008 -10.961 -7.098 1 97.12 91 CYS B C 1
ATOM 2489 O O . CYS B 1 91 ? -10.633 -11.648 -6.281 1 97.12 91 CYS B O 1
ATOM 2491 N N . GLY B 1 92 ? -10.555 -10.078 -7.906 1 96.81 92 GLY B N 1
ATOM 2492 C CA . GLY B 1 92 ? -11.969 -10.148 -8.242 1 96.81 92 GLY B CA 1
ATOM 2493 C C . GLY B 1 92 ? -12.242 -10.969 -9.492 1 96.81 92 GLY B C 1
ATOM 2494 O O . GLY B 1 92 ? -11.57 -10.805 -10.508 1 96.81 92 GLY B O 1
ATOM 2495 N N . GLY B 1 93 ? -13.227 -11.82 -9.375 1 97.62 93 GLY B N 1
ATOM 2496 C CA . GLY B 1 93 ? -13.609 -12.602 -10.539 1 97.62 93 GLY B CA 1
ATOM 2497 C C . GLY B 1 93 ? -14.359 -11.797 -11.578 1 97.62 93 GLY B C 1
ATOM 2498 O O . GLY B 1 93 ? -15.211 -10.977 -11.234 1 97.62 93 GLY B O 1
ATOM 2499 N N . LEU B 1 94 ? -14.07 -12.031 -12.875 1 97.56 94 LEU B N 1
ATOM 2500 C CA . LEU B 1 94 ? -14.703 -11.305 -13.961 1 97.56 94 LEU B CA 1
ATOM 2501 C C . LEU B 1 94 ? -15.453 -12.25 -14.891 1 97.56 94 LEU B C 1
ATOM 2503 O O . LEU B 1 94 ? -16.062 -11.812 -15.867 1 97.56 94 LEU B O 1
ATOM 2507 N N . SER B 1 95 ? -15.367 -13.555 -14.656 1 96.38 95 SER B N 1
ATOM 2508 C CA . SER B 1 95 ? -15.953 -14.562 -15.531 1 96.38 95 SER B CA 1
ATOM 2509 C C . SER B 1 95 ? -16.438 -15.773 -14.734 1 96.38 95 SER B C 1
ATOM 2511 O O . SER B 1 95 ? -16.016 -15.969 -13.594 1 96.38 95 SER B O 1
ATOM 2513 N N . GLU B 1 96 ? -17.25 -16.609 -15.352 1 95.19 96 GLU B N 1
ATOM 2514 C CA . GLU B 1 96 ? -17.719 -17.844 -14.727 1 95.19 96 GLU B CA 1
ATOM 2515 C C . GLU B 1 96 ? -16.562 -18.828 -14.547 1 95.19 96 GLU B C 1
ATOM 2517 O O . GLU B 1 96 ? -16.609 -19.688 -13.656 1 95.19 96 GLU B O 1
ATOM 2522 N N . ALA B 1 97 ? -15.617 -18.656 -15.297 1 96.62 97 ALA B N 1
ATOM 2523 C CA . ALA B 1 97 ? -14.453 -19.547 -15.227 1 96.62 97 ALA B CA 1
ATOM 2524 C C . ALA B 1 97 ? -13.594 -19.219 -14.008 1 96.62 97 ALA B C 1
ATOM 2526 O O . ALA B 1 97 ? -12.719 -20 -13.633 1 96.62 97 ALA B O 1
ATOM 2527 N N . ALA B 1 98 ? -13.836 -18.094 -13.367 1 97.12 98 ALA B N 1
ATOM 2528 C CA . ALA B 1 98 ? -13.18 -17.688 -12.133 1 97.12 98 ALA B CA 1
ATOM 2529 C C . ALA B 1 98 ? -14.195 -17.484 -11.008 1 97.12 98 ALA B C 1
ATOM 2531 O O . ALA B 1 98 ? -14.406 -16.359 -10.555 1 97.12 98 ALA B O 1
ATOM 2532 N N . PRO B 1 99 ? -14.766 -18.594 -10.539 1 95.44 99 PRO B N 1
ATOM 2533 C CA . PRO B 1 99 ? -15.805 -18.484 -9.516 1 95.44 99 PRO B CA 1
ATOM 2534 C C . PRO B 1 99 ? -15.258 -18.031 -8.164 1 95.44 99 PRO B C 1
ATOM 2536 O O . PRO B 1 99 ? -14.047 -18.125 -7.926 1 95.44 99 PRO B O 1
ATOM 2539 N N . LEU B 1 100 ? -16.188 -17.578 -7.332 1 93.62 100 LEU B N 1
ATOM 2540 C CA . LEU B 1 100 ? -15.805 -17.25 -5.961 1 93.62 100 LEU B CA 1
ATOM 2541 C C . LEU B 1 100 ? -15.062 -18.406 -5.305 1 93.62 100 LEU B C 1
ATOM 2543 O O . LEU B 1 100 ? -15.461 -19.562 -5.441 1 93.62 100 LEU B O 1
ATOM 2547 N N . ARG B 1 101 ? -13.898 -18.125 -4.66 1 94.06 101 ARG B N 1
ATOM 2548 C CA . ARG B 1 101 ? -13.039 -19.078 -3.955 1 94.06 101 ARG B CA 1
ATOM 2549 C C . ARG B 1 101 ? -12.203 -19.891 -4.934 1 94.06 101 ARG B C 1
ATOM 2551 O O . ARG B 1 101 ? -11.414 -20.734 -4.52 1 94.06 101 ARG B O 1
ATOM 2558 N N . GLY B 1 102 ? -12.438 -19.641 -6.188 1 95.44 102 GLY B N 1
ATOM 2559 C CA . GLY B 1 102 ? -11.602 -20.297 -7.188 1 95.44 102 GLY B CA 1
ATOM 2560 C C . GLY B 1 102 ? -10.203 -19.719 -7.262 1 95.44 102 GLY B C 1
ATOM 2561 O O . GLY B 1 102 ? -9.898 -18.734 -6.574 1 95.44 102 GLY B O 1
ATOM 2562 N N . MET B 1 103 ? -9.375 -20.375 -8.109 1 97.62 103 MET B N 1
ATOM 2563 C CA . MET B 1 103 ? -7.992 -19.953 -8.258 1 97.62 103 MET B CA 1
ATOM 2564 C C . MET B 1 103 ? -7.68 -19.609 -9.711 1 97.62 103 MET B C 1
ATOM 2566 O O . MET B 1 103 ? -8.117 -20.312 -10.625 1 97.62 103 MET B O 1
ATOM 2570 N N . VAL B 1 104 ? -6.949 -18.562 -9.898 1 98.69 104 VAL B N 1
ATOM 2571 C CA . VAL B 1 104 ? -6.531 -18.125 -11.227 1 98.69 104 VAL B CA 1
ATOM 2572 C C . VAL B 1 104 ? -5.008 -18.156 -11.32 1 98.69 104 VAL B C 1
ATOM 2574 O O . VAL B 1 104 ? -4.32 -17.625 -10.445 1 98.69 104 VAL B O 1
ATOM 2577 N N . ILE B 1 105 ? -4.477 -18.828 -12.273 1 98.88 105 ILE B N 1
ATOM 2578 C CA . ILE B 1 105 ? -3.076 -18.734 -12.672 1 98.88 105 ILE B CA 1
ATOM 2579 C C . ILE B 1 105 ? -2.936 -17.719 -13.797 1 98.88 105 ILE B C 1
ATOM 2581 O O . ILE B 1 105 ? -3.371 -17.969 -14.922 1 98.88 105 ILE B O 1
ATOM 2585 N N . SER B 1 106 ? -2.355 -16.594 -13.547 1 98.88 106 SER B N 1
ATOM 2586 C CA . SER B 1 106 ? -2.305 -15.516 -14.523 1 98.88 106 SER B CA 1
ATOM 2587 C C . SER B 1 106 ? -1.363 -15.859 -15.68 1 98.88 106 SER B C 1
ATOM 2589 O O . SER B 1 106 ? -0.16 -16.031 -15.469 1 98.88 106 SER B O 1
ATOM 2591 N N . SER B 1 107 ? -1.861 -15.906 -16.859 1 98.75 107 SER B N 1
ATOM 2592 C CA . SER B 1 107 ? -1.089 -16.25 -18.047 1 98.75 107 SER B CA 1
ATOM 2593 C C . SER B 1 107 ? -0.689 -15.008 -18.828 1 98.75 107 SER B C 1
ATOM 2595 O O . SER B 1 107 ? 0.269 -15.039 -19.609 1 98.75 107 SER B O 1
ATOM 2597 N N . GLU B 1 108 ? -1.513 -14.039 -18.734 1 97.38 108 GLU B N 1
ATOM 2598 C CA . GLU B 1 108 ? -1.341 -12.734 -19.359 1 97.38 108 GLU B CA 1
ATOM 2599 C C . GLU B 1 108 ? -1.945 -11.625 -18.5 1 97.38 108 GLU B C 1
ATOM 2601 O O . GLU B 1 108 ? -2.867 -11.867 -17.719 1 97.38 108 GLU B O 1
ATOM 2606 N N . VAL B 1 109 ? -1.366 -10.445 -18.672 1 96 109 VAL B N 1
ATOM 2607 C CA . VAL B 1 109 ? -1.88 -9.336 -17.891 1 96 109 VAL B CA 1
ATOM 2608 C C . VAL B 1 109 ? -2.043 -8.102 -18.781 1 96 109 VAL B C 1
ATOM 2610 O O . VAL B 1 109 ? -1.245 -7.879 -19.688 1 96 109 VAL B O 1
ATOM 2613 N N . ARG B 1 110 ? -3.062 -7.395 -18.547 1 92.25 110 ARG B N 1
ATOM 2614 C CA . ARG B 1 110 ? -3.32 -6.125 -19.219 1 92.25 110 ARG B CA 1
ATOM 2615 C C . ARG B 1 110 ? -3.768 -5.062 -18.219 1 92.25 110 ARG B C 1
ATOM 2617 O O . ARG B 1 110 ? -4.473 -5.363 -17.25 1 92.25 110 ARG B O 1
ATOM 2624 N N . ALA B 1 111 ? -3.379 -3.875 -18.531 1 86.81 111 ALA B N 1
ATOM 2625 C CA . ALA B 1 111 ? -3.867 -2.754 -17.734 1 86.81 111 ALA B CA 1
ATOM 2626 C C . ALA B 1 111 ? -5.367 -2.557 -17.922 1 86.81 111 ALA B C 1
ATOM 2628 O O . ALA B 1 111 ? -5.898 -2.803 -19 1 86.81 111 ALA B O 1
ATOM 2629 N N . GLU B 1 112 ? -6.02 -2.166 -16.844 1 85.56 112 GLU B N 1
ATOM 2630 C CA . GLU B 1 112 ? -7.445 -1.866 -16.922 1 85.56 112 GLU B CA 1
ATOM 2631 C C . GLU B 1 112 ? -7.727 -0.773 -17.953 1 85.56 112 GLU B C 1
ATOM 2633 O O . GLU B 1 112 ? -8.75 -0.81 -18.641 1 85.56 112 GLU B O 1
ATOM 2638 N N . GLY B 1 113 ? -6.883 0.183 -18 1 74.81 113 GLY B N 1
ATOM 2639 C CA . GLY B 1 113 ? -7.02 1.307 -18.922 1 74.81 113 GLY B CA 1
ATOM 2640 C C . GLY B 1 113 ? -5.75 2.129 -19.047 1 74.81 113 GLY B C 1
ATOM 2641 O O . GLY B 1 113 ? -4.723 1.788 -18.469 1 74.81 113 GLY B O 1
ATOM 2642 N N . PRO B 1 114 ? -5.867 3.117 -19.906 1 66.62 114 PRO B N 1
ATOM 2643 C CA . PRO B 1 114 ? -4.68 3.939 -20.156 1 66.62 114 PRO B CA 1
ATOM 2644 C C . PRO B 1 114 ? -4.156 4.617 -18.891 1 66.62 114 PRO B C 1
ATOM 2646 O O . PRO B 1 114 ? -2.961 4.914 -18.797 1 66.62 114 PRO B O 1
ATOM 2649 N N . ILE B 1 115 ? -5.059 4.84 -18.016 1 63.59 115 ILE B N 1
ATOM 2650 C CA . ILE B 1 115 ? -4.695 5.562 -16.797 1 63.59 115 ILE B CA 1
ATOM 2651 C C . ILE B 1 115 ? -4.367 4.57 -15.688 1 63.59 115 ILE B C 1
ATOM 2653 O O . ILE B 1 115 ? -3.365 4.723 -14.984 1 63.59 115 ILE B O 1
ATOM 2657 N N . SER B 1 116 ? -5.246 3.551 -15.641 1 65.25 116 SER B N 1
ATOM 2658 C CA . SER B 1 116 ? -5.133 2.582 -14.555 1 65.25 116 SER B CA 1
ATOM 2659 C C . SER B 1 116 ? -4.27 1.392 -14.961 1 65.25 116 SER B C 1
ATOM 2661 O O . SER B 1 116 ? -4.469 0.815 -16.031 1 65.25 116 SER B O 1
ATOM 2663 N N . GLY B 1 117 ? -3.385 1.067 -14.094 1 62.62 117 GLY B N 1
ATOM 2664 C CA . GLY B 1 117 ? -2.643 -0.172 -14.266 1 62.62 117 GLY B CA 1
ATOM 2665 C C . GLY B 1 117 ? -1.355 0.008 -15.047 1 62.62 117 GLY B C 1
ATOM 2666 O O . GLY B 1 117 ? -0.641 -0.962 -15.305 1 62.62 117 GLY B O 1
ATOM 2667 N N . GLN B 1 118 ? -1.185 1.302 -15.531 1 59.28 118 GLN B N 1
ATOM 2668 C CA . GLN B 1 118 ? 0.055 1.418 -16.297 1 59.28 118 GLN B CA 1
ATOM 2669 C C . GLN B 1 118 ? 1.264 1.513 -15.367 1 59.28 118 GLN B C 1
ATOM 2671 O O . GLN B 1 118 ? 1.314 2.381 -14.492 1 59.28 118 GLN B O 1
ATOM 2676 N N . VAL B 1 119 ? 1.638 0.577 -14.938 1 60.75 119 VAL B N 1
ATOM 2677 C CA . VAL B 1 119 ? 2.867 0.699 -14.164 1 60.75 119 VAL B CA 1
ATOM 2678 C C . VAL B 1 119 ? 3.758 1.781 -14.766 1 60.75 119 VAL B C 1
ATOM 2680 O O . VAL B 1 119 ? 3.883 1.876 -15.992 1 60.75 119 VAL B O 1
ATOM 2683 N N . PHE B 1 120 ? 3.863 2.93 -14.656 1 59.09 120 PHE B N 1
ATOM 2684 C CA . PHE B 1 120 ? 4.32 4.266 -15.016 1 59.09 120 PHE B CA 1
ATOM 2685 C C . PHE B 1 120 ? 5.164 4.227 -16.281 1 59.09 120 PHE B C 1
ATOM 2687 O O . PHE B 1 120 ? 5.941 5.145 -16.547 1 59.09 120 PHE B O 1
ATOM 2694 N N . GLY B 1 121 ? 4.668 3.217 -17.172 1 65.06 121 GLY B N 1
ATOM 2695 C CA . GLY B 1 121 ? 5.547 3.211 -18.344 1 65.06 121 GLY B CA 1
ATOM 2696 C C . GLY B 1 121 ? 7.02 3.156 -17.969 1 65.06 121 GLY B C 1
ATOM 2697 O O . GLY B 1 121 ? 7.883 3.4 -18.812 1 65.06 121 GLY B O 1
ATOM 2698 N N . LEU B 1 122 ? 7.207 2.656 -16.75 1 74.38 122 LEU B N 1
ATOM 2699 C CA . LEU B 1 122 ? 8.555 2.518 -16.219 1 74.38 122 LEU B CA 1
ATOM 2700 C C . LEU B 1 122 ? 9.266 1.322 -16.844 1 74.38 122 LEU B C 1
ATOM 2702 O O . LEU B 1 122 ? 10.469 1.382 -17.109 1 74.38 122 LEU B O 1
ATOM 2706 N N . TYR B 1 123 ? 8.383 0.212 -16.984 1 84.81 123 TYR B N 1
ATOM 2707 C CA . TYR B 1 123 ? 8.992 -1.018 -17.469 1 84.81 123 TYR B CA 1
ATOM 2708 C C . TYR B 1 123 ? 8.227 -1.563 -18.672 1 84.81 123 TYR B C 1
ATOM 2710 O O . TYR B 1 123 ? 7.059 -1.235 -18.875 1 84.81 123 TYR B O 1
ATOM 2718 N N . GLN B 1 124 ? 8.891 -2.355 -19.453 1 90.19 124 GLN B N 1
ATOM 2719 C CA . GLN B 1 124 ? 8.281 -2.975 -20.625 1 90.19 124 GLN B CA 1
ATOM 2720 C C . GLN B 1 124 ? 7.25 -4.023 -20.219 1 90.19 124 GLN B C 1
ATOM 2722 O O . GLN B 1 124 ? 7.379 -4.652 -19.172 1 90.19 124 GLN B O 1
ATOM 2727 N N . PRO B 1 125 ? 6.215 -4.16 -21.125 1 91.56 125 PRO B N 1
ATOM 2728 C CA . PRO B 1 125 ? 5.25 -5.23 -20.828 1 91.56 125 PRO B CA 1
ATOM 2729 C C . PRO B 1 125 ? 5.91 -6.605 -20.734 1 91.56 125 PRO B C 1
ATOM 2731 O O . PRO B 1 125 ? 6.863 -6.891 -21.453 1 91.56 125 PRO B O 1
ATOM 2734 N N . ALA B 1 126 ? 5.395 -7.395 -19.844 1 95.19 126 ALA B N 1
ATOM 2735 C CA . ALA B 1 126 ? 5.902 -8.75 -19.641 1 95.19 126 ALA B CA 1
ATOM 2736 C C . ALA B 1 126 ? 4.809 -9.664 -19.094 1 95.19 126 ALA B C 1
ATOM 2738 O O . ALA B 1 126 ? 3.738 -9.195 -18.703 1 95.19 126 ALA B O 1
ATOM 2739 N N . GLY B 1 127 ? 5.039 -10.953 -19.172 1 97 127 GLY B N 1
ATOM 2740 C CA . GLY B 1 127 ? 4.176 -11.984 -18.609 1 97 127 GLY B CA 1
ATOM 2741 C C . GLY B 1 127 ? 4.902 -12.922 -17.656 1 97 127 GLY B C 1
ATOM 2742 O O . GLY B 1 127 ? 6.027 -12.641 -17.25 1 97 127 GLY B O 1
ATOM 2743 N N . PRO B 1 128 ? 4.219 -14 -17.281 1 98.81 128 PRO B N 1
ATOM 2744 C CA . PRO B 1 128 ? 4.867 -14.961 -16.375 1 98.81 128 PRO B CA 1
ATOM 2745 C C . PRO B 1 128 ? 6.059 -15.664 -17.016 1 98.81 128 PRO B C 1
ATOM 2747 O O . PRO B 1 128 ? 6.137 -15.758 -18.25 1 98.81 128 PRO B O 1
ATOM 2750 N N . ASP B 1 129 ? 6.965 -16.078 -16.141 1 98.81 129 ASP B N 1
ATOM 2751 C CA . ASP B 1 129 ? 7.992 -17 -16.625 1 98.81 129 ASP B CA 1
ATOM 2752 C C . ASP B 1 129 ? 7.367 -18.266 -17.203 1 98.81 129 ASP B C 1
ATOM 2754 O O . ASP B 1 129 ? 6.59 -18.938 -16.531 1 98.81 129 ASP B O 1
ATOM 2758 N N . PRO B 1 130 ? 7.73 -18.625 -18.422 1 98.5 130 PRO B N 1
ATOM 2759 C CA . PRO B 1 130 ? 7.047 -19.734 -19.078 1 98.5 130 PRO B CA 1
ATOM 2760 C C . PRO B 1 130 ? 7.238 -21.062 -18.328 1 98.5 130 PRO B C 1
ATOM 2762 O O . PRO B 1 130 ? 6.312 -21.875 -18.266 1 98.5 130 PRO B O 1
ATOM 2765 N N . ALA B 1 131 ? 8.375 -21.234 -17.797 1 98.56 131 ALA B N 1
ATOM 2766 C CA . ALA B 1 131 ? 8.641 -22.484 -17.094 1 98.56 131 ALA B CA 1
ATOM 2767 C C . ALA B 1 131 ? 7.867 -22.547 -15.773 1 98.56 131 ALA B C 1
ATOM 2769 O O . ALA B 1 131 ? 7.324 -23.609 -15.422 1 98.56 131 ALA B O 1
ATOM 2770 N N . LEU B 1 132 ? 7.832 -21.469 -15.055 1 98.81 132 LEU B N 1
ATOM 2771 C CA . LEU B 1 132 ? 7.062 -21.422 -13.812 1 98.81 132 LEU B CA 1
ATOM 2772 C C . LEU B 1 132 ? 5.578 -21.625 -14.094 1 98.81 132 LEU B C 1
ATOM 2774 O O . LEU B 1 132 ? 4.895 -22.344 -13.344 1 98.81 132 LEU B O 1
ATOM 2778 N N . HIS B 1 133 ? 5.109 -20.984 -15.109 1 98.81 133 HIS B N 1
ATOM 2779 C CA . HIS B 1 133 ? 3.707 -21.078 -15.492 1 98.81 133 HIS B CA 1
ATOM 2780 C C . HIS B 1 133 ? 3.332 -22.531 -15.828 1 98.81 133 HIS B C 1
ATOM 2782 O O . HIS B 1 133 ? 2.332 -23.047 -15.32 1 98.81 133 HIS B O 1
ATOM 2788 N N . ALA B 1 134 ? 4.133 -23.188 -16.625 1 98.69 134 ALA B N 1
ATOM 2789 C CA . ALA B 1 134 ? 3.891 -24.578 -17 1 98.69 134 ALA B CA 1
ATOM 2790 C C . ALA B 1 134 ? 3.943 -25.484 -15.773 1 98.69 134 ALA B C 1
ATOM 2792 O O . ALA B 1 134 ? 3.127 -26.406 -15.641 1 98.69 134 ALA B O 1
ATOM 2793 N N . LEU B 1 135 ? 4.875 -25.219 -14.953 1 98.75 135 LEU B N 1
ATOM 2794 C CA . LEU B 1 135 ? 5.02 -26 -13.734 1 98.75 135 LEU B CA 1
ATOM 2795 C C . LEU B 1 135 ? 3.793 -25.859 -12.844 1 98.75 135 LEU B C 1
ATOM 2797 O O . LEU B 1 135 ? 3.316 -26.844 -12.266 1 98.75 135 LEU B O 1
ATOM 2801 N N . ALA B 1 136 ? 3.287 -24.656 -12.719 1 98.81 136 ALA B N 1
ATOM 2802 C CA . ALA B 1 136 ? 2.111 -24.406 -11.891 1 98.81 136 ALA B CA 1
ATOM 2803 C C . ALA B 1 136 ? 0.898 -25.172 -12.414 1 98.81 136 ALA B C 1
ATOM 2805 O O . ALA B 1 136 ? 0.139 -25.75 -11.641 1 98.81 136 ALA B O 1
ATOM 2806 N N . LEU B 1 137 ? 0.741 -25.172 -13.711 1 98.62 137 LEU B N 1
ATOM 2807 C CA . LEU B 1 137 ? -0.382 -25.875 -14.32 1 98.62 137 LEU B CA 1
ATOM 2808 C C . LEU B 1 137 ? -0.283 -27.375 -14.062 1 98.62 137 LEU B C 1
ATOM 2810 O O . LEU B 1 137 ? -1.266 -28 -13.664 1 98.62 137 LEU B O 1
ATOM 2814 N N . ARG B 1 138 ? 0.855 -27.891 -14.242 1 98.38 138 ARG B N 1
ATOM 2815 C CA . ARG B 1 138 ? 1.067 -29.312 -14.039 1 98.38 138 ARG B CA 1
ATOM 2816 C C . ARG B 1 138 ? 0.854 -29.688 -12.578 1 98.38 138 ARG B C 1
ATOM 2818 O O . ARG B 1 138 ? 0.179 -30.688 -12.281 1 98.38 138 ARG B O 1
ATOM 2825 N N . ARG B 1 139 ? 1.418 -28.906 -11.695 1 98.06 139 ARG B N 1
ATOM 2826 C CA . ARG B 1 139 ? 1.34 -29.234 -10.273 1 98.06 139 ARG B CA 1
ATOM 2827 C C . ARG B 1 139 ? -0.084 -29.062 -9.758 1 98.06 139 ARG B C 1
ATOM 2829 O O . ARG B 1 139 ? -0.519 -29.797 -8.875 1 98.06 139 ARG B O 1
ATOM 2836 N N . ALA B 1 140 ? -0.776 -28.047 -10.25 1 98.19 140 ALA B N 1
ATOM 2837 C CA . ALA B 1 140 ? -2.182 -27.906 -9.875 1 98.19 140 ALA B CA 1
ATOM 2838 C C . ALA B 1 140 ? -2.975 -29.156 -10.234 1 98.19 140 ALA B C 1
ATOM 2840 O O . ALA B 1 140 ? -3.777 -29.641 -9.43 1 98.19 140 ALA B O 1
ATOM 2841 N N . ALA B 1 141 ? -2.746 -29.656 -11.383 1 97.75 141 ALA B N 1
ATOM 2842 C CA . ALA B 1 141 ? -3.41 -30.891 -11.828 1 97.75 141 ALA B CA 1
ATOM 2843 C C . ALA B 1 141 ? -3.037 -32.062 -10.93 1 97.75 141 ALA B C 1
ATOM 2845 O O . ALA B 1 141 ? -3.906 -32.844 -10.508 1 97.75 141 ALA B O 1
ATOM 2846 N N . ASP B 1 142 ? -1.759 -32.188 -10.625 1 97.88 142 ASP B N 1
ATOM 2847 C CA . ASP B 1 142 ? -1.271 -33.281 -9.789 1 97.88 142 ASP B CA 1
ATOM 2848 C C . ASP B 1 142 ? -1.912 -33.25 -8.406 1 97.88 142 ASP B C 1
ATOM 2850 O O . ASP B 1 142 ? -2.172 -34.281 -7.805 1 97.88 142 ASP B O 1
ATOM 2854 N N . LEU B 1 143 ? -2.125 -32.031 -7.922 1 96.75 143 LEU B N 1
ATOM 2855 C CA . LEU B 1 143 ? -2.631 -31.859 -6.566 1 96.75 143 LEU B CA 1
ATOM 2856 C C . LEU B 1 143 ? -4.156 -31.859 -6.551 1 96.75 143 LEU B C 1
ATOM 2858 O O . LEU B 1 143 ? -4.77 -31.797 -5.484 1 96.75 143 LEU B O 1
ATOM 2862 N N . GLY B 1 144 ? -4.789 -31.828 -7.727 1 96.81 144 GLY B N 1
ATOM 2863 C CA . GLY B 1 144 ? -6.238 -31.781 -7.82 1 96.81 144 GLY B CA 1
ATOM 2864 C C . GLY B 1 144 ? -6.812 -30.406 -7.508 1 96.81 144 GLY B C 1
ATOM 2865 O O . GLY B 1 144 ? -7.934 -30.297 -7 1 96.81 144 GLY B O 1
ATOM 2866 N N . ILE B 1 145 ? -5.992 -29.406 -7.688 1 95.94 145 ILE B N 1
ATOM 2867 C CA . ILE B 1 145 ? -6.449 -28.031 -7.453 1 95.94 145 ILE B CA 1
ATOM 2868 C C . ILE B 1 145 ? -7.082 -27.469 -8.719 1 95.94 145 ILE B C 1
ATOM 2870 O O . ILE B 1 145 ? -6.418 -27.344 -9.75 1 95.94 145 ILE B O 1
ATOM 2874 N N . ALA B 1 146 ? -8.367 -27.25 -8.648 1 94.44 146 ALA B N 1
ATOM 2875 C CA . ALA B 1 146 ? -9.062 -26.641 -9.781 1 94.44 146 ALA B CA 1
ATOM 2876 C C . ALA B 1 146 ? -8.648 -25.172 -9.945 1 94.44 146 ALA B C 1
ATOM 2878 O O . ALA B 1 146 ? -8.719 -24.391 -9 1 94.44 146 ALA B O 1
ATOM 2879 N N . CYS B 1 147 ? -8.172 -24.844 -11.148 1 96.56 147 CYS B N 1
ATOM 2880 C CA . CYS B 1 147 ? -7.773 -23.469 -11.43 1 96.56 147 CYS B CA 1
ATOM 2881 C C . CYS B 1 147 ? -8.039 -23.109 -12.883 1 96.56 147 CYS B C 1
ATOM 2883 O O . CYS B 1 147 ? -8.188 -24 -13.727 1 96.56 147 CYS B O 1
ATOM 2885 N N . SER B 1 148 ? -8.227 -21.906 -13.141 1 98.25 148 SER B N 1
ATOM 2886 C CA . SER B 1 148 ? -8.266 -21.359 -14.492 1 98.25 148 SER B CA 1
ATOM 2887 C C . SER B 1 148 ? -7.016 -20.547 -14.797 1 98.25 148 SER B C 1
ATOM 2889 O O . SER B 1 148 ? -6.465 -19.891 -13.914 1 98.25 148 SER B O 1
ATOM 2891 N N . ALA B 1 149 ? -6.547 -20.656 -16.016 1 98.75 149 ALA B N 1
ATOM 2892 C CA . ALA B 1 149 ? -5.383 -19.891 -16.438 1 98.75 149 ALA B CA 1
ATOM 2893 C C . ALA B 1 149 ? -5.73 -18.953 -17.594 1 98.75 149 ALA B C 1
ATOM 2895 O O . ALA B 1 149 ? -6.355 -19.375 -18.578 1 98.75 149 ALA B O 1
ATOM 2896 N N . GLY B 1 150 ? -5.449 -17.672 -17.453 1 98.5 150 GLY B N 1
ATOM 2897 C CA . GLY B 1 150 ? -5.801 -16.766 -18.531 1 98.5 150 GLY B CA 1
ATOM 2898 C C . GLY B 1 150 ? -5.457 -15.32 -18.219 1 98.5 150 GLY B C 1
ATOM 2899 O O . GLY B 1 150 ? -4.457 -15.039 -17.562 1 98.5 150 GLY B O 1
ATOM 2900 N N . LEU B 1 151 ? -6.281 -14.398 -18.797 1 98.25 151 LEU B N 1
ATOM 2901 C CA . LEU B 1 151 ? -6.031 -12.961 -18.766 1 98.25 151 LEU B CA 1
ATOM 2902 C C . LEU B 1 151 ? -6.453 -12.367 -17.438 1 98.25 151 LEU B C 1
ATOM 2904 O O . LEU B 1 151 ? -7.578 -12.586 -16.984 1 98.25 151 LEU B O 1
ATOM 2908 N N . THR B 1 152 ? -5.52 -11.664 -16.844 1 97.75 152 THR B N 1
ATOM 2909 C CA . THR B 1 152 ? -5.777 -10.867 -15.641 1 97.75 152 THR B CA 1
ATOM 2910 C C . THR B 1 152 ? -5.691 -9.375 -15.961 1 97.75 152 THR B C 1
ATOM 2912 O O . THR B 1 152 ? -4.766 -8.93 -16.641 1 97.75 152 THR B O 1
ATOM 2915 N N . ILE B 1 153 ? -6.645 -8.664 -15.484 1 96 153 ILE B N 1
ATOM 2916 C CA . ILE B 1 153 ? -6.629 -7.207 -15.602 1 96 153 ILE B CA 1
ATOM 2917 C C . ILE B 1 153 ? -6.031 -6.594 -14.336 1 96 153 ILE B C 1
ATOM 2919 O O . ILE B 1 153 ? -6.336 -7.035 -13.227 1 96 153 ILE B O 1
ATOM 2923 N N . CYS B 1 154 ? -5.215 -5.637 -14.516 1 93.38 154 CYS B N 1
ATOM 2924 C CA . CYS B 1 154 ? -4.609 -4.973 -13.367 1 93.38 154 CYS B CA 1
ATOM 2925 C C . CYS B 1 154 ? -5.082 -3.525 -13.258 1 93.38 154 CYS B C 1
ATOM 2927 O O . CYS B 1 154 ? -4.977 -2.764 -14.227 1 93.38 154 CYS B O 1
ATOM 2929 N N . SER B 1 155 ? -5.578 -3.193 -12.078 1 89.94 155 SER B N 1
ATOM 2930 C CA . SER B 1 155 ? -6.062 -1.843 -11.812 1 89.94 155 SER B CA 1
ATOM 2931 C C . SER B 1 155 ? -5.316 -1.206 -10.648 1 89.94 155 SER B C 1
ATOM 2933 O O . SER B 1 155 ? -5 -1.879 -9.664 1 89.94 155 SER B O 1
ATOM 2935 N N . ASP B 1 156 ? -5.145 0.18 -10.711 1 87 156 ASP B N 1
ATOM 2936 C CA . ASP B 1 156 ? -4.516 0.906 -9.617 1 87 156 ASP B CA 1
ATOM 2937 C C . ASP B 1 156 ? -5.566 1.498 -8.68 1 87 156 ASP B C 1
ATOM 2939 O O . ASP B 1 156 ? -5.23 2.09 -7.648 1 87 156 ASP B O 1
ATOM 2943 N N . VAL B 1 157 ? -6.758 1.388 -9.07 1 88.81 157 VAL B N 1
ATOM 2944 C CA . VAL B 1 157 ? -7.836 2.018 -8.312 1 88.81 157 VAL B CA 1
ATOM 2945 C C . VAL B 1 157 ? -8.875 0.968 -7.918 1 88.81 157 VAL B C 1
ATOM 2947 O O . VAL B 1 157 ? -9.516 0.369 -8.781 1 88.81 157 VAL B O 1
ATOM 2950 N N . PHE B 1 158 ? -9.016 0.793 -6.656 1 91.44 158 PHE B N 1
ATOM 2951 C CA . PHE B 1 158 ? -9.984 -0.178 -6.164 1 91.44 158 PHE B CA 1
ATOM 2952 C C . PHE B 1 158 ? -11.398 0.388 -6.227 1 91.44 158 PHE B C 1
ATOM 2954 O O . PHE B 1 158 ? -12.273 -0.19 -6.871 1 91.44 158 PHE B O 1
ATOM 2961 N N . HIS B 1 159 ? -11.57 1.55 -5.566 1 91.81 159 HIS B N 1
ATOM 2962 C CA . HIS B 1 159 ? -12.844 2.264 -5.629 1 91.81 159 HIS B CA 1
ATOM 2963 C C . HIS B 1 159 ? -12.844 3.287 -6.758 1 91.81 159 HIS B C 1
ATOM 2965 O O . HIS B 1 159 ? -12.539 4.465 -6.539 1 91.81 159 HIS B O 1
ATOM 2971 N N . HIS B 1 160 ? -13.242 2.832 -7.91 1 87.5 160 HIS B N 1
ATOM 2972 C CA . HIS B 1 160 ? -13.227 3.658 -9.109 1 87.5 160 HIS B CA 1
ATOM 2973 C C . HIS B 1 160 ? -14.594 4.289 -9.367 1 87.5 160 HIS B C 1
ATOM 2975 O O . HIS B 1 160 ? -15.625 3.621 -9.242 1 87.5 160 HIS B O 1
ATOM 2981 N N . PRO B 1 161 ? -14.555 5.562 -9.719 1 84.25 161 PRO B N 1
ATOM 2982 C CA . PRO B 1 161 ? -15.836 6.23 -9.969 1 84.25 161 PRO B CA 1
ATOM 2983 C C . PRO B 1 161 ? -16.641 5.578 -11.094 1 84.25 161 PRO B C 1
ATOM 2985 O O . PRO B 1 161 ? -17.859 5.68 -11.125 1 84.25 161 PRO B O 1
ATOM 2988 N N . GLY B 1 162 ? -15.969 4.898 -11.992 1 83.69 162 GLY B N 1
ATOM 2989 C CA . GLY B 1 162 ? -16.641 4.234 -13.094 1 83.69 162 GLY B CA 1
ATOM 2990 C C . GLY B 1 162 ? -17.391 2.982 -12.672 1 83.69 162 GLY B C 1
ATOM 2991 O O . GLY B 1 162 ? -18.094 2.369 -13.477 1 83.69 162 GLY B O 1
ATOM 2992 N N . GLY B 1 163 ? -17.266 2.607 -11.461 1 84.5 163 GLY B N 1
ATOM 2993 C CA . GLY B 1 163 ? -17.953 1.438 -10.953 1 84.5 163 GLY B CA 1
ATOM 2994 C C . GLY B 1 163 ? -17.609 0.162 -11.695 1 84.5 163 GLY B C 1
ATOM 2995 O O . GLY B 1 163 ? -16.469 -0.03 -12.102 1 84.5 163 GLY B O 1
ATOM 2996 N N . ARG B 1 164 ? -18.594 -0.754 -11.836 1 87.06 164 ARG B N 1
ATOM 2997 C CA . ARG B 1 164 ? -18.375 -2.074 -12.414 1 87.06 164 ARG B CA 1
ATOM 2998 C C . ARG B 1 164 ? -18.359 -2.01 -13.938 1 87.06 164 ARG B C 1
ATOM 3000 O O . ARG B 1 164 ? -17.859 -2.928 -14.602 1 87.06 164 ARG B O 1
ATOM 3007 N N . ALA B 1 165 ? -18.891 -0.936 -14.477 1 88.81 165 ALA B N 1
ATOM 3008 C CA . ALA B 1 165 ? -18.969 -0.797 -15.93 1 88.81 165 ALA B CA 1
ATOM 3009 C C . ALA B 1 165 ? -17.578 -0.744 -16.547 1 88.81 165 ALA B C 1
ATOM 3011 O O . ALA B 1 165 ? -17.406 -1.071 -17.734 1 88.81 165 ALA B O 1
ATOM 3012 N N . ARG B 1 166 ? -16.625 -0.415 -15.727 1 87.81 166 ARG B N 1
ATOM 3013 C CA . ARG B 1 166 ? -15.258 -0.293 -16.234 1 87.81 166 ARG B CA 1
ATOM 3014 C C . ARG B 1 166 ? -14.703 -1.654 -16.625 1 87.81 166 ARG B C 1
ATOM 3016 O O . ARG B 1 166 ? -13.688 -1.735 -17.328 1 87.81 166 ARG B O 1
ATOM 3023 N N . PHE B 1 167 ? -15.414 -2.715 -16.234 1 91.88 167 PHE B N 1
ATOM 3024 C CA . PHE B 1 167 ? -14.906 -4.055 -16.516 1 91.88 167 PHE B CA 1
ATOM 3025 C C . PHE B 1 167 ? -15.617 -4.664 -17.719 1 91.88 167 PHE B C 1
ATOM 3027 O O . PHE B 1 167 ? -15.352 -5.812 -18.078 1 91.88 167 PHE B O 1
ATOM 3034 N N . ASP B 1 168 ? -16.484 -3.898 -18.375 1 92.25 168 ASP B N 1
ATOM 3035 C CA . ASP B 1 168 ? -17.188 -4.434 -19.531 1 92.25 168 ASP B CA 1
ATOM 3036 C C . ASP B 1 168 ? -16.219 -4.828 -20.641 1 92.25 168 ASP B C 1
ATOM 3038 O O . ASP B 1 168 ? -16.312 -5.934 -21.188 1 92.25 168 ASP B O 1
ATOM 3042 N N . GLU B 1 169 ? -15.328 -3.98 -20.969 1 91.62 169 GLU B N 1
ATOM 3043 C CA . GLU B 1 169 ? -14.367 -4.277 -22.031 1 91.62 169 GLU B CA 1
ATOM 3044 C C . GLU B 1 169 ? -13.445 -5.43 -21.625 1 91.62 169 GLU B C 1
ATOM 3046 O O . GLU B 1 169 ? -13.258 -6.375 -22.406 1 91.62 169 GLU B O 1
ATOM 3051 N N . PRO B 1 170 ? -12.883 -5.398 -20.453 1 93.31 170 PRO B N 1
ATOM 3052 C CA . PRO B 1 170 ? -12.07 -6.535 -20.016 1 93.31 170 PRO B CA 1
ATOM 3053 C C . PRO B 1 170 ? -12.82 -7.863 -20.109 1 93.31 170 PRO B C 1
ATOM 3055 O O . PRO B 1 170 ? -12.242 -8.867 -20.547 1 93.31 170 PRO B O 1
ATOM 3058 N N . ARG B 1 171 ? -14 -7.863 -19.734 1 94.69 171 ARG B N 1
ATOM 3059 C CA . ARG B 1 171 ? -14.797 -9.086 -19.781 1 94.69 171 ARG B CA 1
ATOM 3060 C C . ARG B 1 171 ? -15.008 -9.539 -21.234 1 94.69 171 ARG B C 1
ATOM 3062 O O . ARG B 1 171 ? -14.945 -10.734 -21.531 1 94.69 171 ARG B O 1
ATOM 3069 N N . ALA B 1 172 ? -15.266 -8.578 -22.062 1 94.88 172 ALA B N 1
ATOM 3070 C CA . ALA B 1 172 ? -15.438 -8.898 -23.469 1 94.88 172 ALA B CA 1
ATOM 3071 C C . ALA B 1 172 ? -14.172 -9.508 -24.062 1 94.88 172 ALA B C 1
ATOM 3073 O O . ALA B 1 172 ? -14.234 -10.312 -24.984 1 94.88 172 ALA B O 1
ATOM 3074 N N . LEU B 1 173 ? -13.039 -9.164 -23.5 1 95.5 173 LEU B N 1
ATOM 3075 C CA . LEU B 1 173 ? -11.75 -9.68 -23.953 1 95.5 173 LEU B CA 1
ATOM 3076 C C . LEU B 1 173 ? -11.461 -11.047 -23.359 1 95.5 173 LEU B C 1
ATOM 3078 O O . LEU B 1 173 ? -10.43 -11.656 -23.641 1 95.5 173 LEU B O 1
ATOM 3082 N N . GLY B 1 174 ? -12.359 -11.492 -22.453 1 96.88 174 GLY B N 1
ATOM 3083 C CA . GLY B 1 174 ? -12.203 -12.812 -21.875 1 96.88 174 GLY B CA 1
ATOM 3084 C C . GLY B 1 174 ? -11.367 -12.812 -20.609 1 96.88 174 GLY B C 1
ATOM 3085 O O . GLY B 1 174 ? -10.812 -13.836 -20.219 1 96.88 174 GLY B O 1
ATOM 3086 N N . ALA B 1 175 ? -11.258 -11.68 -19.984 1 98 175 ALA B N 1
ATOM 3087 C CA . ALA B 1 175 ? -10.492 -11.602 -18.734 1 98 175 ALA B CA 1
ATOM 3088 C C . ALA B 1 175 ? -11.117 -12.477 -17.656 1 98 175 ALA B C 1
ATOM 3090 O O . ALA B 1 175 ? -12.336 -12.516 -17.516 1 98 175 ALA B O 1
ATOM 3091 N N . LEU B 1 176 ? -10.266 -13.125 -16.875 1 98.5 176 LEU B N 1
ATOM 3092 C CA . LEU B 1 176 ? -10.727 -14.008 -15.805 1 98.5 176 LEU B CA 1
ATOM 3093 C C . LEU B 1 176 ? -10.867 -13.234 -14.5 1 98.5 176 LEU B C 1
ATOM 3095 O O . LEU B 1 176 ? -11.797 -13.492 -13.727 1 98.5 176 LEU B O 1
ATOM 3099 N N . ALA B 1 177 ? -9.969 -12.289 -14.297 1 98.12 177 ALA B N 1
ATOM 3100 C CA . ALA B 1 177 ? -9.883 -11.68 -12.969 1 98.12 177 ALA B CA 1
ATOM 3101 C C . ALA B 1 177 ? -9.266 -10.289 -13.039 1 98.12 177 ALA B C 1
ATOM 3103 O O . ALA B 1 177 ? -8.648 -9.93 -14.047 1 98.12 177 ALA B O 1
ATOM 3104 N N . VAL B 1 178 ? -9.484 -9.531 -12.023 1 96.75 178 VAL B N 1
ATOM 3105 C CA . VAL B 1 178 ? -8.852 -8.227 -11.852 1 96.75 178 VAL B CA 1
ATOM 3106 C C . VAL B 1 178 ? -8.109 -8.18 -10.516 1 96.75 178 VAL B C 1
ATOM 3108 O O . VAL B 1 178 ? -8.609 -8.688 -9.508 1 96.75 178 VAL B O 1
ATOM 3111 N N . ASP B 1 179 ? -6.898 -7.77 -10.531 1 96.56 179 ASP B N 1
ATOM 3112 C CA . ASP B 1 179 ? -6.168 -7.484 -9.305 1 96.56 179 ASP B CA 1
ATOM 3113 C C . ASP B 1 179 ? -5.398 -6.172 -9.414 1 96.56 179 ASP B C 1
ATOM 3115 O O . ASP B 1 179 ? -5.762 -5.297 -10.203 1 96.56 179 ASP B O 1
ATOM 3119 N N . MET B 1 180 ? -4.406 -5.965 -8.484 1 95.06 180 MET B N 1
ATOM 3120 C CA . MET B 1 180 ? -3.805 -4.633 -8.461 1 95.06 180 MET B CA 1
ATOM 3121 C C . MET B 1 180 ? -2.285 -4.723 -8.57 1 95.06 180 MET B C 1
ATOM 3123 O O . MET B 1 180 ? -1.603 -3.701 -8.641 1 95.06 180 MET B O 1
ATOM 3127 N N . GLU B 1 181 ? -1.7 -5.957 -8.633 1 96 181 GLU B N 1
ATOM 3128 C CA . GLU B 1 181 ? -0.248 -6.031 -8.5 1 96 181 GLU B CA 1
ATOM 3129 C C . GLU B 1 181 ? 0.374 -6.816 -9.648 1 96 181 GLU B C 1
ATOM 3131 O O . GLU B 1 181 ? 1.559 -6.656 -9.953 1 96 181 GLU B O 1
ATOM 3136 N N . THR B 1 182 ? -0.333 -7.648 -10.359 1 96.81 182 THR B N 1
ATOM 3137 C CA . THR B 1 182 ? 0.232 -8.664 -11.242 1 96.81 182 THR B CA 1
ATOM 3138 C C . THR B 1 182 ? 1.027 -8.008 -12.367 1 96.81 182 THR B C 1
ATOM 3140 O O . THR B 1 182 ? 2.111 -8.477 -12.727 1 96.81 182 THR B O 1
ATOM 3143 N N . SER B 1 183 ? 0.536 -6.941 -12.938 1 93.94 183 SER B N 1
ATOM 3144 C CA . SER B 1 183 ? 1.264 -6.262 -14.008 1 93.94 183 SER B CA 1
ATOM 3145 C C . SER B 1 183 ? 2.623 -5.77 -13.523 1 93.94 183 SER B C 1
ATOM 3147 O O . SER B 1 183 ? 3.635 -5.953 -14.203 1 93.94 183 SER B O 1
ATOM 3149 N N . ALA B 1 184 ? 2.645 -5.145 -12.367 1 93.75 184 ALA B N 1
ATOM 3150 C CA . ALA B 1 184 ? 3.9 -4.672 -11.789 1 93.75 184 ALA B CA 1
ATOM 3151 C C . ALA B 1 184 ? 4.859 -5.832 -11.539 1 93.75 184 ALA B C 1
ATOM 3153 O O . ALA B 1 184 ? 6.062 -5.719 -11.797 1 93.75 184 ALA B O 1
ATOM 3154 N N . LEU B 1 185 ? 4.316 -6.957 -11.07 1 96.94 185 LEU B N 1
ATOM 3155 C CA . LEU B 1 185 ? 5.121 -8.141 -10.805 1 96.94 185 LEU B CA 1
ATOM 3156 C C . LEU B 1 185 ? 5.879 -8.578 -12.047 1 96.94 185 LEU B C 1
ATOM 3158 O O . LEU B 1 185 ? 7.105 -8.703 -12.023 1 96.94 185 LEU B O 1
ATOM 3162 N N . TYR B 1 186 ? 5.152 -8.789 -13.094 1 97 186 TYR B N 1
ATOM 3163 C CA . TYR B 1 186 ? 5.762 -9.328 -14.305 1 97 186 TYR B CA 1
ATOM 3164 C C . TYR B 1 186 ? 6.754 -8.336 -14.898 1 97 186 TYR B C 1
ATOM 3166 O O . TYR B 1 186 ? 7.852 -8.727 -15.32 1 97 186 TYR B O 1
ATOM 3174 N N . ARG B 1 187 ? 6.414 -7.109 -14.914 1 94.69 187 ARG B N 1
ATOM 3175 C CA . ARG B 1 187 ? 7.25 -6.098 -15.555 1 94.69 187 ARG B CA 1
ATOM 3176 C C . ARG B 1 187 ? 8.555 -5.898 -14.789 1 94.69 187 ARG B C 1
ATOM 3178 O O . ARG B 1 187 ? 9.633 -5.855 -15.383 1 94.69 187 ARG B O 1
ATOM 3185 N N . ILE B 1 188 ? 8.492 -5.809 -13.492 1 95.75 188 ILE B N 1
ATOM 3186 C CA . ILE B 1 188 ? 9.711 -5.547 -12.734 1 95.75 188 ILE B CA 1
ATOM 3187 C C . ILE B 1 188 ? 10.602 -6.789 -12.742 1 95.75 188 ILE B C 1
ATOM 3189 O O . ILE B 1 188 ? 11.828 -6.684 -12.797 1 95.75 188 ILE B O 1
ATOM 3193 N N . ALA B 1 189 ? 9.984 -7.973 -12.633 1 97.62 189 ALA B N 1
ATOM 3194 C CA . ALA B 1 189 ? 10.781 -9.195 -12.711 1 97.62 189 ALA B CA 1
ATOM 3195 C C . ALA B 1 189 ? 11.562 -9.258 -14.023 1 97.62 189 ALA B C 1
ATOM 3197 O O . ALA B 1 189 ? 12.766 -9.539 -14.023 1 97.62 189 ALA B O 1
ATOM 3198 N N . ALA B 1 190 ? 10.883 -8.961 -15.078 1 96.94 190 ALA B N 1
ATOM 3199 C CA . ALA B 1 190 ? 11.539 -8.961 -16.391 1 96.94 190 ALA B CA 1
ATOM 3200 C C . ALA B 1 190 ? 12.672 -7.945 -16.438 1 96.94 190 ALA B C 1
ATOM 3202 O O . ALA B 1 190 ? 13.75 -8.234 -16.953 1 96.94 190 ALA B O 1
ATOM 3203 N N . GLN B 1 191 ? 12.469 -6.793 -15.914 1 95.19 191 GLN B N 1
ATOM 3204 C CA . GLN B 1 191 ? 13.469 -5.734 -15.891 1 95.19 191 GLN B CA 1
ATOM 3205 C C . GLN B 1 191 ? 14.75 -6.199 -15.203 1 95.19 191 GLN B C 1
ATOM 3207 O O . GLN B 1 191 ? 15.852 -5.816 -15.602 1 95.19 191 GLN B O 1
ATOM 3212 N N . PHE B 1 192 ? 14.617 -7.039 -14.188 1 97.31 192 PHE B N 1
ATOM 3213 C CA . PHE B 1 192 ? 15.766 -7.469 -13.391 1 97.31 192 PHE B CA 1
ATOM 3214 C C . PHE B 1 192 ? 16.281 -8.82 -13.867 1 97.31 192 PHE B C 1
ATOM 3216 O O . PHE B 1 192 ? 17.203 -9.383 -13.289 1 97.31 192 PHE B O 1
ATOM 3223 N N . GLY B 1 193 ? 15.617 -9.398 -14.906 1 97.94 193 GLY B N 1
ATOM 3224 C CA . GLY B 1 193 ? 15.992 -10.719 -15.375 1 97.94 193 GLY B CA 1
ATOM 3225 C C . GLY B 1 193 ? 15.602 -11.828 -14.414 1 97.94 193 GLY B C 1
ATOM 3226 O O . GLY B 1 193 ? 16.234 -12.883 -14.375 1 97.94 193 GLY B O 1
ATOM 3227 N N . ALA B 1 194 ? 14.609 -11.57 -13.57 1 98.62 194 ALA B N 1
ATOM 3228 C CA . ALA B 1 194 ? 14.094 -12.547 -12.609 1 98.62 194 ALA B CA 1
ATOM 3229 C C . ALA B 1 194 ? 12.867 -13.258 -13.172 1 98.62 194 ALA B C 1
ATOM 3231 O O . ALA B 1 194 ? 12.336 -12.875 -14.211 1 98.62 194 ALA B O 1
ATOM 3232 N N . ARG B 1 195 ? 12.453 -14.336 -12.516 1 98.81 195 ARG B N 1
ATOM 3233 C CA . ARG B 1 195 ? 11.266 -15.109 -12.875 1 98.81 195 ARG B CA 1
ATOM 3234 C C . ARG B 1 195 ? 10.07 -14.703 -12.023 1 98.81 195 ARG B C 1
ATOM 3236 O O . ARG B 1 195 ? 10.219 -14.383 -10.844 1 98.81 195 ARG B O 1
ATOM 3243 N N . ALA B 1 196 ? 8.859 -14.75 -12.68 1 98.81 196 ALA B N 1
ATOM 3244 C CA . ALA B 1 196 ? 7.684 -14.359 -11.906 1 98.81 196 ALA B CA 1
ATOM 3245 C C . ALA B 1 196 ? 6.477 -15.219 -12.281 1 98.81 196 ALA B C 1
ATOM 3247 O O . ALA B 1 196 ? 6.379 -15.711 -13.406 1 98.81 196 ALA B O 1
ATOM 3248 N N . LEU B 1 197 ? 5.625 -15.391 -11.344 1 98.94 197 LEU B N 1
ATOM 3249 C CA . LEU B 1 197 ? 4.336 -16.062 -11.469 1 98.94 197 LEU B CA 1
ATOM 3250 C C . LEU B 1 197 ? 3.311 -15.461 -10.516 1 98.94 197 LEU B C 1
ATOM 3252 O O . LEU B 1 197 ? 3.637 -15.125 -9.375 1 98.94 197 LEU B O 1
ATOM 3256 N N . SER B 1 198 ? 2.086 -15.312 -11.016 1 98.88 198 SER B N 1
ATOM 3257 C CA . SER B 1 198 ? 1.011 -14.812 -10.164 1 98.88 198 SER B CA 1
ATOM 3258 C C . SER B 1 198 ? -0.093 -15.852 -10 1 98.88 198 SER B C 1
ATOM 3260 O O . SER B 1 198 ? -0.684 -16.297 -10.984 1 98.88 198 SER B O 1
ATOM 3262 N N . LEU B 1 199 ? -0.321 -16.266 -8.805 1 98.94 199 LEU B N 1
ATOM 3263 C CA . LEU B 1 199 ? -1.427 -17.109 -8.367 1 98.94 199 LEU B CA 1
ATOM 3264 C C . LEU B 1 199 ? -2.434 -16.312 -7.551 1 98.94 199 LEU B C 1
ATOM 3266 O O . LEU B 1 199 ? -2.062 -15.648 -6.582 1 98.94 199 LEU B O 1
ATOM 3270 N N . LEU B 1 200 ? -3.719 -16.438 -7.938 1 98.62 200 LEU B N 1
ATOM 3271 C CA . LEU B 1 200 ? -4.715 -15.547 -7.34 1 98.62 200 LEU B CA 1
ATOM 3272 C C . LEU B 1 200 ? -5.922 -16.344 -6.852 1 98.62 200 LEU B C 1
ATOM 3274 O O . LEU B 1 200 ? -6.395 -17.25 -7.547 1 98.62 200 LEU B O 1
ATOM 3278 N N . THR B 1 201 ? -6.383 -16.047 -5.672 1 97.5 201 THR B N 1
ATOM 3279 C CA . THR B 1 201 ? -7.652 -16.562 -5.172 1 97.5 201 THR B CA 1
ATOM 3280 C C . THR B 1 201 ? -8.758 -15.523 -5.34 1 97.5 201 THR B C 1
ATOM 3282 O O . THR B 1 201 ? -8.586 -14.359 -4.977 1 97.5 201 THR B O 1
ATOM 3285 N N . VAL B 1 202 ? -9.914 -15.945 -5.898 1 97.12 202 VAL B N 1
ATOM 3286 C CA . VAL B 1 202 ? -11.047 -15.055 -6.113 1 97.12 202 VAL B CA 1
ATOM 3287 C C . VAL B 1 202 ? -11.789 -14.836 -4.797 1 97.12 202 VAL B C 1
ATOM 3289 O O . VAL B 1 202 ? -12.383 -15.766 -4.246 1 97.12 202 VAL B O 1
ATOM 3292 N N . VAL B 1 203 ? -11.766 -13.578 -4.324 1 94.38 203 VAL B N 1
ATOM 3293 C CA . VAL B 1 203 ? -12.359 -13.32 -3.014 1 94.38 203 VAL B CA 1
ATOM 3294 C C . VAL B 1 203 ? -13.625 -12.477 -3.176 1 94.38 203 VAL B C 1
ATOM 3296 O O . VAL B 1 203 ? -14.398 -12.32 -2.229 1 94.38 203 VAL B O 1
ATOM 3299 N N . ASP B 1 204 ? -13.82 -11.922 -4.281 1 93.12 204 ASP B N 1
ATOM 3300 C CA . ASP B 1 204 ? -15.055 -11.258 -4.68 1 93.12 204 ASP B CA 1
ATOM 3301 C C . ASP B 1 204 ? -15.328 -11.438 -6.172 1 93.12 204 ASP B C 1
ATOM 3303 O O . ASP B 1 204 ? -14.391 -11.602 -6.957 1 93.12 204 ASP B O 1
ATOM 3307 N N . HIS B 1 205 ? -16.609 -11.5 -6.461 1 94.31 205 HIS B N 1
ATOM 3308 C CA . HIS B 1 205 ? -16.969 -11.672 -7.863 1 94.31 205 HIS B CA 1
ATOM 3309 C C . HIS B 1 205 ? -17.688 -10.43 -8.406 1 94.31 205 HIS B C 1
ATOM 3311 O O . HIS B 1 205 ? -18.828 -10.164 -8.039 1 94.31 205 HIS B O 1
ATOM 3317 N N . ILE B 1 206 ? -17.062 -9.797 -9.352 1 92.06 206 ILE B N 1
ATOM 3318 C CA . ILE B 1 206 ? -17.469 -8.477 -9.828 1 92.06 206 ILE B CA 1
ATOM 3319 C C . ILE B 1 206 ? -18.812 -8.586 -10.539 1 92.06 206 ILE B C 1
ATOM 3321 O O . ILE B 1 206 ? -19.656 -7.684 -10.422 1 92.06 206 ILE B O 1
ATOM 3325 N N . VAL B 1 207 ? -19.047 -9.633 -11.211 1 89.25 207 VAL B N 1
ATOM 3326 C CA . VAL B 1 207 ? -20.25 -9.797 -12.023 1 89.25 207 VAL B CA 1
ATOM 3327 C C . VAL B 1 207 ? -21.438 -10.148 -11.133 1 89.25 207 VAL B C 1
ATOM 3329 O O . VAL B 1 207 ? -22.5 -9.523 -11.227 1 89.25 207 VAL B O 1
ATOM 3332 N N . THR B 1 208 ? -21.25 -11 -10.172 1 90 208 THR B N 1
ATOM 3333 C CA . THR B 1 208 ? -22.359 -11.492 -9.367 1 90 208 THR B CA 1
ATOM 3334 C C . THR B 1 208 ? -22.516 -10.648 -8.109 1 90 208 THR B C 1
ATOM 3336 O O . THR B 1 208 ? -23.578 -10.656 -7.484 1 90 208 THR B O 1
ATOM 3339 N N . GLY B 1 209 ? -21.438 -10.016 -7.695 1 89.75 209 GLY B N 1
ATOM 3340 C CA . GLY B 1 209 ? -21.469 -9.234 -6.473 1 89.75 209 GLY B CA 1
ATOM 3341 C C . GLY B 1 209 ? -21.188 -10.047 -5.227 1 89.75 209 GLY B C 1
ATOM 3342 O O . GLY B 1 209 ? -21.172 -9.516 -4.117 1 89.75 209 GLY B O 1
ATOM 3343 N N . GLU B 1 210 ? -20.906 -11.344 -5.387 1 89.06 210 GLU B N 1
ATOM 3344 C CA . GLU B 1 210 ? -20.625 -12.203 -4.246 1 89.06 210 GLU B CA 1
ATOM 3345 C C . GLU B 1 210 ? -19.297 -11.828 -3.59 1 89.06 210 GLU B C 1
ATOM 3347 O O . GLU B 1 210 ? -18.359 -11.398 -4.27 1 89.06 210 GLU B O 1
ATOM 3352 N N . LEU B 1 211 ? -19.266 -11.969 -2.221 1 86.88 211 LEU B N 1
ATOM 3353 C CA . LEU B 1 211 ? -18.078 -11.664 -1.434 1 86.88 211 LEU B CA 1
ATOM 3354 C C . LEU B 1 211 ? -17.75 -12.797 -0.468 1 86.88 211 LEU B C 1
ATOM 3356 O O . LEU B 1 211 ? -18.656 -13.492 0.01 1 86.88 211 LEU B O 1
ATOM 3360 N N . THR B 1 212 ? -16.484 -13.008 -0.332 1 85.81 212 THR B N 1
ATOM 3361 C CA . THR B 1 212 ? -16.094 -13.859 0.788 1 85.81 212 THR B CA 1
ATOM 3362 C C . THR B 1 212 ? -15.969 -13.039 2.07 1 85.81 212 THR B C 1
ATOM 3364 O O . THR B 1 212 ? -15.82 -11.812 2.02 1 85.81 212 THR B O 1
ATOM 3367 N N . ASP B 1 213 ? -16.125 -13.766 3.201 1 79.75 213 ASP B N 1
ATOM 3368 C CA . ASP B 1 213 ? -15.906 -13.086 4.473 1 79.75 213 ASP B CA 1
ATOM 3369 C C . ASP B 1 213 ? -14.43 -13.086 4.852 1 79.75 213 ASP B C 1
ATOM 3371 O O . ASP B 1 213 ? -13.727 -14.078 4.641 1 79.75 213 ASP B O 1
ATOM 3375 N N . TYR B 1 214 ? -14.062 -11.992 5.34 1 71.25 214 TYR B N 1
ATOM 3376 C CA . TYR B 1 214 ? -12.688 -11.922 5.82 1 71.25 214 TYR B CA 1
ATOM 3377 C C . TYR B 1 214 ? -12.414 -12.984 6.875 1 71.25 214 TYR B C 1
ATOM 3379 O O . TYR B 1 214 ? -11.281 -13.438 7.035 1 71.25 214 TYR B O 1
ATOM 3387 N N . SER B 1 215 ? -13.477 -13.414 7.449 1 66.81 215 SER B N 1
ATOM 3388 C CA . SER B 1 215 ? -13.375 -14.414 8.508 1 66.81 215 SER B CA 1
ATOM 3389 C C . SER B 1 215 ? -13.07 -15.797 7.938 1 66.81 215 SER B C 1
ATOM 3391 O O . SER B 1 215 ? -12.672 -16.703 8.672 1 66.81 215 SER B O 1
ATOM 3393 N N . GLU B 1 216 ? -13.641 -16.031 6.637 1 66.19 216 GLU B N 1
ATOM 3394 C CA . GLU B 1 216 ? -13.312 -17.312 6.035 1 66.19 216 GLU B CA 1
ATOM 3395 C C . GLU B 1 216 ? -11.82 -17.609 6.137 1 66.19 216 GLU B C 1
ATOM 3397 O O . GLU B 1 216 ? -11.383 -18.734 5.906 1 66.19 216 GLU B O 1
ATOM 3402 N N . ARG B 1 217 ? -11.422 -16.922 6.801 1 63.78 217 ARG B N 1
ATOM 3403 C CA . ARG B 1 217 ? -10.078 -17.078 7.344 1 63.78 217 ARG B CA 1
ATOM 3404 C C . ARG B 1 217 ? -9.102 -17.547 6.27 1 63.78 217 ARG B C 1
ATOM 3406 O O . ARG B 1 217 ? -9.477 -17.688 5.105 1 63.78 217 ARG B O 1
ATOM 3413 N N . GLN B 1 218 ? -8.008 -17.766 6.609 1 72.38 218 GLN B N 1
ATOM 3414 C CA . GLN B 1 218 ? -6.789 -18.109 5.887 1 72.38 218 GLN B CA 1
ATOM 3415 C C . GLN B 1 218 ? -6.91 -19.484 5.227 1 72.38 218 GLN B C 1
ATOM 3417 O O . GLN B 1 218 ? -6.172 -19.781 4.285 1 72.38 218 GLN B O 1
ATOM 3422 N N . ALA B 1 219 ? -7.879 -20.172 5.512 1 77.81 219 ALA B N 1
ATOM 3423 C CA . ALA B 1 219 ? -8.055 -21.5 4.91 1 77.81 219 ALA B CA 1
ATOM 3424 C C . ALA B 1 219 ? -8.375 -21.375 3.422 1 77.81 219 ALA B C 1
ATOM 3426 O O . ALA B 1 219 ? -8.039 -22.266 2.639 1 77.81 219 ALA B O 1
ATOM 3427 N N . LEU B 1 220 ? -8.938 -20.25 3.143 1 85.75 220 LEU B N 1
ATOM 3428 C CA . LEU B 1 220 ? -9.289 -19.953 1.759 1 85.75 220 LEU B CA 1
ATOM 3429 C C . LEU B 1 220 ? -8.055 -19.984 0.865 1 85.75 220 LEU B C 1
ATOM 3431 O O . LEU B 1 220 ? -8.148 -20.281 -0.33 1 85.75 220 LEU B O 1
ATOM 3435 N N . PHE B 1 221 ? -6.938 -19.859 1.502 1 94.06 221 PHE B N 1
ATOM 3436 C CA . PHE B 1 221 ? -5.723 -19.656 0.72 1 94.06 221 PHE B CA 1
ATOM 3437 C C . PHE B 1 221 ? -4.848 -20.906 0.751 1 94.06 221 PHE B C 1
ATOM 3439 O O . PHE B 1 221 ? -3.721 -20.891 0.251 1 94.06 221 PHE B O 1
ATOM 3446 N N . THR B 1 222 ? -5.344 -22 1.327 1 95.5 222 THR B N 1
ATOM 3447 C CA . THR B 1 222 ? -4.559 -23.219 1.536 1 95.5 222 THR B CA 1
ATOM 3448 C C . THR B 1 222 ? -4.062 -23.766 0.205 1 95.5 222 THR B C 1
ATOM 3450 O O . THR B 1 222 ? -2.865 -24.016 0.036 1 95.5 222 THR B O 1
ATOM 3453 N N . ASP B 1 223 ? -4.973 -23.922 -0.765 1 96.56 223 ASP B N 1
ATOM 3454 C CA . ASP B 1 223 ? -4.613 -24.516 -2.047 1 96.56 223 ASP B CA 1
ATOM 3455 C C . ASP B 1 223 ? -3.605 -23.641 -2.793 1 96.56 223 ASP B C 1
ATOM 3457 O O . ASP B 1 223 ? -2.635 -24.141 -3.359 1 96.56 223 ASP B O 1
ATOM 3461 N N . MET B 1 224 ? -3.838 -22.344 -2.814 1 98.06 224 MET B N 1
ATOM 3462 C CA . MET B 1 224 ? -2.912 -21.438 -3.473 1 98.06 224 MET B CA 1
ATOM 3463 C C . MET B 1 224 ? -1.53 -21.5 -2.832 1 98.06 224 MET B C 1
ATOM 3465 O O . MET B 1 224 ? -0.517 -21.531 -3.533 1 98.06 224 MET B O 1
ATOM 3469 N N . THR B 1 225 ? -1.492 -21.562 -1.497 1 97.94 225 THR B N 1
ATOM 3470 C CA . THR B 1 225 ? -0.227 -21.594 -0.772 1 97.94 225 THR B CA 1
ATOM 3471 C C . THR B 1 225 ? 0.517 -22.906 -1.062 1 97.94 225 THR B C 1
ATOM 3473 O O . THR B 1 225 ? 1.717 -22.891 -1.345 1 97.94 225 THR B O 1
ATOM 3476 N N . ARG B 1 226 ? -0.204 -23.953 -1.043 1 97.62 226 ARG B N 1
ATOM 3477 C CA . ARG B 1 226 ? 0.397 -25.25 -1.34 1 97.62 226 ARG B CA 1
ATOM 3478 C C . ARG B 1 226 ? 0.987 -25.266 -2.746 1 97.62 226 ARG B C 1
ATOM 3480 O O . ARG B 1 226 ? 2.123 -25.703 -2.943 1 97.62 226 ARG B O 1
ATOM 3487 N N . LEU B 1 227 ? 0.207 -24.828 -3.67 1 98.56 227 LEU B N 1
ATOM 3488 C CA . LEU B 1 227 ? 0.677 -24.797 -5.051 1 98.56 227 LEU B CA 1
ATOM 3489 C C . LEU B 1 227 ? 1.918 -23.922 -5.188 1 98.56 227 LEU B C 1
ATOM 3491 O O . LEU B 1 227 ? 2.898 -24.312 -5.82 1 98.56 227 LEU B O 1
ATOM 3495 N N . ALA B 1 228 ? 1.889 -22.734 -4.609 1 98.81 228 ALA B N 1
ATOM 3496 C CA . ALA B 1 228 ? 3.016 -21.812 -4.676 1 98.81 228 ALA B CA 1
ATOM 3497 C C . ALA B 1 228 ? 4.285 -22.453 -4.117 1 98.81 228 ALA B C 1
ATOM 3499 O O . ALA B 1 228 ? 5.359 -22.328 -4.707 1 98.81 228 ALA B O 1
ATOM 3500 N N . LEU B 1 229 ? 4.129 -23.109 -2.998 1 98.75 229 LEU B N 1
ATOM 3501 C CA . LEU B 1 229 ? 5.273 -23.719 -2.336 1 98.75 229 LEU B CA 1
ATOM 3502 C C . LEU B 1 229 ? 5.809 -24.906 -3.146 1 98.75 229 LEU B C 1
ATOM 3504 O O . LEU B 1 229 ? 7.023 -25.094 -3.23 1 98.75 229 LEU B O 1
ATOM 3508 N N . GLU B 1 230 ? 4.93 -25.656 -3.746 1 98.38 230 GLU B N 1
ATOM 3509 C CA . GLU B 1 230 ? 5.355 -26.75 -4.621 1 98.38 230 GLU B CA 1
ATOM 3510 C C . GLU B 1 230 ? 6.141 -26.219 -5.82 1 98.38 230 GLU B C 1
ATOM 3512 O O . GLU B 1 230 ? 7.184 -26.766 -6.18 1 98.38 230 GLU B O 1
ATOM 3517 N N . VAL B 1 231 ? 5.613 -25.156 -6.41 1 98.5 231 VAL B N 1
ATOM 3518 C CA . VAL B 1 231 ? 6.281 -24.531 -7.547 1 98.5 231 VAL B CA 1
ATOM 3519 C C . VAL B 1 231 ? 7.637 -23.984 -7.109 1 98.5 231 VAL B C 1
ATOM 3521 O O . VAL B 1 231 ? 8.641 -24.172 -7.801 1 98.5 231 VAL B O 1
ATOM 3524 N N . ALA B 1 232 ? 7.652 -23.344 -5.961 1 98.19 232 ALA B N 1
ATOM 3525 C CA . ALA B 1 232 ? 8.891 -22.781 -5.43 1 98.19 232 ALA B CA 1
ATOM 3526 C C . ALA B 1 232 ? 9.938 -23.875 -5.203 1 98.19 232 ALA B C 1
ATOM 3528 O O . ALA B 1 232 ? 11.102 -23.703 -5.566 1 98.19 232 ALA B O 1
ATOM 3529 N N . ALA B 1 233 ? 9.57 -24.969 -4.66 1 95.75 233 ALA B N 1
ATOM 3530 C CA . ALA B 1 233 ? 10.484 -2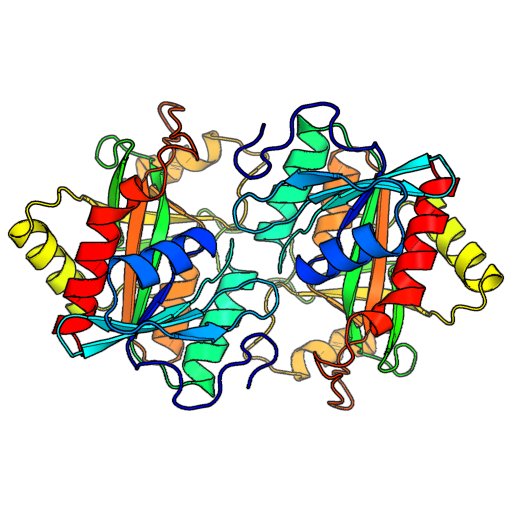6.047 -4.309 1 95.75 233 ALA B CA 1
ATOM 3531 C C . ALA B 1 233 ? 11.047 -26.719 -5.559 1 95.75 233 ALA B C 1
ATOM 3533 O O . ALA B 1 233 ? 12.211 -27.125 -5.582 1 95.75 233 ALA B O 1
ATOM 3534 N N . GLU B 1 234 ? 10.289 -26.75 -6.539 1 93.25 234 GLU B N 1
ATOM 3535 C CA . GLU B 1 234 ? 10.688 -27.484 -7.742 1 93.25 234 GLU B CA 1
ATOM 3536 C C . GLU B 1 234 ? 11.477 -26.594 -8.695 1 93.25 234 GLU B C 1
ATOM 3538 O O . GLU B 1 234 ? 12.203 -27.078 -9.555 1 93.25 234 GLU B O 1
ATOM 3543 N N . SER B 1 235 ? 11.273 -25.297 -8.578 1 86.5 235 SER B N 1
ATOM 3544 C CA . SER B 1 235 ? 11.938 -24.375 -9.492 1 86.5 235 SER B CA 1
ATOM 3545 C C . SER B 1 235 ? 13.297 -23.938 -8.961 1 86.5 235 SER B C 1
ATOM 3547 O O . SER B 1 235 ? 14.047 -23.25 -9.648 1 86.5 235 SER B O 1
ATOM 3549 N N . SER B 1 236 ? 13.617 -24.156 -7.715 1 78.38 236 SER B N 1
ATOM 3550 C CA . SER B 1 236 ? 14.898 -23.781 -7.129 1 78.38 236 SER B CA 1
ATOM 3551 C C . SER B 1 236 ? 16 -24.734 -7.574 1 78.38 236 SER B C 1
ATOM 3553 O O . SER B 1 236 ? 15.742 -25.922 -7.836 1 78.38 236 SER B O 1
#